Protein AF-A0A816NAI6-F1 (afdb_monomer)

pLDDT: mean 71.78, std 22.77, range [23.83, 98.56]

Secondary structure (DSSP, 8-state):
-PPPHHHHHHHHHHH--SS-PPEEEE--TT-TT-EEEE-S-HHHHHHHHHTTTT-BTTBPPPEE------------S--TT--HHHHHHHHHHHTT--HHHHT-HHHHHHHHHHHHHHHHTS-HHHHH----EEEEEETTTTEEEEEE-STHHHHHH-SEEEETTEEEE---S--EEEEEE---TTS-HHHHHTSTTTTTTEEEEEEEEETTEEEEEES-HHHHHHHHHH-EEEEEETTEEEEEEEEE--TTTS-GGGSB--IIIIITTHHHHS-S-GGGS-TTT-GGGTSBP-HHHHHHHHHHHHHHHHH--S-TTTHHHHHHHHHHHHHHHHHHHHHHHHHTEEEEE-TTS-EEEEE---SS--EEEEE-HHHHHHTTTT-PPPSSPS-S-------SS-HHHHHHHHHHTT--EEEEEE--SSSTTTTGGGT--SHHHHHHHHBSTHHHH-HHHHTTSSSPPEEEEE-TTS-EEEPPTT----SPPTT-EEEEEEEEEEE--GGGT-PEEEEEEEEEEEEEEPPPSS--EETTTTEE-HHHHHHHHHHHHHHHHHHHHTT--EEE---TTSSTT---

Structure (mmCIF, N/CA/C/O backbone):
data_AF-A0A816NAI6-F1
#
_entry.id   AF-A0A816NAI6-F1
#
loop_
_atom_site.group_PDB
_atom_site.id
_atom_site.type_symbol
_atom_site.label_atom_id
_atom_site.label_alt_id
_atom_site.label_comp_id
_atom_site.label_asym_id
_atom_site.label_entity_id
_atom_site.label_seq_id
_atom_site.pdbx_PDB_ins_code
_atom_site.Cartn_x
_atom_site.Cartn_y
_atom_site.Cartn_z
_atom_site.occupancy
_atom_site.B_iso_or_equiv
_atom_site.auth_seq_id
_atom_site.auth_comp_id
_atom_site.auth_asym_id
_atom_site.auth_atom_id
_atom_site.pdbx_PDB_model_num
ATOM 1 N N . MET A 1 1 ? -49.224 -4.683 0.096 1.00 36.50 1 MET A N 1
ATOM 2 C CA . MET A 1 1 ? -47.937 -3.968 -0.112 1.00 36.50 1 MET A CA 1
ATOM 3 C C . MET A 1 1 ? -48.117 -2.523 0.324 1.00 36.50 1 MET A C 1
ATOM 5 O O . MET A 1 1 ? -49.146 -1.958 -0.039 1.00 36.50 1 MET A O 1
ATOM 9 N N . PRO A 1 2 ? -47.182 -1.935 1.091 1.00 42.78 2 PRO A N 1
ATOM 10 C CA . PRO A 1 2 ? -47.293 -0.538 1.506 1.00 42.78 2 PRO A CA 1
ATOM 11 C C . PRO A 1 2 ? -47.225 0.404 0.285 1.00 42.78 2 PRO A C 1
ATOM 13 O O . PRO A 1 2 ? -46.540 0.078 -0.690 1.00 42.78 2 PRO A O 1
ATOM 16 N N . PRO A 1 3 ? -47.949 1.538 0.291 1.00 47.62 3 PRO A N 1
ATOM 17 C CA . PRO A 1 3 ? -47.901 2.504 -0.806 1.00 47.62 3 PRO A CA 1
ATOM 18 C C . PRO A 1 3 ? -46.512 3.164 -0.918 1.00 47.62 3 PRO A C 1
ATOM 20 O O . PRO A 1 3 ? -45.837 3.363 0.089 1.00 47.62 3 PRO A O 1
ATOM 23 N N . SER A 1 4 ? -46.072 3.492 -2.141 1.00 52.81 4 SER A N 1
ATOM 24 C CA . SER A 1 4 ? -44.810 4.215 -2.376 1.00 52.81 4 SER A CA 1
ATOM 25 C C . SER A 1 4 ? -44.889 5.658 -1.867 1.00 52.81 4 SER A C 1
ATOM 27 O O . SER A 1 4 ? -45.973 6.244 -1.866 1.00 52.81 4 SER A O 1
ATOM 29 N N . ILE A 1 5 ? -43.745 6.241 -1.484 1.00 53.16 5 ILE A N 1
ATOM 30 C CA . ILE A 1 5 ? -43.640 7.627 -0.981 1.00 53.16 5 ILE A CA 1
ATOM 31 C C . ILE A 1 5 ? -44.320 8.611 -1.943 1.00 53.16 5 ILE A C 1
ATOM 33 O O . ILE A 1 5 ? -45.212 9.341 -1.532 1.00 53.16 5 ILE A O 1
ATOM 37 N N . GLU A 1 6 ? -44.025 8.523 -3.240 1.00 53.56 6 GLU A N 1
ATOM 38 C CA . GLU A 1 6 ? -44.617 9.374 -4.288 1.00 53.56 6 GLU A CA 1
ATOM 39 C C . GLU A 1 6 ? -46.154 9.272 -4.347 1.00 53.56 6 GLU A C 1
ATOM 41 O O . GLU A 1 6 ? -46.852 10.250 -4.606 1.00 53.56 6 GLU A O 1
ATOM 46 N N . LYS A 1 7 ? -46.712 8.085 -4.070 1.00 57.09 7 LYS A N 1
ATOM 47 C CA . LYS A 1 7 ? -48.162 7.835 -4.073 1.00 57.09 7 LYS A CA 1
ATOM 48 C C . LYS A 1 7 ? -48.833 8.304 -2.780 1.00 57.09 7 LYS A C 1
ATOM 50 O O . LYS A 1 7 ? -50.014 8.654 -2.810 1.00 57.09 7 LYS A O 1
ATOM 55 N N . ILE A 1 8 ? -48.100 8.297 -1.665 1.00 55.06 8 ILE A N 1
ATOM 56 C CA . ILE A 1 8 ? -48.515 8.901 -0.394 1.00 55.06 8 ILE A CA 1
ATOM 57 C C . ILE A 1 8 ? -48.540 10.426 -0.569 1.00 55.06 8 ILE A C 1
ATOM 59 O O . ILE A 1 8 ? -49.593 11.031 -0.380 1.00 55.06 8 ILE A O 1
ATOM 63 N N . GLU A 1 9 ? -47.446 11.026 -1.041 1.00 55.50 9 GLU A N 1
ATOM 64 C CA . GLU A 1 9 ? -47.311 12.469 -1.287 1.00 55.50 9 GLU A CA 1
ATOM 65 C C . GLU A 1 9 ? -48.403 13.001 -2.226 1.00 55.50 9 GLU A C 1
ATOM 67 O O . GLU A 1 9 ? -49.143 13.916 -1.864 1.00 55.50 9 GLU A O 1
ATOM 72 N N . GLN A 1 10 ? -48.594 12.367 -3.391 1.00 58.94 10 GLN A N 1
ATOM 73 C CA . GLN A 1 10 ? -49.592 12.788 -4.381 1.00 58.94 10 GLN A CA 1
ATOM 74 C C . GLN A 1 10 ? -51.027 12.809 -3.823 1.00 58.94 10 GLN A C 1
ATOM 76 O O . GLN A 1 10 ? -51.838 13.642 -4.228 1.00 58.94 10 GLN A O 1
ATOM 81 N N . ARG A 1 11 ? -51.367 11.894 -2.907 1.00 57.09 11 ARG A N 1
ATOM 82 C CA . ARG A 1 11 ? -52.718 11.770 -2.332 1.00 57.09 11 ARG A CA 1
ATOM 83 C C . ARG A 1 11 ? -52.926 12.672 -1.122 1.00 57.09 11 ARG A C 1
ATOM 85 O O . ARG A 1 11 ? -54.015 13.219 -0.975 1.00 57.09 11 ARG A O 1
ATOM 92 N N . TRP A 1 12 ? -51.888 12.910 -0.321 1.00 57.00 12 TRP A N 1
ATOM 93 C CA . TRP A 1 12 ? -51.906 13.967 0.691 1.00 57.00 12 TRP A CA 1
ATOM 94 C C . TRP A 1 12 ? -52.141 15.339 0.040 1.00 57.00 12 TRP A C 1
ATOM 96 O O . TRP A 1 12 ? -53.021 16.078 0.476 1.00 57.00 12 TRP A O 1
ATOM 106 N N . SER A 1 13 ? -51.480 15.642 -1.084 1.00 57.06 13 SER A N 1
ATOM 107 C CA . SER A 1 13 ? -51.737 16.871 -1.855 1.00 57.06 13 SER A CA 1
ATOM 108 C C . SER A 1 13 ? -53.159 16.974 -2.437 1.00 57.06 13 SER A C 1
ATOM 110 O O . SER A 1 13 ? -53.599 18.068 -2.778 1.00 57.06 13 SER A O 1
ATOM 112 N N . GLN A 1 14 ? -53.899 15.864 -2.567 1.00 56.31 14 GLN A N 1
ATOM 113 C CA . GLN A 1 14 ? -55.299 15.871 -3.019 1.00 56.31 14 GLN A CA 1
ATOM 114 C C . GLN A 1 14 ? -56.288 16.188 -1.889 1.00 56.31 14 GLN A C 1
ATOM 116 O O . GLN A 1 14 ? -57.321 16.799 -2.162 1.00 56.31 14 GLN A O 1
ATOM 121 N N . VAL A 1 15 ? -55.974 15.799 -0.646 1.00 53.97 15 VAL A N 1
ATOM 122 C CA . VAL A 1 15 ? -56.781 16.109 0.551 1.00 53.97 15 VAL A CA 1
ATOM 123 C C . VAL A 1 15 ? -56.631 17.585 0.943 1.00 53.97 15 VAL A C 1
ATOM 125 O O . VAL A 1 15 ? -57.608 18.217 1.339 1.00 53.97 15 VAL A O 1
ATOM 128 N N . PHE A 1 16 ? -55.445 18.169 0.745 1.00 53.12 16 PHE A N 1
ATOM 129 C CA . PHE A 1 16 ? -55.175 19.589 0.985 1.00 53.12 16 PHE A CA 1
ATOM 130 C C . PHE A 1 16 ? -55.226 20.399 -0.317 1.00 53.12 16 PHE A C 1
ATOM 132 O O . PHE A 1 16 ? -54.197 20.723 -0.907 1.00 53.12 16 PHE A O 1
ATOM 139 N N . LYS A 1 17 ? -56.429 20.775 -0.769 1.00 53.62 17 LYS A N 1
ATOM 140 C CA . LYS A 1 17 ? -56.583 21.861 -1.750 1.00 53.62 17 LYS A CA 1
ATOM 141 C C . LYS A 1 17 ? -56.873 23.180 -1.032 1.00 53.62 17 LYS A C 1
ATOM 143 O O . LYS A 1 17 ? -57.818 23.265 -0.259 1.00 53.62 17 LYS A O 1
ATOM 148 N N . ALA A 1 18 ? -56.079 24.193 -1.388 1.00 50.66 18 ALA A N 1
ATOM 149 C CA . ALA A 1 18 ? -56.218 25.630 -1.113 1.00 50.66 18 ALA A CA 1
ATOM 150 C C . ALA A 1 18 ? -55.408 26.277 0.035 1.00 50.66 18 ALA A C 1
ATOM 152 O O . ALA A 1 18 ? -55.272 27.494 -0.022 1.00 50.66 18 ALA A O 1
ATOM 153 N N . PHE A 1 19 ? -54.785 25.568 0.993 1.00 46.91 19 PHE A N 1
ATOM 154 C CA . PHE A 1 19 ? -54.133 26.258 2.137 1.00 46.91 19 PHE A CA 1
ATOM 155 C C . PHE A 1 19 ? -52.813 25.630 2.647 1.00 46.91 19 PHE A C 1
ATOM 157 O O . PHE A 1 19 ? -52.708 25.275 3.810 1.00 46.91 19 PHE A O 1
ATOM 164 N N . GLN A 1 20 ? -51.792 25.601 1.774 1.00 52.28 20 GLN A N 1
ATOM 165 C CA . GLN A 1 20 ? -50.401 25.128 1.979 1.00 52.28 20 GLN A CA 1
ATOM 166 C C . GLN A 1 20 ? -50.189 23.600 1.996 1.00 52.28 20 GLN A C 1
ATOM 168 O O . GLN A 1 20 ? -50.849 22.840 2.695 1.00 52.28 20 GLN A O 1
ATOM 173 N N . THR A 1 21 ? -49.246 23.146 1.163 1.00 52.56 21 THR A N 1
ATOM 174 C CA . THR A 1 21 ? -48.821 21.745 1.031 1.00 52.56 21 THR A CA 1
ATOM 175 C C . THR A 1 21 ? -47.974 21.315 2.234 1.00 52.56 21 THR A C 1
ATOM 177 O O . THR A 1 21 ? -46.980 21.992 2.510 1.00 52.56 21 THR A O 1
ATOM 180 N N . PRO A 1 22 ? -48.289 20.191 2.906 1.00 54.06 22 PRO A N 1
ATOM 181 C CA . PRO A 1 22 ? -47.434 19.646 3.959 1.00 54.06 22 PRO A CA 1
ATOM 182 C C . PRO A 1 22 ? -46.059 19.247 3.401 1.00 54.06 22 PRO A C 1
ATOM 184 O O . PRO A 1 22 ? -45.958 18.761 2.272 1.00 54.06 22 PRO A O 1
ATOM 187 N N . GLN A 1 23 ? -44.997 19.468 4.182 1.00 51.31 23 GLN A N 1
ATOM 188 C CA . GLN A 1 23 ? -43.643 19.026 3.835 1.00 51.31 23 GLN A CA 1
ATOM 189 C C . GLN A 1 23 ? -43.403 17.613 4.363 1.00 51.31 23 GLN A C 1
ATOM 191 O O . GLN A 1 23 ? -43.656 17.329 5.535 1.00 51.31 23 GLN A O 1
ATOM 196 N N . PHE A 1 24 ? -42.911 16.741 3.482 1.00 54.16 24 PHE A N 1
ATOM 197 C CA . PHE A 1 24 ? -42.597 15.351 3.788 1.00 54.16 24 PHE A CA 1
ATOM 198 C C . PHE A 1 24 ? -41.088 15.164 3.837 1.00 54.16 24 PHE A C 1
ATOM 200 O O . PHE A 1 24 ? -40.372 15.577 2.924 1.00 54.16 24 PHE A O 1
ATOM 207 N N . GLN A 1 25 ? -40.608 14.500 4.884 1.00 49.62 25 GLN A N 1
ATOM 208 C CA . GLN A 1 25 ? -39.222 14.065 4.959 1.00 49.62 25 GLN A CA 1
ATOM 209 C C . GLN A 1 25 ? -39.155 12.595 5.356 1.00 49.62 25 GLN A C 1
ATOM 211 O O . GLN A 1 25 ? -39.554 12.202 6.452 1.00 49.62 25 GLN A O 1
ATOM 216 N N . CYS A 1 26 ? -38.631 11.763 4.456 1.00 49.56 26 CYS A N 1
ATOM 217 C CA . CYS A 1 26 ? -38.262 10.398 4.800 1.00 49.56 26 CYS A CA 1
ATOM 218 C C . CYS A 1 26 ? -37.020 10.446 5.695 1.00 49.56 26 CYS A C 1
ATOM 220 O O . CYS A 1 26 ? -35.957 10.899 5.268 1.00 49.56 26 CYS A O 1
ATOM 222 N N . LEU A 1 27 ? -37.160 9.997 6.941 1.00 42.47 27 LEU A N 1
ATOM 223 C CA . LEU A 1 27 ? -36.086 10.102 7.928 1.00 42.47 27 LEU A CA 1
ATOM 224 C C . LEU A 1 27 ? -35.092 8.941 7.843 1.00 42.47 27 LEU A C 1
ATOM 226 O O . LEU A 1 27 ? -34.001 9.032 8.401 1.00 42.47 27 LEU A O 1
ATOM 230 N N . SER A 1 28 ? -35.434 7.849 7.153 1.00 43.50 28 SER A N 1
ATOM 231 C CA . SER A 1 28 ? -34.541 6.703 6.990 1.00 43.50 28 SER A CA 1
ATOM 232 C C . SER A 1 28 ? -34.660 6.072 5.608 1.00 43.50 28 SER A C 1
ATOM 234 O O . SER A 1 28 ? -35.691 5.516 5.245 1.00 43.50 28 SER A O 1
ATOM 236 N N . ALA A 1 29 ? -33.553 6.042 4.864 1.00 45.16 29 ALA A N 1
ATOM 237 C CA . ALA A 1 29 ? -33.475 5.301 3.604 1.00 45.16 29 ALA A CA 1
ATOM 238 C C . ALA A 1 29 ? -33.579 3.771 3.799 1.00 45.16 29 ALA A C 1
ATOM 240 O O . ALA A 1 29 ? -33.857 3.047 2.847 1.00 45.16 29 ALA A O 1
ATOM 241 N N . GLN A 1 30 ? -33.348 3.274 5.023 1.00 43.47 30 GLN A N 1
ATOM 242 C CA . GLN A 1 30 ? -33.450 1.851 5.370 1.00 43.47 30 GLN A CA 1
ATOM 243 C C . GLN A 1 30 ? -34.894 1.421 5.650 1.00 43.47 30 GLN A C 1
ATOM 245 O O . GLN A 1 30 ? -35.230 0.251 5.480 1.00 43.47 30 GLN A O 1
ATOM 250 N N . PHE A 1 31 ? -35.745 2.370 6.042 1.00 46.88 31 PHE A N 1
ATOM 251 C CA . PHE A 1 31 ? -37.162 2.164 6.308 1.00 46.88 31 PHE A CA 1
ATOM 252 C C . PHE A 1 31 ? -37.950 3.288 5.638 1.00 46.88 31 PHE A C 1
ATOM 254 O O . PHE A 1 31 ? -38.208 4.333 6.236 1.00 46.88 31 PHE A O 1
ATOM 261 N N . SER A 1 32 ? -38.352 3.059 4.386 1.00 43.69 32 SER A N 1
ATOM 262 C CA . SER A 1 32 ? -39.055 4.036 3.536 1.00 43.69 32 SER A CA 1
ATOM 263 C C . SER A 1 32 ? -40.403 4.517 4.091 1.00 43.69 32 SER A C 1
ATOM 265 O O . SER A 1 32 ? -41.017 5.426 3.542 1.00 43.69 32 SER A O 1
ATOM 267 N N . ASN A 1 33 ? -40.868 3.911 5.179 1.00 47.44 33 ASN A N 1
ATOM 268 C CA . ASN A 1 33 ? -42.110 4.195 5.877 1.00 47.44 33 ASN A CA 1
ATOM 269 C C . ASN A 1 33 ? -41.916 4.927 7.223 1.00 47.44 33 ASN A C 1
ATOM 271 O O . ASN A 1 33 ? -42.890 5.072 7.957 1.00 47.44 33 ASN A O 1
ATOM 275 N N . ILE A 1 34 ? -40.700 5.392 7.547 1.00 48.34 34 ILE A N 1
ATOM 276 C CA . ILE A 1 34 ? -40.454 6.364 8.627 1.00 48.34 34 ILE A CA 1
ATOM 277 C C . ILE A 1 34 ? -40.464 7.760 8.008 1.00 48.34 34 ILE A C 1
ATOM 279 O O . ILE A 1 34 ? -39.521 8.157 7.313 1.00 48.34 34 ILE A O 1
ATOM 283 N N . ILE A 1 35 ? -41.554 8.489 8.234 1.00 48.62 35 ILE A N 1
ATOM 284 C CA . ILE A 1 35 ? -41.827 9.754 7.554 1.00 48.62 35 ILE A CA 1
ATOM 285 C C . ILE A 1 35 ? -42.189 10.810 8.597 1.00 48.62 35 ILE A C 1
ATOM 287 O O . ILE A 1 35 ? -43.021 10.578 9.479 1.00 48.62 35 ILE A O 1
ATOM 291 N N . GLN A 1 36 ? -41.554 11.970 8.478 1.00 48.25 36 GLN A N 1
ATOM 292 C CA . GLN A 1 36 ? -41.940 13.197 9.158 1.00 48.25 36 GLN A CA 1
ATOM 293 C C . GLN A 1 36 ? -42.869 13.994 8.246 1.00 48.25 36 GLN A C 1
ATOM 295 O O . GLN A 1 36 ? -42.570 14.176 7.062 1.00 48.25 36 GLN A O 1
ATOM 300 N N . VAL A 1 37 ? -43.989 14.455 8.798 1.00 53.25 37 VAL A N 1
ATOM 301 C CA . VAL A 1 37 ? -44.979 15.264 8.087 1.00 53.25 37 VAL A CA 1
ATOM 302 C C . VAL A 1 37 ? -45.228 16.545 8.870 1.00 53.25 37 VAL A C 1
ATOM 304 O O . VAL A 1 37 ? -45.669 16.497 10.017 1.00 53.25 37 VAL A O 1
ATOM 307 N N . THR A 1 38 ? -44.975 17.696 8.256 1.00 51.81 38 THR A N 1
ATOM 308 C CA . THR A 1 38 ? -45.270 19.004 8.861 1.00 51.81 38 THR A CA 1
ATOM 309 C C . THR A 1 38 ? -46.685 19.437 8.480 1.00 51.81 38 THR A C 1
ATOM 311 O O . THR A 1 38 ? -46.980 19.584 7.294 1.00 51.81 38 THR A O 1
ATOM 314 N N . THR A 1 39 ? -47.572 19.616 9.464 1.00 52.72 39 THR A N 1
ATOM 315 C CA . THR A 1 39 ? -49.007 19.909 9.273 1.00 52.72 39 THR A CA 1
ATOM 316 C C . THR A 1 39 ? -49.490 20.952 10.276 1.00 52.72 39 THR A C 1
ATOM 318 O O . THR A 1 39 ? -49.186 20.835 11.455 1.00 52.72 39 THR A O 1
ATOM 321 N N . HIS A 1 40 ? -50.331 21.901 9.867 1.00 50.72 40 HIS A N 1
ATOM 322 C CA . HIS A 1 40 ? -50.751 23.021 10.722 1.00 50.72 40 HIS A CA 1
ATOM 323 C C . HIS A 1 40 ? -51.653 22.642 11.914 1.00 50.72 40 HIS A C 1
ATOM 325 O O . HIS A 1 40 ? -51.774 23.429 12.854 1.00 50.72 40 HIS A O 1
ATOM 331 N N . SER A 1 41 ? -52.296 21.468 11.904 1.00 51.34 41 SER A N 1
ATOM 332 C CA . SER A 1 41 ? -53.098 20.992 13.035 1.00 51.34 41 SER A CA 1
ATOM 333 C C . SER A 1 41 ? -53.178 19.461 13.121 1.00 51.34 41 SER A C 1
ATOM 335 O O . SER A 1 41 ? -53.023 18.745 12.134 1.00 51.34 41 SER A O 1
ATOM 337 N N . ILE A 1 42 ? -53.509 18.944 14.310 1.00 47.69 42 ILE A N 1
ATOM 338 C CA . ILE A 1 42 ? -53.784 17.511 14.514 1.00 47.69 42 ILE A CA 1
ATOM 339 C C . ILE A 1 42 ? -55.064 17.049 13.801 1.00 47.69 42 ILE A C 1
ATOM 341 O O . ILE A 1 42 ? -55.137 15.924 13.312 1.00 47.69 42 ILE A O 1
ATOM 345 N N . THR A 1 43 ? -56.050 17.942 13.673 1.00 52.66 43 THR A N 1
ATOM 346 C CA . THR A 1 43 ? -57.322 17.675 12.984 1.00 52.66 43 THR A CA 1
ATOM 347 C C . THR A 1 43 ? -57.135 17.454 11.486 1.00 52.66 43 THR A C 1
ATOM 349 O O . THR A 1 43 ? -57.931 16.766 10.849 1.00 52.66 43 THR A O 1
ATOM 352 N N . ASP A 1 44 ? -56.071 18.004 10.911 1.00 55.47 44 ASP A N 1
ATOM 353 C CA . ASP A 1 44 ? -55.696 17.788 9.519 1.00 55.47 44 ASP A CA 1
ATOM 354 C C . ASP A 1 44 ? -55.117 16.376 9.295 1.00 55.47 44 ASP A C 1
ATOM 356 O O . ASP A 1 44 ? -55.377 15.756 8.263 1.00 55.47 44 ASP A O 1
ATOM 360 N N . ILE A 1 45 ? -54.426 15.817 10.293 1.00 54.00 45 ILE A N 1
ATOM 361 C CA . ILE A 1 45 ? -53.924 14.433 10.284 1.00 54.00 45 ILE A CA 1
ATOM 362 C C . ILE A 1 45 ? -55.073 13.436 10.484 1.00 54.00 45 ILE A C 1
ATOM 364 O O . ILE A 1 45 ? -55.157 12.441 9.763 1.00 54.00 45 ILE A O 1
ATOM 368 N N . GLU A 1 46 ? -55.997 13.730 11.402 1.00 54.28 46 GLU A N 1
ATOM 369 C CA . GLU A 1 46 ? -57.216 12.941 11.644 1.00 54.28 46 GLU A CA 1
ATOM 370 C C . GLU A 1 46 ? -58.065 12.787 10.374 1.00 54.28 46 GLU A C 1
ATOM 372 O O . GLU A 1 46 ? -58.451 11.672 10.017 1.00 54.28 46 GLU A O 1
ATOM 377 N N . ARG A 1 47 ? -58.272 13.873 9.610 1.00 57.72 47 ARG A N 1
ATOM 378 C CA . ARG A 1 47 ? -59.012 13.815 8.334 1.00 57.72 47 ARG A CA 1
ATOM 379 C C . ARG A 1 47 ? -58.353 12.891 7.309 1.00 57.72 47 ARG A C 1
ATOM 381 O O . ARG A 1 47 ? -59.054 12.183 6.587 1.00 57.72 47 ARG A O 1
ATOM 388 N N . VAL A 1 48 ? -57.021 12.871 7.234 1.00 56.31 48 VAL A N 1
ATOM 389 C CA . VAL A 1 48 ? -56.289 11.975 6.322 1.00 56.31 48 VAL A CA 1
ATOM 390 C C . VAL A 1 48 ? -56.382 10.519 6.784 1.00 56.31 48 VAL A C 1
ATOM 392 O O . VAL A 1 48 ? -56.581 9.629 5.955 1.00 56.31 48 VAL A O 1
ATOM 395 N N . ILE A 1 49 ? -56.304 10.262 8.090 1.00 54.56 49 ILE A N 1
ATOM 396 C CA . ILE A 1 49 ? -56.504 8.927 8.677 1.00 54.56 49 ILE A CA 1
ATOM 397 C C . ILE A 1 49 ? -57.898 8.392 8.341 1.00 54.56 49 ILE A C 1
ATOM 399 O O . ILE A 1 49 ? -58.044 7.240 7.920 1.00 54.56 49 ILE A O 1
ATOM 403 N N . ASP A 1 50 ? -58.916 9.244 8.446 1.00 55.78 50 ASP A N 1
ATOM 404 C CA . ASP A 1 50 ? -60.297 8.855 8.191 1.00 55.78 50 ASP A CA 1
ATOM 405 C C . ASP A 1 50 ? -60.601 8.531 6.734 1.00 55.78 50 ASP A C 1
ATOM 407 O O . ASP A 1 50 ? -61.477 7.704 6.469 1.00 55.78 50 ASP A O 1
ATOM 411 N N . THR A 1 51 ? -59.820 9.076 5.799 1.00 55.91 51 THR A N 1
ATOM 412 C CA . THR A 1 51 ? -59.906 8.713 4.377 1.00 55.91 51 THR A CA 1
ATOM 413 C C . THR A 1 51 ? -59.373 7.305 4.069 1.00 55.91 51 THR A C 1
ATOM 415 O O . THR A 1 51 ? -59.570 6.809 2.960 1.00 55.91 51 THR A O 1
ATOM 418 N N . GLY A 1 52 ? -58.690 6.645 5.018 1.00 49.56 52 GLY A N 1
ATOM 419 C CA . GLY A 1 52 ? -58.126 5.297 4.850 1.00 49.56 52 GLY A CA 1
ATOM 420 C C . GLY A 1 52 ? -56.901 5.226 3.928 1.00 49.56 52 GLY A C 1
ATOM 421 O O . GLY A 1 52 ? -56.446 4.143 3.570 1.00 49.56 52 GLY A O 1
ATOM 422 N N . VAL A 1 53 ? -56.343 6.371 3.523 1.00 46.25 53 VAL A N 1
ATOM 423 C CA . VAL A 1 53 ? -55.262 6.463 2.521 1.00 46.25 53 VAL A CA 1
ATOM 424 C C . VAL A 1 53 ? -53.910 5.962 3.042 1.00 46.25 53 VAL A C 1
ATOM 426 O O . VAL A 1 53 ? -53.097 5.472 2.258 1.00 46.25 53 VAL A O 1
ATOM 429 N N . ILE A 1 54 ? -53.683 6.051 4.353 1.00 43.00 54 ILE A N 1
ATOM 430 C CA . ILE A 1 54 ? -52.488 5.539 5.047 1.00 43.00 54 ILE A CA 1
ATOM 431 C C . ILE A 1 54 ? -52.752 4.221 5.790 1.00 43.00 54 ILE A C 1
ATOM 433 O O . ILE A 1 54 ? -51.897 3.738 6.530 1.00 43.00 54 ILE A O 1
ATOM 437 N N . SER A 1 55 ? -53.926 3.622 5.573 1.00 46.41 55 SER A N 1
ATOM 438 C CA . SER A 1 55 ? -54.247 2.292 6.076 1.00 46.41 55 SER A CA 1
ATOM 439 C C . SER A 1 55 ? -53.425 1.234 5.353 1.00 46.41 55 SER A C 1
ATOM 441 O O . SER A 1 55 ? -53.347 1.210 4.124 1.00 46.41 55 SER A O 1
ATOM 443 N N . VAL A 1 56 ? -52.848 0.312 6.116 1.00 42.16 56 VAL A N 1
ATOM 444 C CA . VAL A 1 56 ? -52.196 -0.880 5.570 1.00 42.16 56 VAL A CA 1
ATOM 445 C C . VAL A 1 56 ? -53.116 -2.061 5.816 1.00 42.16 56 VAL A C 1
ATOM 447 O O . VAL A 1 56 ? -53.593 -2.257 6.931 1.00 42.16 56 VAL A O 1
ATOM 450 N N . ASP A 1 57 ? -53.416 -2.797 4.745 1.00 39.19 57 ASP A N 1
ATOM 451 C CA . ASP A 1 57 ? -54.290 -3.972 4.759 1.00 39.19 57 ASP A CA 1
ATOM 452 C C . ASP A 1 57 ? -55.610 -3.731 5.527 1.00 39.19 57 ASP A C 1
ATOM 454 O O . ASP A 1 57 ? -56.057 -4.561 6.311 1.00 39.19 57 ASP A O 1
ATOM 458 N N . THR A 1 58 ? -56.247 -2.574 5.277 1.00 41.72 58 THR A N 1
ATOM 459 C CA . THR A 1 58 ? -57.560 -2.120 5.804 1.00 41.72 58 THR A CA 1
ATOM 460 C C . THR A 1 58 ? -57.634 -1.658 7.271 1.00 41.72 58 THR A C 1
ATOM 462 O O . THR A 1 58 ? -58.719 -1.309 7.731 1.00 41.72 58 THR A O 1
ATOM 465 N N . GLN A 1 59 ? -56.515 -1.554 8.000 1.00 42.31 59 GLN A N 1
ATOM 466 C CA . GLN A 1 59 ? -56.504 -1.035 9.383 1.00 42.31 59 GLN A CA 1
ATOM 467 C C . GLN A 1 59 ? -56.196 0.475 9.461 1.00 42.31 59 GLN A C 1
ATOM 469 O O . GLN A 1 59 ? -55.315 0.967 8.755 1.00 42.31 59 GLN A O 1
ATOM 474 N N . LYS A 1 60 ? -56.916 1.226 10.314 1.00 44.62 60 LYS A N 1
ATOM 475 C CA . LYS A 1 60 ? -56.666 2.659 10.596 1.00 44.62 60 LYS A CA 1
ATOM 476 C C . LYS A 1 60 ? -55.632 2.824 11.733 1.00 44.62 60 LYS A C 1
ATOM 478 O O . LYS A 1 60 ? -55.680 2.032 12.669 1.00 44.62 60 LYS A O 1
ATOM 483 N N . PRO A 1 61 ? -54.710 3.803 11.665 1.00 44.16 61 PRO A N 1
ATOM 484 C CA . PRO A 1 61 ? -53.747 4.083 12.738 1.00 44.16 61 PRO A CA 1
ATOM 485 C C . PRO A 1 61 ? -54.373 4.800 13.951 1.00 44.16 61 PRO A C 1
ATOM 487 O O . PRO A 1 61 ? -55.298 5.594 13.784 1.00 44.16 61 PRO A O 1
ATOM 490 N N . ASP A 1 62 ? -53.809 4.567 15.143 1.00 37.59 62 ASP A N 1
ATOM 491 C CA . ASP A 1 62 ? -54.144 5.274 16.390 1.00 37.59 62 ASP A CA 1
ATOM 492 C C . ASP A 1 62 ? -53.266 6.533 16.576 1.00 37.59 62 ASP A C 1
ATOM 494 O O . ASP A 1 62 ? -52.070 6.526 16.262 1.00 37.59 62 ASP A O 1
ATOM 498 N N . ILE A 1 63 ? -53.853 7.616 17.102 1.00 38.41 63 ILE A N 1
ATOM 499 C CA . ILE A 1 63 ? -53.181 8.909 17.329 1.00 38.41 63 ILE A CA 1
ATOM 500 C C . ILE A 1 63 ? -52.881 9.081 18.817 1.00 38.41 63 ILE A C 1
ATOM 502 O O . ILE A 1 63 ? -53.791 9.048 19.645 1.00 38.41 63 ILE A O 1
ATOM 506 N N . LEU A 1 64 ? -51.616 9.330 19.158 1.00 36.00 64 LEU A N 1
ATOM 507 C CA . LEU A 1 64 ? -51.206 9.694 20.513 1.00 36.00 64 LEU A CA 1
ATOM 508 C C . LEU A 1 64 ? -50.815 11.174 20.533 1.00 36.00 64 LEU A C 1
ATOM 510 O O . LEU A 1 64 ? -49.809 11.591 19.959 1.00 36.00 64 LEU A O 1
ATOM 514 N N . SER A 1 65 ? -51.664 11.987 21.161 1.00 31.97 65 SER A N 1
ATOM 515 C CA . SER A 1 65 ? -51.558 13.444 21.158 1.00 31.97 65 SER A CA 1
ATOM 516 C C . SER A 1 65 ? -50.979 13.976 22.467 1.00 31.97 65 SER A C 1
ATOM 518 O O . SER A 1 65 ? -51.701 14.602 23.238 1.00 31.97 65 SER A O 1
ATOM 520 N N . GLN A 1 66 ? -49.700 13.730 22.728 1.00 31.83 66 GLN A N 1
ATOM 521 C CA . GLN A 1 66 ? -48.866 14.566 23.597 1.00 31.83 66 GLN A CA 1
ATOM 522 C C . GLN A 1 66 ? -47.437 14.023 23.615 1.00 31.83 66 GLN A C 1
ATOM 524 O O . GLN A 1 66 ? -47.238 12.812 23.581 1.00 31.83 66 GLN A O 1
ATOM 529 N N . MET A 1 67 ? -46.495 14.959 23.736 1.00 28.25 67 MET A N 1
ATOM 530 C CA . MET A 1 67 ? -45.089 14.814 24.119 1.00 28.25 67 MET A CA 1
ATOM 531 C C . MET A 1 67 ? -44.035 14.983 23.019 1.00 28.25 67 MET A C 1
ATOM 533 O O . MET A 1 67 ? -44.002 14.271 22.014 1.00 28.25 67 MET A O 1
ATOM 537 N N . ASP A 1 68 ? -43.165 15.954 23.288 1.00 28.33 68 ASP A N 1
ATOM 538 C CA . ASP A 1 68 ? -41.976 16.397 22.567 1.00 28.33 68 ASP A CA 1
ATOM 539 C C . ASP A 1 68 ? -40.784 15.457 22.817 1.00 28.33 68 ASP A C 1
ATOM 541 O O . ASP A 1 68 ? -40.622 14.945 23.920 1.00 28.33 68 ASP A O 1
ATOM 545 N N . CYS A 1 69 ? -39.948 15.203 21.800 1.00 33.50 69 CYS A N 1
ATOM 546 C CA . CYS A 1 69 ? -38.886 14.186 21.857 1.00 33.50 69 CYS A CA 1
ATOM 547 C C . CYS A 1 69 ? -37.485 14.723 21.556 1.00 33.50 69 CYS A C 1
ATOM 549 O O . CYS A 1 69 ? -37.273 15.285 20.483 1.00 33.50 69 CYS A O 1
ATOM 551 N N . CYS A 1 70 ? -36.525 14.363 22.422 1.00 23.83 70 CYS A N 1
ATOM 552 C CA . CYS A 1 70 ? -35.091 14.260 22.135 1.00 23.83 70 CYS A CA 1
ATOM 553 C C . CYS A 1 70 ? -34.441 13.106 22.954 1.00 23.83 70 CYS A C 1
ATOM 555 O O . CYS A 1 70 ? -34.532 13.094 24.175 1.00 23.83 70 CYS A O 1
ATOM 557 N N . PHE A 1 71 ? -33.735 12.209 22.241 1.00 31.62 71 PHE A N 1
ATOM 558 C CA . PHE A 1 71 ? -32.747 11.170 22.640 1.00 31.62 71 PHE A CA 1
ATOM 559 C C . PHE A 1 71 ? -33.171 9.791 23.214 1.00 31.62 71 PHE A C 1
ATOM 561 O O . PHE A 1 71 ? -34.125 9.636 23.962 1.00 31.62 71 PHE A O 1
ATOM 568 N N . LEU A 1 72 ? -32.415 8.763 22.778 1.00 32.31 72 LEU A N 1
ATOM 569 C CA . LEU A 1 72 ? -32.678 7.306 22.786 1.00 32.31 72 LEU A CA 1
ATOM 570 C C . LEU A 1 72 ? -31.527 6.507 23.461 1.00 32.31 72 LEU A C 1
ATOM 572 O O . LEU A 1 72 ? -31.132 5.446 22.975 1.00 32.31 72 LEU A O 1
ATOM 576 N N . GLU A 1 73 ? -30.917 7.018 24.533 1.00 30.92 73 GLU A N 1
ATOM 577 C CA . GLU A 1 73 ? -29.606 6.508 24.988 1.00 30.92 73 GLU A CA 1
ATOM 578 C C . GLU A 1 73 ? -29.623 5.442 26.104 1.00 30.92 73 GLU A C 1
ATOM 580 O O . GLU A 1 73 ? -28.620 4.749 26.257 1.00 30.92 73 GLU A O 1
ATOM 585 N N . ASP A 1 74 ? -30.748 5.180 26.784 1.00 32.03 74 ASP A N 1
ATOM 586 C CA . ASP A 1 74 ? -30.761 4.306 27.975 1.00 32.03 74 ASP A CA 1
ATOM 587 C C . ASP A 1 74 ? -31.863 3.230 27.985 1.00 32.03 74 ASP A C 1
ATOM 589 O O . ASP A 1 74 ? -32.825 3.291 28.750 1.00 32.03 74 ASP A O 1
ATOM 593 N N . ILE A 1 75 ? -31.700 2.166 27.190 1.00 34.59 75 ILE A N 1
ATOM 594 C CA . ILE A 1 75 ? -32.487 0.928 27.360 1.00 34.59 75 ILE A CA 1
ATOM 595 C C . ILE A 1 75 ? -31.557 -0.196 27.861 1.00 34.59 75 ILE A C 1
ATOM 597 O O . ILE A 1 75 ? -30.729 -0.696 27.093 1.00 34.59 75 ILE A O 1
ATOM 601 N N . PRO A 1 76 ? -31.661 -0.629 29.135 1.00 29.50 76 PRO A N 1
ATOM 602 C CA . PRO A 1 76 ? -30.829 -1.698 29.688 1.00 29.50 76 PRO A CA 1
ATOM 603 C C . PRO A 1 76 ? -31.177 -3.078 29.112 1.00 29.50 76 PRO A C 1
ATOM 605 O O . PRO A 1 76 ? -32.341 -3.463 29.034 1.00 29.50 76 PRO A O 1
ATOM 608 N N . HIS A 1 77 ? -30.158 -3.889 28.812 1.00 33.47 77 HIS A N 1
ATOM 609 C CA . HIS A 1 77 ? -30.324 -5.292 28.398 1.00 33.47 77 HIS A CA 1
ATOM 610 C C . HIS A 1 77 ? -30.695 -6.257 29.541 1.00 33.47 77 HIS A C 1
ATOM 612 O O . HIS A 1 77 ? -30.958 -7.434 29.292 1.00 33.47 77 HIS A O 1
ATOM 618 N N . SER A 1 78 ? -30.727 -5.805 30.794 1.00 30.70 78 SER A N 1
ATOM 619 C CA . SER A 1 78 ? -31.006 -6.671 31.940 1.00 30.70 78 SER A CA 1
ATOM 620 C C . SER A 1 78 ? -32.499 -6.737 32.265 1.00 30.70 78 SER A C 1
ATOM 622 O O . SER A 1 78 ? -32.884 -6.348 33.354 1.00 30.70 78 SER A O 1
ATOM 624 N N . ILE A 1 79 ? -33.325 -7.205 31.328 1.00 35.09 79 ILE A N 1
ATOM 625 C CA . ILE A 1 79 ? -34.581 -7.946 31.559 1.00 35.09 79 ILE A CA 1
ATOM 626 C C . ILE A 1 79 ? -34.867 -8.637 30.220 1.00 35.09 79 ILE A C 1
ATOM 628 O O . ILE A 1 79 ? -35.439 -8.059 29.299 1.00 35.09 79 ILE A O 1
ATOM 632 N N . SER A 1 80 ? -34.459 -9.894 30.086 1.00 31.12 80 SER A N 1
ATOM 633 C CA . SER A 1 80 ? -34.650 -10.733 28.894 1.00 31.12 80 SER A CA 1
ATOM 634 C C . SER A 1 80 ? -36.115 -11.131 28.632 1.00 31.12 80 SER A C 1
ATOM 636 O O . SER A 1 80 ? -36.371 -12.124 27.961 1.00 31.12 80 SER A O 1
ATOM 638 N N . ASN A 1 81 ? -37.087 -10.372 29.150 1.00 37.44 81 ASN A N 1
ATOM 639 C CA . ASN A 1 81 ? -38.518 -10.667 29.043 1.00 37.44 81 ASN A CA 1
ATOM 640 C C . ASN A 1 81 ? -39.427 -9.418 29.099 1.00 37.44 81 ASN A C 1
ATOM 642 O O . ASN A 1 81 ? -40.575 -9.500 29.536 1.00 37.44 81 ASN A O 1
ATOM 646 N N . MET A 1 82 ? -38.962 -8.245 28.652 1.00 38.16 82 MET A N 1
ATOM 647 C CA . MET A 1 82 ? -39.893 -7.146 28.362 1.00 38.16 82 MET A CA 1
ATOM 648 C C . MET A 1 82 ? -40.676 -7.484 27.086 1.00 38.16 82 MET A C 1
ATOM 650 O O . MET A 1 82 ? -40.134 -7.444 25.983 1.00 38.16 82 MET A O 1
ATOM 654 N N . GLY A 1 83 ? -41.961 -7.822 27.229 1.00 39.03 83 GLY A N 1
ATOM 655 C CA . GLY A 1 83 ? -42.888 -7.852 26.098 1.00 39.03 83 GLY A CA 1
ATOM 656 C C . GLY A 1 83 ? -42.932 -6.477 25.428 1.00 39.03 83 GLY A C 1
ATOM 657 O O . GLY A 1 83 ? -42.817 -5.460 26.113 1.00 39.03 83 GLY A O 1
ATOM 658 N N . SER A 1 84 ? -43.103 -6.448 24.104 1.00 37.06 84 SER A N 1
ATOM 659 C CA . SER A 1 84 ? -43.047 -5.253 23.242 1.00 37.06 84 SER A CA 1
ATOM 660 C C . SER A 1 84 ? -43.761 -4.020 23.816 1.00 37.06 84 SER A C 1
ATOM 662 O O . SER A 1 84 ? -43.286 -2.908 23.634 1.00 37.06 84 SER A O 1
ATOM 664 N N . ASN A 1 85 ? -44.827 -4.213 24.592 1.00 35.19 85 ASN A N 1
ATOM 665 C CA . ASN A 1 85 ? -45.593 -3.161 25.261 1.00 35.19 85 ASN A CA 1
ATOM 666 C C . ASN A 1 85 ? -44.810 -2.344 26.317 1.00 35.19 85 ASN A C 1
ATOM 668 O O . ASN A 1 85 ? -45.056 -1.148 26.428 1.00 35.19 85 ASN A O 1
ATOM 672 N N . LEU A 1 86 ? -43.862 -2.924 27.073 1.00 36.16 86 LEU A N 1
ATOM 673 C CA . LEU A 1 86 ? -43.091 -2.161 28.081 1.00 36.16 86 LEU A CA 1
ATOM 674 C C . LEU A 1 86 ? -42.098 -1.189 27.442 1.00 36.16 86 LEU A C 1
ATOM 676 O O . LEU A 1 86 ? -41.877 -0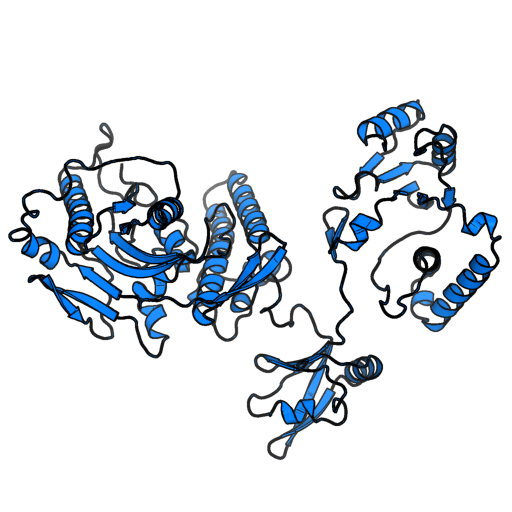.104 27.967 1.00 36.16 86 LEU A O 1
ATOM 680 N N . LEU A 1 87 ? -41.519 -1.576 26.305 1.00 40.88 87 LEU A N 1
ATOM 681 C CA . LEU A 1 87 ? -40.524 -0.782 25.592 1.00 40.88 87 LEU A CA 1
ATOM 682 C C . LEU A 1 87 ? -41.135 0.522 25.062 1.00 40.88 87 LEU A C 1
ATOM 684 O O . LEU A 1 87 ? -40.579 1.594 25.273 1.00 40.88 87 LEU A O 1
ATOM 688 N N . TYR A 1 88 ? -42.311 0.431 24.435 1.00 40.12 88 TYR A N 1
ATOM 689 C CA . TYR A 1 88 ? -43.028 1.597 23.912 1.00 40.12 88 TYR A CA 1
ATOM 690 C C . TYR A 1 88 ? -43.501 2.543 25.016 1.00 40.12 88 TYR A C 1
ATOM 692 O O . TYR A 1 88 ? -43.503 3.757 24.836 1.00 40.12 88 TYR A O 1
ATOM 700 N N . CYS A 1 89 ? -43.852 2.006 26.181 1.00 36.22 89 CYS A N 1
ATOM 701 C CA . CYS A 1 89 ? -44.353 2.818 27.277 1.00 36.22 89 CYS A CA 1
ATOM 702 C C . CYS A 1 89 ? -43.253 3.440 28.128 1.00 36.22 89 CYS A C 1
ATOM 704 O O . CYS A 1 89 ? -43.454 4.553 28.587 1.00 36.22 89 CYS A O 1
ATOM 706 N N . CYS A 1 90 ? -42.070 2.824 28.225 1.00 37.59 90 CYS A N 1
ATOM 707 C CA . CYS A 1 90 ? -40.874 3.491 28.747 1.00 37.59 90 CYS A CA 1
ATOM 708 C C . CYS A 1 90 ? -40.446 4.680 27.879 1.00 37.59 90 CYS A C 1
ATOM 710 O O . CYS A 1 90 ? -40.042 5.706 28.421 1.00 37.59 90 CYS A O 1
ATOM 712 N N . ILE A 1 91 ? -40.584 4.556 26.554 1.00 40.81 91 ILE A N 1
ATOM 713 C CA . ILE A 1 91 ? -40.349 5.662 25.620 1.00 40.81 91 ILE A CA 1
ATOM 714 C C . ILE A 1 91 ? -41.381 6.772 25.860 1.00 40.81 91 ILE A C 1
ATOM 716 O O . ILE A 1 91 ? -40.999 7.928 25.920 1.00 40.81 91 ILE A O 1
ATOM 720 N N . ALA A 1 92 ? -42.657 6.445 26.089 1.00 36.06 92 ALA A N 1
ATOM 721 C CA . ALA A 1 92 ? -43.697 7.443 26.349 1.00 36.06 92 ALA A CA 1
ATOM 722 C C . ALA A 1 92 ? -43.531 8.198 27.687 1.00 36.06 92 ALA A C 1
ATOM 724 O O . ALA A 1 92 ? -43.716 9.407 27.714 1.00 36.06 92 ALA A O 1
ATOM 725 N N . THR A 1 93 ? -43.161 7.541 28.797 1.00 33.88 93 THR A N 1
ATOM 726 C CA . THR A 1 93 ? -43.048 8.208 30.116 1.00 33.88 93 THR A CA 1
ATOM 727 C C . THR A 1 93 ? -41.879 9.182 30.239 1.00 33.88 93 THR A C 1
ATOM 729 O O . THR A 1 93 ? -41.935 10.088 31.068 1.00 33.88 93 THR A O 1
ATOM 732 N N . GLN A 1 94 ? -40.803 8.990 29.472 1.00 36.84 94 GLN A N 1
ATOM 733 C CA . GLN A 1 94 ? -39.612 9.845 29.549 1.00 36.84 94 GLN A CA 1
ATOM 734 C C . GLN A 1 94 ? -39.769 11.172 28.797 1.00 36.84 94 GLN A C 1
ATOM 736 O O . GLN A 1 94 ? -39.035 12.119 29.067 1.00 36.84 94 GLN A O 1
ATOM 741 N N . LEU A 1 95 ? -40.764 11.266 27.918 1.00 34.09 95 LEU A N 1
ATOM 742 C CA . LEU A 1 95 ? -41.037 12.446 27.096 1.00 34.09 95 LEU A CA 1
ATOM 743 C C . LEU A 1 95 ? -41.840 13.535 27.846 1.00 34.09 95 LEU A C 1
ATOM 745 O O . LEU A 1 95 ? -42.156 14.579 27.287 1.00 34.09 95 LEU A O 1
ATOM 749 N N . GLU A 1 96 ? -42.169 13.301 29.122 1.00 35.66 96 GLU A N 1
ATOM 750 C CA . GLU A 1 96 ? -43.102 14.110 29.928 1.00 35.66 96 GLU A CA 1
ATOM 751 C C . GLU A 1 96 ? -42.408 14.938 31.032 1.00 35.66 96 GLU A C 1
ATOM 753 O O . GLU A 1 96 ? -43.079 15.557 31.861 1.00 35.66 96 GLU A O 1
ATOM 758 N N . MET A 1 97 ? -41.073 14.882 31.134 1.00 39.12 97 MET A N 1
ATOM 759 C CA . MET A 1 97 ? -40.316 15.368 32.300 1.00 39.12 97 MET A CA 1
ATOM 760 C C . MET A 1 97 ? -39.384 16.532 31.945 1.00 39.12 97 MET A C 1
ATOM 762 O O . MET A 1 97 ? -38.653 16.458 30.964 1.00 39.12 97 MET A O 1
ATOM 766 N N . THR A 1 98 ? -39.362 17.583 32.772 1.00 41.38 98 THR A N 1
ATOM 767 C CA . THR A 1 98 ? -38.402 18.699 32.659 1.00 41.38 98 THR A CA 1
ATOM 768 C C . THR A 1 98 ? -37.009 18.294 33.163 1.00 41.38 98 THR A C 1
ATOM 770 O O . THR A 1 98 ? -36.898 17.381 33.982 1.00 41.38 98 THR A O 1
ATOM 773 N N . GLU A 1 99 ? -35.943 18.989 32.744 1.00 38.94 99 GLU A N 1
ATOM 774 C CA . GLU A 1 99 ? -34.545 18.686 33.136 1.00 38.94 99 GLU A CA 1
ATOM 775 C C . GLU A 1 99 ? -34.343 18.548 34.662 1.00 38.94 99 GLU A C 1
ATOM 777 O O . GLU A 1 99 ? -33.614 17.672 35.126 1.00 38.94 99 GLU A O 1
ATOM 782 N N . GLN A 1 100 ? -35.045 19.349 35.474 1.00 39.72 100 GLN A N 1
ATOM 783 C CA . GLN A 1 100 ? -34.993 19.250 36.942 1.00 39.72 100 GLN A CA 1
ATOM 784 C C . GLN A 1 100 ? -35.650 17.978 37.497 1.00 39.72 100 GLN A C 1
ATOM 786 O O . GLN A 1 100 ? -35.183 17.432 38.494 1.00 39.72 100 GLN A O 1
ATOM 791 N N . MET A 1 101 ? -36.725 17.498 36.867 1.00 40.12 101 MET A N 1
ATOM 792 C CA . MET A 1 101 ? -37.396 16.257 37.263 1.00 40.12 101 MET A CA 1
ATOM 793 C C . MET A 1 101 ? -36.595 15.028 36.814 1.00 40.12 101 MET A C 1
ATOM 795 O O . MET A 1 101 ? -36.615 14.002 37.489 1.00 40.12 101 MET A O 1
ATOM 799 N N . GLN A 1 102 ? -35.869 15.137 35.698 1.00 39.69 102 GLN A N 1
ATOM 800 C CA . GLN A 1 102 ? -35.024 14.077 35.138 1.00 39.69 102 GLN A CA 1
ATOM 801 C C . GLN A 1 102 ? -33.796 13.767 36.008 1.00 39.69 102 GLN A C 1
ATOM 803 O O . GLN A 1 102 ? -33.350 12.623 36.056 1.00 39.69 102 GLN A O 1
ATOM 808 N N . ALA A 1 103 ? -33.290 14.749 36.761 1.00 39.91 103 ALA A N 1
ATOM 809 C CA . ALA A 1 103 ? -32.211 14.545 37.730 1.00 39.91 103 ALA A CA 1
ATOM 810 C C . ALA A 1 103 ? -32.633 13.706 38.959 1.00 39.91 103 ALA A C 1
ATOM 812 O O . ALA A 1 103 ? -31.785 13.298 39.753 1.00 39.91 103 ALA A O 1
ATOM 813 N N . GLN A 1 104 ? -33.933 13.432 39.135 1.00 43.03 104 GLN A N 1
ATOM 814 C CA . GLN A 1 104 ? -34.478 12.677 40.265 1.00 43.03 104 GLN A CA 1
ATOM 815 C C . GLN A 1 104 ? -34.830 11.240 39.850 1.00 43.03 104 GLN A C 1
ATOM 817 O O . GLN A 1 104 ? -35.969 10.920 39.508 1.00 43.03 104 GLN A O 1
ATOM 822 N N . HIS A 1 105 ? -33.834 10.354 39.923 1.00 42.06 105 HIS A N 1
ATOM 823 C CA . HIS A 1 105 ? -33.913 8.949 39.497 1.00 42.06 105 HIS A CA 1
ATOM 824 C C . HIS A 1 105 ? -35.122 8.171 40.070 1.00 42.06 105 HIS A C 1
ATOM 826 O O . HIS A 1 105 ? -35.768 7.401 39.353 1.00 42.06 105 HIS A O 1
ATOM 832 N N . ASP A 1 106 ? -35.491 8.408 41.331 1.00 43.78 106 ASP A N 1
ATOM 833 C CA . ASP A 1 106 ? -36.601 7.701 41.991 1.00 43.78 106 ASP A CA 1
ATOM 834 C C . ASP A 1 106 ? -37.985 8.110 41.455 1.00 43.78 106 ASP A C 1
ATOM 836 O O . ASP A 1 106 ? -38.903 7.285 41.379 1.00 43.78 106 ASP A O 1
ATOM 840 N N . LEU A 1 107 ? -38.130 9.364 41.012 1.00 46.06 107 LEU A N 1
ATOM 841 C CA . LEU A 1 107 ? -39.365 9.886 40.423 1.00 46.06 107 LEU A CA 1
ATOM 842 C C . LEU A 1 107 ? -39.607 9.282 39.030 1.00 46.06 107 LEU A C 1
ATOM 844 O O . LEU A 1 107 ? -40.732 8.887 38.704 1.00 46.06 107 LEU A O 1
ATOM 848 N N . CYS A 1 108 ? -38.536 9.130 38.244 1.00 43.66 108 CYS A N 1
ATOM 849 C CA . CYS A 1 108 ? -38.551 8.445 36.951 1.00 43.66 108 CYS A CA 1
ATOM 850 C C . CYS A 1 108 ? -39.008 6.983 37.097 1.00 43.66 108 CYS A C 1
ATOM 852 O O . CYS A 1 108 ? -39.874 6.513 36.351 1.00 43.66 108 CYS A O 1
ATOM 854 N N . GLN A 1 109 ? -38.480 6.267 38.096 1.00 44.34 109 GLN A N 1
ATOM 855 C CA . GLN A 1 109 ? -38.876 4.883 38.360 1.00 44.34 109 GLN A CA 1
ATOM 856 C C . GLN A 1 109 ? -40.334 4.758 38.828 1.00 44.34 109 GLN A C 1
ATOM 858 O O . GLN A 1 109 ? -41.033 3.839 38.392 1.00 44.34 109 GLN A O 1
ATOM 863 N N . GLN A 1 110 ? -40.828 5.672 39.672 1.00 50.09 110 GLN A N 1
ATOM 864 C CA . GLN A 1 110 ? -42.229 5.659 40.117 1.00 50.09 110 GLN A CA 1
ATOM 865 C C . GLN A 1 110 ? -43.217 5.864 38.963 1.00 50.09 110 GLN A C 1
ATOM 867 O O . GLN A 1 110 ? -44.182 5.101 38.851 1.00 50.09 110 GLN A O 1
ATOM 872 N N . LYS A 1 111 ? -42.969 6.837 38.075 1.00 47.09 111 LYS A N 1
ATOM 873 C CA . LYS A 1 111 ? -43.839 7.099 36.916 1.00 47.09 111 LYS A CA 1
ATOM 874 C C . LYS A 1 111 ? -43.876 5.924 35.935 1.00 47.09 111 LYS A C 1
ATOM 876 O O . LYS A 1 111 ? -44.958 5.517 35.513 1.00 47.09 111 LYS A O 1
ATOM 881 N N . ALA A 1 112 ? -42.725 5.314 35.640 1.00 45.28 112 ALA A N 1
ATOM 882 C CA . ALA A 1 112 ? -42.657 4.116 34.799 1.00 45.28 112 ALA A CA 1
ATOM 883 C C . ALA A 1 112 ? -43.463 2.942 35.392 1.00 45.28 112 ALA A C 1
ATOM 885 O O . ALA A 1 112 ? -44.155 2.218 34.673 1.00 45.28 112 ALA A O 1
ATOM 886 N N . LYS A 1 113 ? -43.427 2.779 36.721 1.00 46.97 113 LYS A N 1
ATOM 887 C CA . LYS A 1 113 ? -44.151 1.718 37.434 1.00 46.97 113 LYS A CA 1
ATOM 888 C C . LYS A 1 113 ? -45.670 1.952 37.462 1.00 46.97 113 LYS A C 1
ATOM 890 O O . LYS A 1 113 ? -46.427 0.989 37.350 1.00 46.97 113 LYS A O 1
ATOM 895 N N . ALA A 1 114 ? -46.119 3.204 37.565 1.00 48.88 114 ALA A N 1
ATOM 896 C CA . ALA A 1 114 ? -47.537 3.573 37.516 1.00 48.88 114 ALA A CA 1
ATOM 897 C C . ALA A 1 114 ? -48.151 3.357 36.120 1.00 48.88 114 ALA A C 1
ATOM 899 O O . ALA A 1 114 ? -49.225 2.765 36.005 1.00 48.88 114 ALA A O 1
ATOM 900 N N . LEU A 1 115 ? -47.434 3.744 35.059 1.00 43.56 115 LEU A N 1
ATOM 901 C CA . LEU A 1 115 ? -47.864 3.522 33.675 1.00 43.56 115 LEU A CA 1
ATOM 902 C C . LEU A 1 115 ? -47.967 2.019 33.362 1.00 43.56 115 LEU A C 1
ATOM 904 O O . LEU A 1 115 ? -48.951 1.557 32.786 1.00 43.56 115 LEU A O 1
ATOM 908 N N . LEU A 1 116 ? -46.998 1.232 33.839 1.00 42.56 116 LEU A N 1
ATOM 909 C CA . LEU A 1 116 ? -47.010 -0.226 33.733 1.00 42.56 116 LEU A CA 1
ATOM 910 C C . LEU A 1 116 ? -48.248 -0.861 34.398 1.00 42.56 116 LEU A C 1
ATOM 912 O O . LEU A 1 116 ? -48.853 -1.778 33.841 1.00 42.56 116 LEU A O 1
ATOM 916 N N . LEU A 1 117 ? -48.648 -0.377 35.577 1.00 46.91 117 LEU A N 1
ATOM 917 C CA . LEU A 1 117 ? -49.858 -0.830 36.275 1.00 46.91 117 LEU A CA 1
ATOM 918 C C . LEU A 1 117 ? -51.136 -0.502 35.488 1.00 46.91 117 LEU A C 1
ATOM 920 O O . LEU A 1 117 ? -52.023 -1.349 35.380 1.00 46.91 117 LEU A O 1
ATOM 924 N N . GLN A 1 118 ? -51.203 0.687 34.892 1.00 44.25 118 GLN A N 1
ATOM 925 C CA . GLN A 1 118 ? -52.351 1.160 34.116 1.00 44.25 118 GLN A CA 1
ATOM 926 C C . GLN A 1 118 ? -52.489 0.451 32.756 1.00 44.25 118 GLN A C 1
ATOM 928 O O . GLN A 1 118 ? -53.592 0.216 32.275 1.00 44.25 118 GLN A O 1
ATOM 933 N N . MET A 1 119 ? -51.380 0.039 32.145 1.00 40.69 119 MET A N 1
ATOM 934 C CA . MET A 1 119 ? -51.408 -0.800 30.943 1.00 40.69 119 MET A CA 1
ATOM 935 C C . MET A 1 119 ? -51.809 -2.242 31.237 1.00 40.69 119 MET A C 1
ATOM 937 O O . MET A 1 119 ? -52.493 -2.894 30.444 1.00 40.69 119 MET A O 1
ATOM 941 N N . ASN A 1 120 ? -51.371 -2.770 32.380 1.00 44.19 120 ASN A N 1
ATOM 942 C CA . ASN A 1 120 ? -51.697 -4.132 32.778 1.00 44.19 120 ASN A CA 1
ATOM 943 C C . ASN A 1 120 ? -53.183 -4.299 33.124 1.00 44.19 120 ASN A C 1
ATOM 945 O O . ASN A 1 120 ? -53.689 -5.416 32.988 1.00 44.19 120 ASN A O 1
ATOM 949 N N . SER A 1 121 ? -53.890 -3.219 33.472 1.00 41.88 121 SER A N 1
ATOM 950 C CA . SER A 1 121 ? -55.339 -3.213 33.708 1.00 41.88 121 SER A CA 1
ATOM 951 C C . SER A 1 121 ? -56.198 -3.116 32.435 1.00 41.88 121 SER A C 1
ATOM 953 O O . SER A 1 121 ? -57.419 -3.240 32.523 1.00 41.88 121 SER A O 1
ATOM 955 N N . LEU A 1 122 ? -55.597 -2.966 31.245 1.00 38.78 122 LEU A N 1
ATOM 956 C CA . LEU A 1 122 ? -56.323 -2.998 29.969 1.00 38.78 122 LEU A CA 1
ATOM 957 C C . LEU A 1 122 ? -56.878 -4.401 29.663 1.00 38.78 122 LEU A C 1
ATOM 959 O O . LEU A 1 122 ? -56.261 -5.425 29.984 1.00 38.78 122 LEU A O 1
ATOM 963 N N . SER A 1 123 ? -58.048 -4.446 29.017 1.00 35.44 123 SER A N 1
ATOM 964 C CA . SER A 1 123 ? -58.789 -5.693 28.780 1.00 35.44 123 SER A CA 1
ATOM 965 C C . SER A 1 123 ? -58.033 -6.684 27.868 1.00 35.44 123 SER A C 1
ATOM 967 O O . SER A 1 123 ? -57.279 -6.263 26.986 1.00 35.44 123 SER A O 1
ATOM 969 N N . PRO A 1 124 ? -58.239 -8.010 28.018 1.00 35.50 124 PRO A N 1
ATOM 970 C CA . PRO A 1 124 ? -57.538 -9.032 27.227 1.00 35.50 124 PRO A CA 1
ATOM 971 C C . PRO A 1 124 ? -57.745 -8.888 25.711 1.00 35.50 124 PRO A C 1
ATOM 973 O O . PRO A 1 124 ? -56.809 -9.079 24.940 1.00 35.50 124 PRO A O 1
ATOM 976 N N . VAL A 1 125 ? -58.934 -8.443 25.291 1.00 32.78 125 VAL A N 1
ATOM 977 C CA . VAL A 1 125 ? -59.278 -8.185 23.880 1.00 32.78 125 VAL A CA 1
ATOM 978 C C . VAL A 1 125 ? -58.421 -7.060 23.282 1.00 32.78 125 VAL A C 1
ATOM 980 O O . VAL A 1 125 ? -58.080 -7.102 22.101 1.00 32.78 125 VAL A O 1
ATOM 983 N N . MET A 1 126 ? -58.017 -6.074 24.091 1.00 32.09 126 MET A N 1
ATOM 984 C CA . MET A 1 126 ? -57.085 -5.023 23.666 1.00 32.09 126 MET A CA 1
ATOM 985 C C . MET A 1 126 ? -55.624 -5.490 23.643 1.00 32.09 126 MET A C 1
ATOM 987 O O . MET A 1 126 ? -54.826 -4.933 22.899 1.00 32.09 126 MET A O 1
ATOM 991 N N . LYS A 1 127 ? -55.265 -6.532 24.404 1.00 35.59 127 LYS A N 1
ATOM 992 C CA . LYS A 1 127 ? -53.913 -7.120 24.402 1.00 35.59 127 LYS A CA 1
ATOM 993 C C . LYS A 1 127 ? -53.666 -8.049 23.200 1.00 35.59 127 LYS A C 1
ATOM 995 O O . LYS A 1 127 ? -52.512 -8.239 22.821 1.00 35.59 127 LYS A O 1
ATOM 1000 N N . GLU A 1 128 ? -54.719 -8.599 22.586 1.00 31.77 128 GLU A N 1
ATOM 1001 C CA . GLU A 1 128 ? -54.623 -9.509 21.427 1.00 31.77 128 GLU A CA 1
ATOM 1002 C C . GLU A 1 128 ? -54.747 -8.834 20.047 1.00 31.77 128 GLU A C 1
ATOM 1004 O O . GLU A 1 128 ? -54.287 -9.403 19.054 1.00 31.77 128 GLU A O 1
ATOM 1009 N N . LYS A 1 129 ? -55.277 -7.605 19.947 1.00 30.91 129 LYS A N 1
ATOM 1010 C CA . LYS A 1 129 ? -55.270 -6.830 18.692 1.00 30.91 129 LYS A CA 1
ATOM 1011 C C . LYS A 1 129 ? -53.882 -6.232 18.434 1.00 30.91 129 LYS A C 1
ATOM 1013 O O . LYS A 1 129 ? -53.595 -5.092 18.777 1.00 30.91 129 LYS A O 1
ATOM 1018 N N . ARG A 1 130 ? -52.988 -7.034 17.852 1.00 34.19 130 ARG A N 1
ATOM 1019 C CA . ARG A 1 130 ? -51.641 -6.606 17.446 1.00 34.19 130 ARG A CA 1
ATOM 1020 C C . ARG A 1 130 ? -51.705 -5.730 16.189 1.00 34.19 130 ARG A C 1
ATOM 1022 O O . ARG A 1 130 ? -51.765 -6.269 15.087 1.00 34.19 130 ARG A O 1
ATOM 1029 N N . SER A 1 131 ? -51.605 -4.414 16.357 1.00 31.55 131 SER A N 1
ATOM 1030 C CA . SER A 1 131 ? -51.363 -3.460 15.266 1.00 31.55 131 SER A CA 1
ATOM 1031 C C . SER A 1 131 ? -50.118 -2.618 15.588 1.00 31.55 131 SER A C 1
ATOM 1033 O O . SER A 1 131 ? -50.007 -2.051 16.669 1.00 31.55 131 SER A O 1
ATOM 1035 N N . LEU A 1 132 ? -49.145 -2.597 14.668 1.00 42.91 132 LEU A N 1
ATOM 1036 C CA . LEU A 1 132 ? -47.813 -1.974 14.800 1.00 42.91 132 LEU A CA 1
ATOM 1037 C C . LEU A 1 132 ? -47.766 -0.577 14.136 1.00 42.91 132 LEU A C 1
ATOM 1039 O O . LEU A 1 132 ? -46.965 -0.345 13.224 1.00 42.91 132 LEU A O 1
ATOM 1043 N N . PHE A 1 133 ? -48.657 0.329 14.554 1.00 35.91 133 PHE A N 1
ATOM 1044 C CA . PHE A 1 133 ? -48.819 1.681 13.995 1.00 35.91 133 PHE A CA 1
ATOM 1045 C C . PHE A 1 133 ? -48.829 2.728 15.109 1.00 35.91 133 PHE A C 1
ATOM 1047 O O . PHE A 1 133 ? -49.672 2.646 15.996 1.00 35.91 133 PHE A O 1
ATOM 1054 N N . TYR A 1 134 ? -47.937 3.722 15.043 1.00 46.84 134 TYR A N 1
ATOM 1055 C CA . TYR A 1 134 ? -47.909 4.834 15.996 1.00 46.84 134 TYR A CA 1
ATOM 1056 C C . TYR A 1 134 ? -47.739 6.170 15.272 1.00 46.84 134 TYR A C 1
ATOM 1058 O O . TYR A 1 134 ? -46.786 6.358 14.517 1.00 46.84 134 TYR A O 1
ATOM 1066 N N . ILE A 1 135 ? -48.660 7.103 15.512 1.00 39.06 135 ILE A N 1
ATOM 1067 C CA . ILE A 1 135 ? -48.568 8.494 15.059 1.00 39.06 135 ILE A CA 1
ATOM 1068 C C . ILE A 1 135 ? -48.407 9.369 16.296 1.00 39.06 135 ILE A C 1
ATOM 1070 O O . ILE A 1 135 ? -49.273 9.363 17.172 1.00 39.06 135 ILE A O 1
ATOM 1074 N N . GLN A 1 136 ? -47.315 10.125 16.354 1.00 41.97 136 GLN A N 1
ATOM 1075 C CA . GLN A 1 136 ? -47.059 11.082 17.424 1.00 41.97 136 GLN A CA 1
ATOM 1076 C C . GLN A 1 136 ? -47.019 12.492 16.839 1.00 41.97 136 GLN A C 1
ATOM 1078 O O . GLN A 1 136 ? -46.218 12.783 15.952 1.00 41.97 136 GLN A O 1
ATOM 1083 N N . TYR A 1 137 ? -47.914 13.360 17.310 1.00 36.69 137 TYR A N 1
ATOM 1084 C CA . TYR A 1 137 ? -48.049 14.740 16.844 1.00 36.69 137 TYR A CA 1
ATOM 1085 C C . TYR A 1 137 ? -47.462 15.720 17.861 1.00 36.69 137 TYR A C 1
ATOM 1087 O O . TYR A 1 137 ? -47.910 15.780 19.007 1.00 36.69 137 TYR A O 1
ATOM 1095 N N . ASN A 1 138 ? -46.495 16.518 17.419 1.00 38.00 138 ASN A N 1
ATOM 1096 C CA . ASN A 1 138 ? -45.922 17.616 18.178 1.00 38.00 138 ASN A CA 1
ATOM 1097 C C . ASN A 1 138 ? -46.742 18.898 17.935 1.00 38.00 138 ASN A C 1
ATOM 1099 O O . ASN A 1 138 ? -46.785 19.424 16.819 1.00 38.00 138 ASN A O 1
ATOM 1103 N N . LYS A 1 139 ? -47.390 19.398 18.996 1.00 36.72 139 LYS A N 1
ATOM 1104 C CA . LYS A 1 139 ? -48.242 20.599 18.957 1.00 36.72 139 LYS A CA 1
ATOM 1105 C C . LYS A 1 139 ? -47.455 21.908 18.844 1.00 36.72 139 LYS A C 1
ATOM 1107 O O . LYS A 1 139 ? -47.986 22.839 18.250 1.00 36.72 139 LYS A O 1
ATOM 1112 N N . GLU A 1 140 ? -46.239 21.988 19.383 1.00 34.94 140 GLU A N 1
ATOM 1113 C CA . GLU A 1 140 ? -45.431 23.219 19.381 1.00 34.94 140 GLU A CA 1
ATOM 1114 C C . GLU A 1 140 ? -44.770 23.475 18.024 1.00 34.94 140 GLU A C 1
ATOM 1116 O O . GLU A 1 140 ? -44.748 24.607 17.546 1.00 34.94 140 GLU A O 1
ATOM 1121 N N . SER A 1 141 ? -44.292 22.421 17.358 1.00 37.22 141 SER A N 1
ATOM 1122 C CA . SER A 1 141 ? -43.664 22.521 16.032 1.00 37.22 141 SER A CA 1
ATOM 1123 C C . SER A 1 141 ? -44.622 22.274 14.865 1.00 37.22 141 SER A C 1
ATOM 1125 O O . SER A 1 141 ? -44.225 22.448 13.717 1.00 37.22 141 SER A O 1
ATOM 1127 N N . SER A 1 142 ? -45.877 21.890 15.132 1.00 43.66 142 SER A N 1
ATOM 1128 C CA . SER A 1 142 ? -46.855 21.511 14.097 1.00 43.66 142 SER A CA 1
ATOM 1129 C C . SER A 1 142 ? -46.340 20.370 13.201 1.00 43.66 142 SER A C 1
ATOM 1131 O O . SER A 1 142 ? -46.447 20.403 11.975 1.00 43.66 142 SER A O 1
ATOM 1133 N N . THR A 1 143 ? -45.740 19.345 13.816 1.00 36.97 143 THR A N 1
ATOM 1134 C CA . THR A 1 143 ? -45.088 18.244 13.089 1.00 36.97 143 THR A CA 1
ATOM 1135 C C . THR A 1 143 ? -45.538 16.888 13.620 1.00 36.97 143 THR A C 1
ATOM 1137 O O . THR A 1 143 ? -45.460 16.639 14.819 1.00 36.97 143 THR A O 1
ATOM 1140 N N . ALA A 1 144 ? -45.982 15.984 12.747 1.00 42.44 144 ALA A N 1
ATOM 1141 C CA . ALA A 1 144 ? -46.266 14.591 13.086 1.00 42.44 144 ALA A CA 1
ATOM 1142 C C . ALA A 1 144 ? -45.152 13.652 12.630 1.00 42.44 144 ALA A C 1
ATOM 1144 O O . ALA A 1 144 ? -44.684 13.708 11.491 1.00 42.44 144 ALA A O 1
ATOM 1145 N N . LEU A 1 145 ? -44.784 12.732 13.517 1.00 41.41 145 LEU A N 1
ATOM 1146 C CA . LEU A 1 145 ? -43.942 11.586 13.219 1.00 41.41 145 LEU A CA 1
ATOM 1147 C C . LEU A 1 145 ? -44.819 10.338 13.115 1.00 41.41 145 LEU A C 1
ATOM 1149 O O . LEU A 1 145 ? -45.552 9.999 14.046 1.00 41.41 145 LEU A O 1
ATOM 1153 N N . VAL A 1 146 ? -44.728 9.643 11.982 1.00 44.97 146 VAL A N 1
ATOM 1154 C CA . VAL A 1 146 ? -45.456 8.394 11.743 1.00 44.97 146 VAL A CA 1
ATOM 1155 C C . VAL A 1 146 ? -44.463 7.232 11.776 1.00 44.97 146 VAL A C 1
ATOM 1157 O O . VAL A 1 146 ? -43.597 7.114 10.908 1.00 44.97 146 VAL A O 1
ATOM 1160 N N . LEU A 1 147 ? -44.588 6.367 12.783 1.00 43.41 147 LEU A N 1
ATOM 1161 C CA . LEU A 1 147 ? -43.835 5.123 12.920 1.00 43.41 147 LEU A CA 1
ATOM 1162 C C . LEU A 1 147 ? -44.706 3.942 12.489 1.00 43.41 147 LEU A C 1
ATOM 1164 O O . LEU A 1 147 ? -45.730 3.629 13.098 1.00 43.41 147 LEU A O 1
ATOM 1168 N N . VAL A 1 148 ? -44.257 3.238 11.452 1.00 42.31 148 VAL A N 1
ATOM 1169 C CA . VAL A 1 148 ? -44.861 1.983 10.994 1.00 42.31 148 VAL A CA 1
ATOM 1170 C C . VAL A 1 148 ? -43.781 0.915 10.957 1.00 42.31 148 VAL A C 1
ATOM 1172 O O . VAL A 1 148 ? -42.747 1.138 10.331 1.00 42.31 148 VAL A O 1
ATOM 1175 N N . SER A 1 149 ? -44.001 -0.274 11.532 1.00 38.59 149 SER A N 1
ATOM 1176 C CA . SER A 1 149 ? -43.175 -1.430 11.147 1.00 38.59 149 SER A CA 1
ATOM 1177 C C . SER A 1 149 ? -43.722 -2.795 11.578 1.00 38.59 149 SER A C 1
ATOM 1179 O O . SER A 1 149 ? -43.672 -3.155 12.749 1.00 38.59 149 SER A O 1
ATOM 1181 N N . HIS A 1 150 ? -44.085 -3.630 10.595 1.00 39.69 150 HIS A N 1
ATOM 1182 C CA . HIS A 1 150 ? -44.079 -5.100 10.707 1.00 39.69 150 HIS A CA 1
ATOM 1183 C C . HIS A 1 150 ? -42.683 -5.714 10.426 1.00 39.69 150 HIS A C 1
ATOM 1185 O O . HIS A 1 150 ? -42.532 -6.935 10.416 1.00 39.69 150 HIS A O 1
ATOM 1191 N N . GLN A 1 151 ? -41.636 -4.900 10.230 1.00 39.00 151 GLN A N 1
ATOM 1192 C CA . GLN A 1 151 ? -40.258 -5.345 9.969 1.00 39.00 151 GLN A CA 1
ATOM 1193 C C . GLN A 1 151 ? -39.405 -5.511 11.239 1.00 39.00 151 GLN A C 1
ATOM 1195 O O . GLN A 1 151 ? -38.177 -5.471 11.182 1.00 39.00 151 GLN A O 1
ATOM 1200 N N . VAL A 1 152 ? -40.031 -5.769 12.391 1.00 39.72 152 VAL A N 1
ATOM 1201 C CA . VAL A 1 152 ? -39.318 -6.055 13.653 1.00 39.72 152 VAL A CA 1
ATOM 1202 C C . VAL A 1 152 ? -38.360 -7.251 13.511 1.00 39.72 152 VAL A C 1
ATOM 1204 O O . VAL A 1 152 ? -37.329 -7.292 14.176 1.00 39.72 152 VAL A O 1
ATOM 1207 N N . ARG A 1 153 ? -38.630 -8.192 12.589 1.00 38.44 153 ARG A N 1
ATOM 1208 C CA . ARG A 1 153 ? -37.684 -9.278 12.274 1.00 38.44 153 ARG A CA 1
ATOM 1209 C C . ARG A 1 153 ? -36.368 -8.762 11.685 1.00 38.44 153 ARG A C 1
ATOM 1211 O O . ARG A 1 153 ? -35.318 -9.147 12.177 1.00 38.44 153 ARG A O 1
ATOM 1218 N N . ASN A 1 154 ? -36.414 -7.818 10.744 1.00 38.94 154 ASN A N 1
ATOM 1219 C CA . ASN A 1 154 ? -35.203 -7.234 10.158 1.00 38.94 154 ASN A CA 1
ATOM 1220 C C . ASN A 1 154 ? -34.419 -6.407 11.195 1.00 38.94 154 ASN A C 1
ATOM 1222 O O . ASN A 1 154 ? -33.195 -6.385 11.168 1.00 38.94 154 ASN A O 1
ATOM 1226 N N . TRP A 1 155 ? -35.103 -5.800 12.174 1.00 43.88 155 TRP A N 1
ATOM 1227 C CA . TRP A 1 155 ? -34.459 -5.106 13.297 1.00 43.88 155 TRP A CA 1
ATOM 1228 C C . TRP A 1 155 ? -33.692 -6.039 14.250 1.00 43.88 155 TRP A C 1
ATOM 1230 O O . TRP A 1 155 ? -32.671 -5.653 14.830 1.00 43.88 155 TRP A O 1
ATOM 1240 N N . GLY A 1 156 ? -34.158 -7.282 14.414 1.00 39.56 156 GLY A N 1
ATOM 1241 C CA . GLY A 1 156 ? -33.467 -8.325 15.178 1.00 39.56 156 GLY A CA 1
ATOM 1242 C C . GLY A 1 156 ? -32.043 -8.575 14.671 1.00 39.56 156 GLY A C 1
ATOM 1243 O O . GLY A 1 156 ? -31.113 -8.634 15.479 1.00 39.56 156 GLY A O 1
ATOM 1244 N N . ASP A 1 157 ? -31.881 -8.572 13.350 1.00 39.69 157 ASP A N 1
ATOM 1245 C CA . ASP A 1 157 ? -30.655 -8.975 12.654 1.00 39.69 157 ASP A CA 1
ATOM 1246 C C . ASP A 1 157 ? -29.723 -7.797 12.296 1.00 39.69 157 ASP A C 1
ATOM 1248 O O . ASP A 1 157 ? -28.570 -7.994 11.909 1.00 39.69 157 ASP A O 1
ATOM 1252 N N . MET A 1 158 ? -30.186 -6.551 12.452 1.00 42.12 158 MET A N 1
ATOM 1253 C CA . MET A 1 158 ? -29.415 -5.344 12.123 1.00 42.12 158 MET A CA 1
ATOM 1254 C C . MET A 1 158 ? -28.536 -4.854 13.284 1.00 42.12 158 MET A C 1
ATOM 1256 O O . MET A 1 158 ? -28.944 -4.860 14.444 1.00 42.12 158 MET A O 1
ATOM 1260 N N . ARG A 1 159 ? -27.323 -4.369 12.964 1.00 39.56 159 ARG A N 1
ATOM 1261 C CA . ARG A 1 159 ? -26.354 -3.802 13.930 1.00 39.56 159 ARG A CA 1
ATOM 1262 C C . ARG A 1 159 ? -26.462 -2.279 14.118 1.00 39.56 159 ARG A C 1
ATOM 1264 O O . ARG A 1 159 ? -25.816 -1.760 15.020 1.00 39.56 159 ARG A O 1
ATOM 1271 N N . SER A 1 160 ? -27.229 -1.554 13.298 1.00 41.66 160 SER A N 1
ATOM 1272 C CA . SER A 1 160 ? -27.465 -0.099 13.412 1.00 41.66 160 SER A CA 1
ATOM 1273 C C . SER A 1 160 ? -28.659 0.372 12.553 1.00 41.66 160 SER A C 1
ATOM 1275 O O . SER A 1 160 ? -28.993 -0.310 11.583 1.00 41.66 160 SER A O 1
ATOM 1277 N N . ILE A 1 161 ? -29.280 1.525 12.867 1.00 41.56 161 ILE A N 1
ATOM 1278 C CA . ILE A 1 161 ? -30.198 2.273 11.968 1.00 41.56 161 ILE A CA 1
ATOM 1279 C C . ILE A 1 161 ? -29.529 3.555 11.512 1.00 41.56 161 ILE A C 1
ATOM 1281 O O . ILE A 1 161 ? -28.961 4.271 12.318 1.00 41.56 161 ILE A O 1
ATOM 1285 N N . ASN A 1 162 ? -29.652 3.896 10.241 1.00 40.28 162 ASN A N 1
ATOM 1286 C CA . ASN A 1 162 ? -29.342 5.214 9.725 1.00 40.28 162 ASN A CA 1
ATOM 1287 C C . ASN A 1 162 ? -30.607 6.086 9.727 1.00 40.28 162 ASN A C 1
ATOM 1289 O O . ASN A 1 162 ? -31.563 5.791 9.000 1.00 40.28 162 ASN A O 1
ATOM 1293 N N . VAL A 1 163 ? -30.607 7.140 10.542 1.00 37.44 163 VAL A N 1
ATOM 1294 C CA . VAL A 1 163 ? -31.667 8.151 10.600 1.00 37.44 163 VAL A CA 1
ATOM 1295 C C . VAL A 1 163 ? -31.046 9.498 10.264 1.00 37.44 163 VAL A C 1
ATOM 1297 O O . VAL A 1 163 ? -30.109 9.927 10.930 1.00 37.44 163 VAL A O 1
ATOM 1300 N N . MET A 1 164 ? -31.545 10.162 9.222 1.00 34.19 164 MET A N 1
ATOM 1301 C CA . MET A 1 164 ? -31.109 11.508 8.827 1.00 34.19 164 MET A CA 1
ATOM 1302 C C . MET A 1 164 ? -29.592 11.631 8.590 1.00 34.19 164 MET A C 1
ATOM 1304 O O . MET A 1 164 ? -28.986 12.661 8.862 1.00 34.19 164 MET A O 1
ATOM 1308 N N . GLY A 1 165 ? -28.957 10.566 8.089 1.00 32.88 165 GLY A N 1
ATOM 1309 C CA . GLY A 1 165 ? -27.510 10.525 7.853 1.00 32.88 165 GLY A CA 1
ATOM 1310 C C . GLY A 1 165 ? -26.680 10.129 9.077 1.00 32.88 165 GLY A C 1
ATOM 1311 O O . GLY A 1 165 ? -25.472 9.925 8.944 1.00 32.88 165 GLY A O 1
ATOM 1312 N N . HIS A 1 166 ? -27.309 9.948 10.240 1.00 34.19 166 HIS A N 1
ATOM 1313 C CA . HIS A 1 166 ? -26.670 9.490 11.468 1.00 34.19 166 HIS A CA 1
ATOM 1314 C C . HIS A 1 166 ? -26.858 7.983 11.650 1.00 34.19 166 HIS A C 1
ATOM 1316 O O . HIS A 1 166 ? -27.977 7.477 11.700 1.00 34.19 166 HIS A O 1
ATOM 1322 N N . VAL A 1 167 ? -25.748 7.251 11.765 1.00 37.59 167 VAL A N 1
ATOM 1323 C CA . VAL A 1 167 ? -25.751 5.806 12.027 1.00 37.59 167 VAL A CA 1
ATOM 1324 C C . VAL A 1 167 ? -25.856 5.570 13.533 1.00 37.59 167 VAL A C 1
ATOM 1326 O O . VAL A 1 167 ? -24.907 5.818 14.269 1.00 37.59 167 VAL A O 1
ATOM 1329 N N . LEU A 1 168 ? -27.002 5.066 13.975 1.00 36.69 168 LEU A N 1
ATOM 1330 C CA . LEU A 1 168 ? -27.347 4.703 15.346 1.00 36.69 168 LEU A CA 1
ATOM 1331 C C . LEU A 1 168 ? -27.077 3.205 15.580 1.00 36.69 168 LEU A C 1
ATOM 1333 O O . LEU A 1 168 ? -27.870 2.370 15.143 1.00 36.69 168 LEU A O 1
ATOM 1337 N N . PRO A 1 169 ? -25.961 2.812 16.218 1.00 36.31 169 PRO A N 1
ATOM 1338 C CA . PRO A 1 169 ? -25.620 1.409 16.434 1.00 36.31 169 PRO A CA 1
ATOM 1339 C C . PRO A 1 169 ? -26.475 0.729 17.509 1.00 36.31 169 PRO A C 1
ATOM 1341 O O . PRO A 1 169 ? -26.715 1.275 18.581 1.00 36.31 169 PRO A O 1
ATOM 1344 N N . LYS A 1 170 ? -26.844 -0.529 17.257 1.00 38.94 170 LYS A N 1
ATOM 1345 C CA . LYS A 1 170 ? -27.388 -1.474 18.235 1.00 38.94 170 LYS A CA 1
ATOM 1346 C C . LYS A 1 170 ? -26.225 -1.947 19.112 1.00 38.94 170 LYS A C 1
ATOM 1348 O O . LYS A 1 170 ? -25.436 -2.799 18.702 1.00 38.94 170 LYS A O 1
ATOM 1353 N N . ARG A 1 171 ? -26.034 -1.336 20.284 1.00 38.31 171 ARG A N 1
ATOM 1354 C CA . ARG A 1 171 ? -24.932 -1.705 21.188 1.00 38.31 171 ARG A CA 1
ATOM 1355 C C . ARG A 1 171 ? -25.246 -3.032 21.887 1.00 38.31 171 ARG A C 1
ATOM 1357 O O . ARG A 1 171 ? -26.169 -3.106 22.687 1.00 38.31 171 ARG A O 1
ATOM 1364 N N . ASN A 1 172 ? -24.437 -4.061 21.628 1.00 32.50 172 ASN A N 1
ATOM 1365 C CA . ASN A 1 172 ? -24.331 -5.223 22.516 1.00 32.50 172 ASN A CA 1
ATOM 1366 C C . ASN A 1 172 ? -23.854 -4.724 23.888 1.00 32.50 172 ASN A C 1
ATOM 1368 O O . ASN A 1 172 ? -22.831 -4.049 23.919 1.00 32.50 172 ASN A O 1
ATOM 1372 N N . SER A 1 173 ? -24.600 -5.020 24.961 1.00 36.69 173 SER A N 1
ATOM 1373 C CA . SER A 1 173 ? -24.280 -4.828 26.395 1.00 36.69 173 SER A CA 1
ATOM 1374 C C . SER A 1 173 ? -23.123 -3.862 26.714 1.00 36.69 173 SER A C 1
ATOM 1376 O O . SER A 1 173 ? -21.965 -4.194 26.455 1.00 36.69 173 SER A O 1
ATOM 1378 N N . VAL A 1 174 ? -23.399 -2.713 27.344 1.00 42.59 174 VAL A N 1
ATOM 1379 C CA . VAL A 1 174 ? -22.351 -1.782 27.805 1.00 42.59 174 VAL A CA 1
ATOM 1380 C C . VAL A 1 174 ? -21.351 -2.547 28.677 1.00 42.59 174 VAL A C 1
ATOM 1382 O O . VAL A 1 174 ? -21.661 -2.946 29.795 1.00 42.59 174 VAL A O 1
ATOM 1385 N N . ALA A 1 175 ? -20.163 -2.813 28.137 1.00 52.09 175 ALA A N 1
ATOM 1386 C CA . ALA A 1 175 ? -19.086 -3.417 28.898 1.00 52.09 175 ALA A CA 1
ATOM 1387 C C . ALA A 1 175 ? -18.674 -2.408 29.979 1.00 52.09 175 ALA A C 1
ATOM 1389 O O . ALA A 1 175 ? -18.274 -1.293 29.643 1.00 52.09 175 ALA A O 1
ATOM 1390 N N . LEU A 1 176 ? -18.799 -2.784 31.254 1.00 67.94 176 LEU A N 1
ATOM 1391 C CA . LEU A 1 176 ? -18.456 -1.954 32.414 1.00 67.94 176 LEU A CA 1
ATOM 1392 C C . LEU A 1 176 ? -16.935 -1.783 32.488 1.00 67.94 176 LEU A C 1
ATOM 1394 O O . LEU A 1 176 ? -16.245 -2.497 33.212 1.00 67.94 176 LEU A O 1
ATOM 1398 N N . ARG A 1 177 ? -16.383 -0.902 31.655 1.00 72.94 177 ARG A N 1
ATOM 1399 C CA . ARG A 1 177 ? -14.937 -0.753 31.476 1.00 72.94 177 ARG A CA 1
ATOM 1400 C C . ARG A 1 177 ? -14.424 0.526 32.107 1.00 72.94 177 ARG A C 1
ATOM 1402 O O . ARG A 1 177 ? -14.972 1.599 31.870 1.00 72.94 177 ARG A O 1
ATOM 1409 N N . ILE A 1 178 ? -13.310 0.420 32.813 1.00 79.12 178 ILE A N 1
ATOM 1410 C CA . ILE A 1 178 ? -12.583 1.559 33.383 1.00 79.12 178 ILE A CA 1
ATOM 1411 C C . ILE A 1 178 ? -11.165 1.627 32.817 1.00 79.12 178 ILE A C 1
ATOM 1413 O O . ILE A 1 178 ? -10.610 0.618 32.369 1.00 79.12 178 ILE A O 1
ATOM 1417 N N . SER A 1 179 ? -10.573 2.818 32.851 1.00 80.62 179 SER A N 1
ATOM 1418 C CA . SER A 1 179 ? -9.158 3.056 32.560 1.00 80.62 179 SER A CA 1
ATOM 1419 C C . SER A 1 179 ? -8.432 3.583 33.793 1.00 80.62 179 SER A C 1
ATOM 1421 O O . SER A 1 179 ? -8.951 4.456 34.480 1.00 80.62 179 SER A O 1
ATOM 1423 N N . ILE A 1 180 ? -7.229 3.071 34.049 1.00 87.81 180 ILE A N 1
ATOM 1424 C CA . ILE A 1 180 ? -6.375 3.425 35.188 1.00 87.81 180 ILE A CA 1
ATOM 1425 C C . ILE A 1 180 ? -5.069 4.032 34.660 1.00 87.81 180 ILE A C 1
ATOM 1427 O O . ILE A 1 180 ? -4.415 3.405 33.820 1.00 87.81 180 ILE A O 1
ATOM 1431 N N . LYS A 1 181 ? -4.678 5.220 35.146 1.00 83.12 181 LYS A N 1
ATOM 1432 C CA . LYS A 1 181 ? -3.471 5.958 34.707 1.00 83.12 181 LYS A CA 1
ATOM 1433 C C . LYS A 1 181 ? -2.912 6.908 35.785 1.00 83.12 181 LYS A C 1
ATOM 1435 O O . LYS A 1 181 ? -3.680 7.364 36.619 1.00 83.12 181 LYS A O 1
ATOM 1440 N N . PRO A 1 182 ? -1.628 7.302 35.752 1.00 82.38 182 PRO A N 1
ATOM 1441 C CA . PRO A 1 182 ? -0.552 6.713 34.965 1.00 82.38 182 PRO A CA 1
ATOM 1442 C C . PRO A 1 182 ? 0.003 5.476 35.681 1.00 82.38 182 PRO A C 1
ATOM 1444 O O . PRO A 1 182 ? 0.387 5.542 36.845 1.00 82.38 182 PRO A O 1
ATOM 1447 N N . VAL A 1 183 ? 0.066 4.340 34.991 1.00 85.94 183 VAL A N 1
ATOM 1448 C CA . VAL A 1 183 ? 0.608 3.075 35.502 1.00 85.94 183 VAL A CA 1
ATOM 1449 C C . VAL A 1 183 ? 2.056 2.911 35.014 1.00 85.94 183 VAL A C 1
ATOM 1451 O O . VAL A 1 183 ? 2.265 2.631 33.830 1.00 85.94 183 VAL A O 1
ATOM 1454 N N . PRO A 1 184 ? 3.076 3.024 35.890 1.00 84.38 184 PRO A N 1
ATOM 1455 C CA . PRO A 1 184 ? 4.486 2.880 35.508 1.00 84.38 184 PRO A CA 1
ATOM 1456 C C . PRO A 1 184 ? 4.793 1.486 34.965 1.00 84.38 184 PRO A C 1
ATOM 1458 O O . PRO A 1 184 ? 4.258 0.502 35.478 1.00 84.38 184 PRO A O 1
ATOM 1461 N N . SER A 1 185 ? 5.662 1.366 33.956 1.00 82.00 185 SER A N 1
ATOM 1462 C CA . SER A 1 185 ? 6.028 0.078 33.329 1.00 82.00 185 SER A CA 1
ATOM 1463 C C . SER A 1 185 ? 6.543 -0.967 34.326 1.00 82.00 185 SER A C 1
ATOM 1465 O O . SER A 1 185 ? 6.288 -2.153 34.134 1.00 82.00 185 SER A O 1
ATOM 1467 N N . SER A 1 186 ? 7.189 -0.531 35.412 1.00 85.81 186 SER A N 1
ATOM 1468 C CA . SER A 1 186 ? 7.677 -1.389 36.499 1.00 85.81 186 SER A CA 1
ATOM 1469 C C . SER A 1 186 ? 6.577 -1.943 37.416 1.00 85.81 186 SER A C 1
ATOM 1471 O O . SER A 1 186 ? 6.805 -2.940 38.099 1.00 85.81 186 SER A O 1
ATOM 1473 N N . LEU A 1 187 ? 5.378 -1.351 37.431 1.00 87.56 187 LEU A N 1
ATOM 1474 C CA . LEU A 1 187 ? 4.255 -1.827 38.238 1.00 87.56 187 LEU A CA 1
ATOM 1475 C C . LEU A 1 187 ? 3.558 -3.005 37.542 1.00 87.56 187 LEU A C 1
ATOM 1477 O O . LEU A 1 187 ? 3.026 -2.862 36.438 1.00 87.56 187 LEU A O 1
ATOM 1481 N N . SER A 1 188 ? 3.550 -4.171 38.194 1.00 87.31 188 SER A N 1
ATOM 1482 C CA . SER A 1 188 ? 2.930 -5.395 37.672 1.00 87.31 188 SER A CA 1
ATOM 1483 C C . SER A 1 188 ? 1.410 -5.268 37.547 1.00 87.31 188 SER A C 1
ATOM 1485 O O . SER A 1 188 ? 0.740 -4.758 38.447 1.00 87.31 188 SER A O 1
ATOM 1487 N N . LEU A 1 189 ? 0.851 -5.812 36.459 1.00 87.44 189 LEU A N 1
ATOM 1488 C CA . LEU A 1 189 ? -0.598 -5.860 36.244 1.00 87.44 189 LEU A CA 1
ATOM 1489 C C . LEU A 1 189 ? -1.309 -6.639 37.363 1.00 87.44 189 LEU A C 1
ATOM 1491 O O . LEU A 1 189 ? -2.389 -6.238 37.784 1.00 87.44 189 LEU A O 1
ATOM 1495 N N . ASN A 1 190 ? -0.662 -7.675 37.910 1.00 88.19 190 ASN A N 1
ATOM 1496 C CA . ASN A 1 190 ? -1.199 -8.484 39.009 1.00 88.19 190 ASN A CA 1
ATOM 1497 C C . ASN A 1 190 ? -1.400 -7.678 40.299 1.00 88.19 190 ASN A C 1
ATOM 1499 O O . ASN A 1 190 ? -2.295 -7.984 41.082 1.00 88.19 190 ASN A O 1
ATOM 1503 N N . THR A 1 191 ? -0.599 -6.632 40.521 1.00 88.06 191 THR A N 1
ATOM 1504 C CA . THR A 1 191 ? -0.762 -5.735 41.674 1.00 88.06 191 THR A CA 1
ATOM 1505 C C . THR A 1 191 ? -2.047 -4.917 41.555 1.00 88.06 191 THR A C 1
ATOM 1507 O O . THR A 1 191 ? -2.703 -4.647 42.559 1.00 88.06 191 THR A O 1
ATOM 1510 N N . ILE A 1 192 ? -2.432 -4.552 40.328 1.00 89.88 192 ILE A N 1
ATOM 1511 C CA . ILE A 1 192 ? -3.667 -3.814 40.051 1.00 89.88 192 ILE A CA 1
ATOM 1512 C C . ILE A 1 192 ? -4.857 -4.772 40.081 1.00 89.88 192 ILE A C 1
ATOM 1514 O O . ILE A 1 192 ? -5.794 -4.546 40.836 1.00 89.88 192 ILE A O 1
ATOM 1518 N N . THR A 1 193 ? -4.819 -5.871 39.326 1.00 90.12 193 THR A N 1
ATOM 1519 C CA . THR A 1 193 ? -5.947 -6.818 39.248 1.00 90.12 193 THR A CA 1
ATOM 1520 C C . THR A 1 193 ? -6.204 -7.554 40.566 1.00 90.12 193 THR A C 1
ATOM 1522 O O . THR A 1 193 ? -7.345 -7.895 40.871 1.00 90.12 193 THR A O 1
ATOM 1525 N N . GLY A 1 194 ? -5.166 -7.749 41.386 1.00 86.12 194 GLY A N 1
ATOM 1526 C CA . GLY A 1 194 ? -5.255 -8.322 42.730 1.00 86.12 194 GLY A CA 1
ATOM 1527 C C . GLY A 1 194 ? -5.697 -7.342 43.821 1.00 86.12 194 GLY A C 1
ATOM 1528 O O . GLY A 1 194 ? -5.852 -7.759 44.971 1.00 86.12 194 GLY A O 1
ATOM 1529 N N . HIS A 1 195 ? -5.903 -6.059 43.498 1.00 90.25 195 HIS A N 1
ATOM 1530 C CA . HIS A 1 195 ? -6.367 -5.064 44.461 1.00 90.25 195 HIS A CA 1
ATOM 1531 C C . HIS A 1 195 ? -7.754 -5.434 45.012 1.00 90.25 195 HIS A C 1
ATOM 1533 O O . HIS A 1 195 ? -8.600 -5.965 44.293 1.00 90.25 195 HIS A O 1
ATOM 1539 N N . GLN A 1 196 ? -8.016 -5.114 46.284 1.00 87.81 196 GLN A N 1
ATOM 1540 C CA . GLN A 1 196 ? -9.258 -5.481 46.988 1.00 87.81 196 GLN A CA 1
ATOM 1541 C C . GLN A 1 196 ? -10.541 -5.056 46.254 1.00 87.81 196 GLN A C 1
ATOM 1543 O O . GLN A 1 196 ? -11.555 -5.745 46.325 1.00 87.81 196 GLN A O 1
ATOM 1548 N N . ILE A 1 197 ? -10.472 -3.948 45.511 1.00 86.50 197 ILE A N 1
ATOM 1549 C CA . ILE A 1 197 ? -11.578 -3.419 44.705 1.00 86.50 197 ILE A CA 1
ATOM 1550 C C . ILE A 1 197 ? -11.924 -4.361 43.541 1.00 86.50 197 ILE A C 1
ATOM 1552 O O . ILE A 1 197 ? -13.100 -4.541 43.240 1.00 86.50 197 ILE A O 1
ATOM 1556 N N . PHE A 1 198 ? -10.924 -4.995 42.917 1.00 89.62 198 PHE A N 1
ATOM 1557 C CA . PHE A 1 198 ? -11.074 -5.732 41.655 1.00 89.62 198 PHE A CA 1
ATOM 1558 C C . PHE A 1 198 ? -10.991 -7.254 41.789 1.00 89.62 198 PHE A C 1
ATOM 1560 O O . PHE A 1 198 ? -11.359 -7.974 40.858 1.00 89.62 198 PHE A O 1
ATOM 1567 N N . LYS A 1 199 ? -10.528 -7.765 42.932 1.00 82.56 199 LYS A N 1
ATOM 1568 C CA . LYS A 1 199 ? -10.379 -9.202 43.178 1.00 82.56 199 LYS A CA 1
ATOM 1569 C C . LYS A 1 199 ? -11.690 -9.947 42.885 1.00 82.56 199 LYS A C 1
ATOM 1571 O O . LYS A 1 199 ? -12.715 -9.660 43.496 1.00 82.56 199 LYS A O 1
ATOM 1576 N N . ASN A 1 200 ? -11.642 -10.909 41.958 1.00 83.75 200 ASN A N 1
ATOM 1577 C CA . ASN A 1 200 ? -12.784 -11.699 41.459 1.00 83.75 200 ASN A CA 1
ATOM 1578 C C . ASN A 1 200 ? -13.922 -10.889 40.798 1.00 83.75 200 ASN A C 1
ATOM 1580 O O . ASN A 1 200 ? -15.004 -11.425 40.578 1.00 83.75 200 ASN A O 1
ATOM 1584 N N . LYS A 1 201 ? -13.692 -9.612 40.482 1.00 86.75 201 LYS A N 1
ATOM 1585 C CA . LYS A 1 201 ? -14.684 -8.688 39.906 1.00 86.75 201 LYS A CA 1
ATOM 1586 C C . LYS A 1 201 ? -14.343 -8.259 38.478 1.00 86.75 201 LYS A C 1
ATOM 1588 O O . LYS A 1 201 ? -15.091 -7.496 37.876 1.00 86.75 201 LYS A O 1
ATOM 1593 N N . ILE A 1 202 ? -13.232 -8.749 37.932 1.00 85.44 202 ILE A N 1
ATOM 1594 C CA . ILE A 1 202 ? -12.828 -8.551 36.538 1.00 85.44 202 ILE A CA 1
ATOM 1595 C C . ILE A 1 202 ? -13.327 -9.749 35.727 1.00 85.44 202 ILE A C 1
ATOM 1597 O O . ILE A 1 202 ? -13.213 -10.898 36.161 1.00 85.44 202 ILE A O 1
ATOM 1601 N N . LYS A 1 203 ? -13.885 -9.487 34.546 1.00 78.69 203 LYS A N 1
ATOM 1602 C CA . LYS A 1 203 ? -14.270 -10.526 33.590 1.00 78.69 203 LYS A CA 1
ATOM 1603 C C . LYS A 1 203 ? -13.040 -11.336 33.182 1.00 78.69 203 LYS A C 1
ATOM 1605 O O . LYS A 1 203 ? -11.945 -10.794 33.096 1.00 78.69 203 LYS A O 1
ATOM 1610 N N . GLN A 1 204 ? -13.205 -12.628 32.906 1.00 73.81 204 GLN A N 1
ATOM 1611 C CA . GLN A 1 204 ? -12.095 -13.459 32.438 1.00 73.81 204 GLN A CA 1
ATOM 1612 C C . GLN A 1 204 ? -11.442 -12.832 31.194 1.00 73.81 204 GLN A C 1
ATOM 1614 O O . GLN A 1 204 ? -12.133 -12.558 30.212 1.00 73.81 204 GLN A O 1
ATOM 1619 N N . SER A 1 205 ? -10.126 -12.595 31.257 1.00 73.06 205 SER A N 1
ATOM 1620 C CA . SER A 1 205 ? -9.362 -11.889 30.214 1.00 73.06 205 SER A CA 1
ATOM 1621 C C . SER A 1 205 ? -9.864 -10.463 29.927 1.00 73.06 205 SER A C 1
ATOM 1623 O O . SER A 1 205 ? -9.736 -9.966 28.807 1.00 73.06 205 SER A O 1
ATOM 1625 N N . GLY A 1 206 ? -10.466 -9.815 30.926 1.00 71.31 206 GLY A N 1
ATOM 1626 C CA . GLY A 1 206 ? -11.000 -8.455 30.866 1.00 71.31 206 GLY A CA 1
ATOM 1627 C C . GLY A 1 206 ? -9.963 -7.367 31.145 1.00 71.31 206 GLY A C 1
ATOM 1628 O O . GLY A 1 206 ? -10.287 -6.185 31.068 1.00 71.31 206 GLY A O 1
ATOM 1629 N N . GLU A 1 207 ? -8.732 -7.736 31.480 1.00 82.69 207 GLU A N 1
ATOM 1630 C CA . GLU A 1 207 ? -7.620 -6.840 31.762 1.00 82.69 207 GLU A CA 1
ATOM 1631 C C . GLU A 1 207 ? -6.699 -6.644 30.547 1.00 82.69 207 GLU A C 1
ATOM 1633 O O . GLU A 1 207 ? -6.329 -7.589 29.848 1.00 82.69 207 GLU A O 1
ATOM 1638 N N . LYS A 1 208 ? -6.285 -5.399 30.289 1.00 79.25 208 LYS A N 1
ATOM 1639 C CA . LYS A 1 208 ? -5.342 -5.078 29.210 1.00 79.25 208 LYS A CA 1
ATOM 1640 C C . LYS A 1 208 ? -4.465 -3.886 29.566 1.00 79.25 208 LYS A C 1
ATOM 1642 O O . LYS A 1 208 ? -4.966 -2.846 29.976 1.00 79.25 208 LYS A O 1
ATOM 1647 N N . ARG A 1 209 ? -3.157 -3.999 29.331 1.00 78.69 209 ARG A N 1
ATOM 1648 C CA . ARG A 1 209 ? -2.210 -2.883 29.459 1.00 78.69 209 ARG A CA 1
ATOM 1649 C C . ARG A 1 209 ? -1.863 -2.292 28.096 1.00 78.69 209 ARG A C 1
ATOM 1651 O O . ARG A 1 209 ? -1.577 -3.039 27.162 1.00 78.69 209 ARG A O 1
ATOM 1658 N N . VAL A 1 210 ? -1.843 -0.964 27.997 1.00 64.62 210 VAL A N 1
ATOM 1659 C CA . VAL A 1 210 ? -1.421 -0.225 26.799 1.00 64.62 210 VAL A CA 1
ATOM 1660 C C . VAL A 1 210 ? -0.633 1.010 27.236 1.00 64.62 210 VAL A C 1
ATOM 1662 O O . VAL A 1 210 ? -1.210 1.951 27.766 1.00 64.62 210 VAL A O 1
ATOM 1665 N N . GLY A 1 211 ? 0.686 1.012 27.031 1.00 73.00 211 GLY A N 1
ATOM 1666 C CA . GLY A 1 211 ? 1.550 2.093 27.520 1.00 73.00 211 GLY A CA 1
ATOM 1667 C C . GLY A 1 211 ? 1.483 2.239 29.046 1.00 73.00 211 GLY A C 1
ATOM 1668 O O . GLY A 1 211 ? 1.669 1.263 29.783 1.00 73.00 211 GLY A O 1
ATOM 1669 N N . ASP A 1 212 ? 1.193 3.454 29.504 1.00 79.06 212 ASP A N 1
ATOM 1670 C CA . ASP A 1 212 ? 0.949 3.820 30.901 1.00 79.06 212 ASP A CA 1
ATOM 1671 C C . ASP A 1 212 ? -0.527 3.682 31.328 1.00 79.06 212 ASP A C 1
ATOM 1673 O O . ASP A 1 212 ? -0.892 4.094 32.426 1.00 79.06 212 ASP A O 1
ATOM 1677 N N . TYR A 1 213 ? -1.376 3.060 30.505 1.00 79.56 213 TYR A N 1
ATOM 1678 C CA . TYR A 1 213 ? -2.778 2.785 30.821 1.00 79.56 213 TYR A CA 1
ATOM 1679 C C . TYR A 1 213 ? -3.002 1.305 31.137 1.00 79.56 213 TYR A C 1
ATOM 1681 O O . TYR A 1 213 ? -2.443 0.409 30.492 1.00 79.56 213 TYR A O 1
ATOM 1689 N N . VAL A 1 214 ? -3.899 1.044 32.086 1.00 84.56 214 VAL A N 1
ATOM 1690 C CA . VAL A 1 214 ? -4.491 -0.277 32.325 1.00 84.56 214 VAL A CA 1
ATOM 1691 C C . VAL A 1 214 ? -6.005 -0.183 32.182 1.00 84.56 214 VAL A C 1
ATOM 1693 O O . VAL A 1 214 ? -6.640 0.649 32.819 1.00 84.56 214 VAL A O 1
ATOM 1696 N N . PHE A 1 215 ? -6.585 -1.046 31.355 1.00 81.69 215 PHE A N 1
ATOM 1697 C CA . PHE A 1 215 ? -8.023 -1.167 31.142 1.00 81.69 215 PHE A CA 1
ATOM 1698 C C . PHE A 1 215 ? -8.544 -2.425 31.821 1.00 81.69 215 PHE A C 1
ATOM 1700 O O . PHE A 1 215 ? -7.935 -3.486 31.670 1.00 81.69 215 PHE A O 1
ATOM 1707 N N . LEU A 1 216 ? -9.670 -2.312 32.523 1.00 83.81 216 LEU A N 1
ATOM 1708 C CA . LEU A 1 216 ? -10.344 -3.435 33.177 1.00 83.81 216 LEU A CA 1
ATOM 1709 C C . LEU A 1 216 ? -11.811 -3.483 32.743 1.00 83.81 216 LEU A C 1
ATOM 1711 O O . LEU A 1 216 ? -12.496 -2.465 32.798 1.00 83.81 216 LEU A O 1
ATOM 1715 N N . GLU A 1 217 ? -12.296 -4.657 32.341 1.00 81.06 217 GLU A N 1
ATOM 1716 C CA . GLU A 1 217 ? -13.720 -4.959 32.152 1.00 81.06 217 GLU A CA 1
ATOM 1717 C C . GLU A 1 217 ? -14.273 -5.623 33.416 1.00 81.06 217 GLU A C 1
ATOM 1719 O O . GLU A 1 217 ? -13.891 -6.741 33.770 1.00 81.06 217 GLU A O 1
ATOM 1724 N N . LEU A 1 218 ? -15.158 -4.913 34.108 1.00 80.06 218 LEU A N 1
ATOM 1725 C CA . LEU A 1 218 ? -15.740 -5.311 35.381 1.00 80.06 218 LEU A CA 1
ATOM 1726 C C . LEU A 1 218 ? -17.012 -6.143 35.171 1.00 80.06 218 LEU A C 1
ATOM 1728 O O . LEU A 1 218 ? -17.744 -5.971 34.196 1.00 80.06 218 LEU A O 1
ATOM 1732 N N . LEU A 1 219 ? -17.269 -7.058 36.103 1.00 77.56 219 LEU A N 1
ATOM 1733 C CA . LEU A 1 219 ? -18.471 -7.899 36.137 1.00 77.56 219 LEU A CA 1
ATOM 1734 C C . LEU A 1 219 ? -19.642 -7.235 36.876 1.00 77.56 219 LEU A C 1
ATOM 1736 O O . LEU A 1 219 ? -20.778 -7.678 36.731 1.00 77.56 219 LEU A O 1
ATOM 1740 N N . ASP A 1 220 ? -19.365 -6.202 37.673 1.00 77.38 220 ASP A N 1
ATOM 1741 C CA . ASP A 1 220 ? -20.287 -5.630 38.652 1.00 77.38 220 ASP A CA 1
ATOM 1742 C C . ASP A 1 220 ? -20.437 -4.113 38.448 1.00 77.38 220 ASP A C 1
ATOM 1744 O O . ASP A 1 220 ? -19.443 -3.382 38.392 1.00 77.38 220 ASP A O 1
ATOM 1748 N N . LYS A 1 221 ? -21.687 -3.647 38.315 1.00 68.00 221 LYS A N 1
ATOM 1749 C CA . LYS A 1 221 ? -22.016 -2.234 38.071 1.00 68.00 221 LYS A CA 1
ATOM 1750 C C . LYS A 1 221 ? -21.778 -1.359 39.302 1.00 68.00 221 LYS A C 1
ATOM 1752 O O . LYS A 1 221 ? -21.298 -0.246 39.146 1.00 68.00 221 LYS A O 1
ATOM 1757 N N . GLN A 1 222 ? -22.036 -1.867 40.503 1.00 71.94 222 GLN A N 1
ATOM 1758 C CA . GLN A 1 222 ? -21.770 -1.123 41.731 1.00 71.94 222 GLN A CA 1
ATOM 1759 C C . GLN A 1 222 ? -20.270 -0.858 41.874 1.00 71.94 222 GLN A C 1
ATOM 1761 O O . GLN A 1 222 ? -19.859 0.258 42.150 1.00 71.94 222 GLN A O 1
ATOM 1766 N N . VAL A 1 223 ? -19.437 -1.860 41.584 1.00 79.50 223 VAL A N 1
ATOM 1767 C CA . VAL A 1 223 ? -17.971 -1.713 41.612 1.00 79.50 223 VAL A CA 1
ATOM 1768 C C . VAL A 1 223 ? -17.490 -0.707 40.571 1.00 79.50 223 VAL A C 1
ATOM 1770 O O . VAL A 1 223 ? -16.550 0.038 40.832 1.00 79.50 223 VAL A O 1
ATOM 1773 N N . TYR A 1 224 ? -18.118 -0.692 39.395 1.00 74.75 224 TYR A N 1
ATOM 1774 C CA . TYR A 1 224 ? -17.857 0.301 38.359 1.00 74.75 224 TYR A CA 1
ATOM 1775 C C . TYR A 1 224 ? -18.189 1.719 38.843 1.00 74.75 224 TYR A C 1
ATOM 1777 O O . TYR A 1 224 ? -17.322 2.587 38.780 1.00 74.75 224 TYR A O 1
ATOM 1785 N N . ASP A 1 225 ? -19.391 1.930 39.379 1.00 65.06 225 ASP A N 1
ATOM 1786 C CA . ASP A 1 225 ? -19.844 3.233 39.873 1.00 65.06 225 ASP A CA 1
ATOM 1787 C C . ASP A 1 225 ? -18.973 3.711 41.054 1.00 65.06 225 ASP A C 1
ATOM 1789 O O . ASP A 1 225 ? -18.508 4.850 41.057 1.00 65.06 225 ASP A O 1
ATOM 1793 N N . ASP A 1 226 ? -18.641 2.826 42.000 1.00 75.69 226 ASP A N 1
ATOM 1794 C CA . ASP A 1 226 ? -17.747 3.119 43.130 1.00 75.69 226 ASP A CA 1
ATOM 1795 C C . ASP A 1 226 ? -16.348 3.540 42.649 1.00 75.69 226 ASP A C 1
ATOM 1797 O O . ASP A 1 226 ? -15.757 4.492 43.154 1.00 75.69 226 ASP A O 1
ATOM 1801 N N . CYS A 1 227 ? -15.821 2.859 41.630 1.00 80.56 227 CYS A N 1
ATOM 1802 C CA . CYS A 1 227 ? -14.531 3.182 41.025 1.00 80.56 227 CYS A CA 1
ATOM 1803 C C . CYS A 1 227 ? -14.516 4.567 40.370 1.00 80.56 227 CYS A C 1
ATOM 1805 O O . CYS A 1 227 ? -13.501 5.262 40.439 1.00 80.56 227 CYS A O 1
ATOM 1807 N N . LEU A 1 228 ? -15.619 4.967 39.735 1.00 73.25 228 LEU A N 1
ATOM 1808 C CA . LEU A 1 228 ? -15.752 6.293 39.134 1.00 73.25 228 LEU A CA 1
ATOM 1809 C C . LEU A 1 228 ? -15.981 7.390 40.175 1.00 73.25 228 LEU A C 1
ATOM 1811 O O . LEU A 1 228 ? -15.474 8.494 39.998 1.00 73.25 228 LEU A O 1
ATOM 1815 N N . ASN A 1 229 ? -16.688 7.079 41.261 1.00 72.38 229 ASN A N 1
ATOM 1816 C CA . ASN A 1 229 ? -16.918 8.006 42.367 1.00 72.38 229 ASN A CA 1
ATOM 1817 C C . ASN A 1 229 ? -15.631 8.296 43.150 1.00 72.38 229 ASN A C 1
ATOM 1819 O O . ASN A 1 229 ? -15.342 9.451 43.454 1.00 72.38 229 ASN A O 1
ATOM 1823 N N . GLU A 1 230 ? -14.840 7.264 43.454 1.00 82.69 230 GLU A N 1
ATOM 1824 C CA . GLU A 1 230 ? -13.552 7.425 44.140 1.00 82.69 230 GLU A CA 1
ATOM 1825 C C . GLU A 1 230 ? -12.498 8.073 43.231 1.00 82.69 230 GLU A C 1
ATOM 1827 O O . GLU A 1 230 ? -11.624 8.801 43.704 1.00 82.69 230 GLU A O 1
ATOM 1832 N N . ALA A 1 231 ? -12.558 7.794 41.921 1.00 80.56 231 ALA A N 1
ATOM 1833 C CA . ALA A 1 231 ? -11.684 8.314 40.862 1.00 80.56 231 ALA A CA 1
ATOM 1834 C C . ALA A 1 231 ? -10.167 8.100 41.069 1.00 80.56 231 ALA A C 1
ATOM 1836 O O . ALA A 1 231 ? -9.360 8.502 40.228 1.00 80.56 231 ALA A O 1
ATOM 1837 N N . VAL A 1 232 ? -9.741 7.462 42.165 1.00 87.62 232 VAL A N 1
ATOM 1838 C CA . VAL A 1 232 ? -8.337 7.256 42.530 1.00 87.62 232 VAL A CA 1
ATOM 1839 C C . VAL A 1 232 ? -8.138 5.878 43.160 1.00 87.62 232 VAL A C 1
ATOM 1841 O O . VAL A 1 232 ? -8.761 5.510 44.149 1.00 87.62 232 VAL A O 1
ATOM 1844 N N . LEU A 1 233 ? -7.175 5.135 42.625 1.00 91.06 233 LEU A N 1
ATOM 1845 C CA . LEU A 1 233 ? -6.663 3.877 43.143 1.00 91.06 233 LEU A CA 1
ATOM 1846 C C . LEU A 1 233 ? -5.306 4.100 43.822 1.00 91.06 233 LEU A C 1
ATOM 1848 O O . LEU A 1 233 ? -4.360 4.599 43.209 1.00 91.06 233 LEU A O 1
ATOM 1852 N N . LEU A 1 234 ? -5.187 3.683 45.082 1.00 90.31 234 LEU A N 1
ATOM 1853 C CA . LEU A 1 234 ? -3.931 3.720 45.832 1.00 90.31 234 LEU A CA 1
ATOM 1854 C C . LEU A 1 234 ? -3.252 2.352 45.807 1.00 90.31 234 LEU A C 1
ATOM 1856 O O . LEU A 1 234 ? -3.807 1.377 46.305 1.00 90.31 234 LEU A O 1
ATOM 1860 N N . VAL A 1 235 ? -2.023 2.284 45.296 1.00 91.06 235 VAL A N 1
ATOM 1861 C CA . VAL A 1 235 ? -1.227 1.044 45.278 1.00 91.06 235 VAL A CA 1
ATOM 1862 C C . VAL A 1 235 ? 0.171 1.269 45.841 1.00 91.06 235 VAL A C 1
ATOM 1864 O O . VAL A 1 235 ? 0.748 2.347 45.705 1.00 91.06 235 VAL A O 1
ATOM 1867 N N . TRP A 1 236 ? 0.730 0.246 46.483 1.00 86.31 236 TRP A N 1
ATOM 1868 C CA . TRP A 1 236 ? 2.118 0.259 46.941 1.00 86.31 236 TRP A CA 1
ATOM 1869 C C . TRP A 1 236 ? 3.045 -0.250 45.839 1.00 86.31 236 TRP A C 1
ATOM 1871 O O . TRP A 1 236 ? 2.815 -1.324 45.287 1.00 86.31 236 TRP A O 1
ATOM 1881 N N . HIS A 1 237 ? 4.101 0.506 45.544 1.00 87.81 237 HIS A N 1
ATOM 1882 C CA . HIS A 1 237 ? 5.123 0.143 44.563 1.00 87.81 237 HIS A CA 1
ATOM 1883 C C . HIS A 1 237 ? 6.479 0.714 44.981 1.00 87.81 237 HIS A C 1
ATOM 1885 O O . HIS A 1 237 ? 6.563 1.893 45.321 1.00 87.81 237 HIS A O 1
ATOM 1891 N N . GLU A 1 238 ? 7.528 -0.115 44.989 1.00 84.94 238 GLU A N 1
ATOM 1892 C CA . GLU A 1 238 ? 8.912 0.295 45.317 1.00 84.94 238 GLU A CA 1
ATOM 1893 C C . GLU A 1 238 ? 9.032 1.130 46.615 1.00 84.94 238 GLU A C 1
ATOM 1895 O O . GLU A 1 238 ? 9.724 2.144 46.683 1.00 84.94 238 GLU A O 1
ATOM 1900 N N . GLY A 1 239 ? 8.309 0.729 47.667 1.00 83.00 239 GLY A N 1
ATOM 1901 C CA . GLY A 1 239 ? 8.337 1.409 48.969 1.00 83.00 239 GLY A CA 1
ATOM 1902 C C . GLY A 1 239 ? 7.586 2.748 49.025 1.00 83.00 239 GLY A C 1
ATOM 1903 O O . GLY A 1 239 ? 7.633 3.423 50.051 1.00 83.00 239 GLY A O 1
ATOM 1904 N N . LYS A 1 240 ? 6.864 3.136 47.964 1.00 86.56 240 LYS A N 1
ATOM 1905 C CA . LYS A 1 240 ? 6.034 4.350 47.908 1.00 86.56 240 LYS A CA 1
ATOM 1906 C C . LYS A 1 240 ? 4.567 4.012 47.634 1.00 86.56 240 LYS A C 1
ATOM 1908 O O . LYS A 1 240 ? 4.249 2.995 47.020 1.00 86.56 240 LYS A O 1
ATOM 1913 N N . ARG A 1 241 ? 3.658 4.889 48.073 1.00 87.81 241 ARG A N 1
ATOM 1914 C CA . ARG A 1 241 ? 2.246 4.858 47.659 1.00 87.81 241 ARG A CA 1
ATOM 1915 C C . ARG A 1 241 ? 2.079 5.649 46.367 1.00 87.81 241 ARG A C 1
ATOM 1917 O O . ARG A 1 241 ? 2.325 6.853 46.352 1.00 87.81 241 ARG A O 1
ATOM 1924 N N . LEU A 1 242 ? 1.639 4.979 45.310 1.00 90.50 242 LEU A N 1
ATOM 1925 C CA . LEU A 1 242 ? 1.257 5.599 44.048 1.00 90.50 242 LEU A CA 1
ATOM 1926 C C . LEU A 1 242 ? -0.241 5.909 44.050 1.00 90.50 242 LEU A C 1
ATOM 1928 O O . LEU A 1 242 ? -1.049 5.104 44.517 1.00 90.50 242 LEU A O 1
ATOM 1932 N N . LYS A 1 243 ? -0.592 7.075 43.505 1.00 90.12 243 LYS A N 1
ATOM 1933 C CA . LYS A 1 243 ? -1.965 7.469 43.179 1.00 90.12 243 LYS A CA 1
ATOM 1934 C C . LYS A 1 243 ? -2.179 7.241 41.689 1.00 90.12 243 LYS A C 1
ATOM 1936 O O . LYS A 1 243 ? -1.481 7.854 40.887 1.00 90.12 243 LYS A O 1
ATOM 1941 N N . LEU A 1 244 ? -3.114 6.369 41.337 1.00 90.25 244 LEU A N 1
ATOM 1942 C CA . LEU A 1 244 ? -3.514 6.106 39.959 1.00 90.25 244 LEU A CA 1
ATOM 1943 C C . LEU A 1 244 ? -4.942 6.624 39.781 1.00 90.25 244 LEU A C 1
ATOM 1945 O O . LEU A 1 244 ? -5.821 6.234 40.534 1.00 90.25 244 LEU A O 1
ATOM 1949 N N . SER A 1 245 ? -5.192 7.495 38.819 1.00 83.75 245 SER A N 1
ATOM 1950 C CA . SER A 1 245 ? -6.533 7.955 38.467 1.00 83.75 245 SER A CA 1
ATOM 1951 C C . SER A 1 245 ? -7.334 6.837 37.807 1.00 83.75 245 SER A C 1
ATOM 1953 O O . SER A 1 245 ? -6.813 6.139 36.935 1.00 83.75 245 SER A O 1
ATOM 1955 N N . ILE A 1 246 ? -8.596 6.695 38.205 1.00 83.25 246 ILE A N 1
ATOM 1956 C CA . ILE A 1 246 ? -9.594 5.840 37.565 1.00 83.25 246 ILE A CA 1
ATOM 1957 C C . ILE A 1 246 ? -10.550 6.740 36.786 1.00 83.25 246 ILE A C 1
ATOM 1959 O O . ILE A 1 246 ? -11.088 7.700 37.326 1.00 83.25 246 ILE A O 1
ATOM 1963 N N . GLU A 1 247 ? -10.769 6.420 35.519 1.00 73.94 247 GLU A N 1
ATOM 1964 C CA . GLU A 1 247 ? -11.675 7.154 34.637 1.00 73.94 247 GLU A CA 1
ATOM 1965 C C . GLU A 1 247 ? -12.603 6.185 33.888 1.00 73.94 247 GLU A C 1
ATOM 1967 O O . GLU A 1 247 ? -12.239 5.013 33.692 1.00 73.94 247 GLU A O 1
ATOM 1972 N N . PRO A 1 248 ? -13.783 6.648 33.427 1.00 58.78 248 PRO A N 1
ATOM 1973 C CA . PRO A 1 248 ? -14.631 5.863 32.541 1.00 58.78 248 PRO A CA 1
ATOM 1974 C C . PRO A 1 248 ? -13.860 5.484 31.280 1.00 58.78 248 PRO A C 1
ATOM 1976 O O . PRO A 1 248 ? -13.107 6.292 30.732 1.00 58.78 248 PRO A O 1
ATOM 1979 N N . TYR A 1 249 ? -14.069 4.266 30.782 1.00 53.88 249 TYR A N 1
ATOM 1980 C CA . TYR A 1 249 ? -13.480 3.854 29.514 1.00 53.88 249 TYR A CA 1
ATOM 1981 C C . TYR A 1 249 ? -13.972 4.746 28.375 1.00 53.88 249 TYR A C 1
ATOM 1983 O O . TYR A 1 249 ? -15.098 4.625 27.894 1.00 53.88 249 TYR A O 1
ATOM 1991 N N . ASN A 1 250 ? -13.101 5.638 27.925 1.00 46.72 250 ASN A N 1
ATOM 1992 C CA . ASN A 1 250 ? -13.362 6.496 26.786 1.00 46.72 250 ASN A CA 1
ATOM 1993 C C . ASN A 1 250 ? -13.009 5.741 25.499 1.00 46.72 250 ASN A C 1
ATOM 1995 O O . ASN A 1 250 ? -11.881 5.287 25.352 1.00 46.72 250 ASN A O 1
ATOM 1999 N N . THR A 1 251 ? -13.923 5.640 24.531 1.00 39.34 251 THR A N 1
ATOM 2000 C CA . THR A 1 251 ? -13.665 5.029 23.210 1.00 39.34 251 THR A CA 1
ATOM 2001 C C . THR A 1 251 ? -12.614 5.754 22.364 1.00 39.34 251 THR A C 1
ATOM 2003 O O . THR A 1 251 ? -12.094 5.173 21.415 1.00 39.34 251 THR A O 1
ATOM 2006 N N . LEU A 1 252 ? -12.266 6.995 22.713 1.00 37.59 252 LEU A N 1
ATOM 2007 C CA . LEU A 1 252 ? -11.124 7.721 22.147 1.00 37.59 252 LEU A CA 1
ATOM 2008 C C . LEU A 1 252 ? -9.787 7.284 22.782 1.00 37.59 252 LEU A C 1
ATOM 2010 O O . LEU A 1 252 ? -8.742 7.423 22.153 1.00 37.59 252 LEU A O 1
ATOM 2014 N N . LEU A 1 253 ? -9.831 6.726 24.000 1.00 42.59 253 LEU A N 1
ATOM 2015 C CA . LEU A 1 253 ? -8.710 6.090 24.715 1.00 42.59 253 LEU A CA 1
ATOM 2016 C C . LEU A 1 253 ? -8.740 4.553 24.614 1.00 42.59 253 LEU A C 1
ATOM 2018 O O . LEU A 1 253 ? -7.766 3.896 24.983 1.00 42.59 253 LEU A O 1
ATOM 2022 N N . ALA A 1 254 ? -9.844 3.977 24.125 1.00 39.50 254 ALA A N 1
ATOM 2023 C CA . ALA A 1 254 ? -9.998 2.562 23.834 1.00 39.50 254 ALA A CA 1
ATOM 2024 C C . ALA A 1 254 ? -8.841 2.105 22.970 1.00 39.50 254 ALA A C 1
ATOM 2026 O O . ALA A 1 254 ? -8.476 2.811 22.034 1.00 39.50 254 ALA A O 1
ATOM 2027 N N . ASP A 1 255 ? -8.306 0.921 23.277 1.00 49.81 255 ASP A N 1
ATOM 2028 C CA . ASP A 1 255 ? -7.344 0.230 22.430 1.00 49.81 255 ASP A CA 1
ATOM 2029 C C . ASP A 1 255 ? -7.694 0.449 20.950 1.00 49.81 255 ASP A C 1
ATOM 2031 O O . ASP A 1 255 ? -8.651 -0.165 20.457 1.00 49.81 255 ASP A O 1
ATOM 2035 N N . PRO A 1 256 ? -6.954 1.323 20.238 1.00 49.22 256 PRO A N 1
ATOM 2036 C CA . PRO A 1 256 ? -7.329 1.675 18.882 1.00 49.22 256 PRO A CA 1
ATOM 2037 C C . PRO A 1 256 ? -7.298 0.435 17.976 1.00 49.22 256 PRO A C 1
ATOM 2039 O O . PRO A 1 256 ? -7.968 0.425 16.951 1.00 49.22 256 PRO A O 1
ATOM 2042 N N . GLY A 1 257 ? -6.634 -0.644 18.430 1.00 50.28 257 GLY A N 1
ATOM 2043 C CA . GLY A 1 257 ? -6.605 -1.988 17.854 1.00 50.28 257 GLY A CA 1
ATOM 2044 C C . GLY A 1 257 ? -7.954 -2.579 17.448 1.00 50.28 257 GLY A C 1
ATOM 2045 O O . GLY A 1 257 ? -7.987 -3.416 16.550 1.00 50.28 257 GLY A O 1
ATOM 2046 N N . ASN A 1 258 ? -9.057 -2.162 18.079 1.00 53.81 258 ASN A N 1
ATOM 2047 C CA . ASN A 1 258 ? -10.398 -2.692 17.806 1.00 53.81 258 ASN A CA 1
ATOM 2048 C C . ASN A 1 258 ? -11.374 -1.683 17.182 1.00 53.81 258 ASN A C 1
ATOM 2050 O O . ASN A 1 258 ? -12.525 -2.051 16.916 1.00 53.81 258 ASN A O 1
ATOM 2054 N N . THR A 1 259 ? -10.928 -0.450 16.941 1.00 64.19 259 THR A N 1
ATOM 2055 C CA . THR A 1 259 ? -11.764 0.644 16.438 1.00 64.19 259 THR A CA 1
ATOM 2056 C C . THR A 1 259 ? -11.379 0.982 15.006 1.00 64.19 259 THR A C 1
ATOM 2058 O O . THR A 1 259 ? -10.203 1.180 14.700 1.00 64.19 259 THR A O 1
ATOM 2061 N N . ASP A 1 260 ? -12.377 1.087 14.131 1.00 72.56 260 ASP A N 1
ATOM 2062 C CA . ASP A 1 260 ? -12.180 1.551 12.760 1.00 72.56 260 ASP A CA 1
ATOM 2063 C C . ASP A 1 260 ? -11.713 3.007 12.741 1.00 72.56 260 ASP A C 1
ATOM 2065 O O . ASP A 1 260 ? -12.267 3.871 13.430 1.00 72.56 260 ASP A O 1
ATOM 2069 N N . ILE A 1 261 ? -10.724 3.287 11.901 1.00 78.88 261 ILE A N 1
ATOM 2070 C CA . ILE A 1 261 ? -10.337 4.647 11.544 1.00 78.88 261 ILE A CA 1
ATOM 2071 C C . ILE A 1 261 ? -11.524 5.368 10.892 1.00 78.88 261 ILE A C 1
ATOM 2073 O O . ILE A 1 261 ? -12.184 4.822 10.004 1.00 78.88 261 ILE A O 1
ATOM 2077 N N . ASN A 1 262 ? -11.841 6.573 11.359 1.00 75.62 262 ASN A N 1
ATOM 2078 C CA . ASN A 1 262 ? -13.002 7.326 10.905 1.00 75.62 262 ASN A CA 1
ATOM 2079 C C . ASN A 1 262 ? -12.848 8.847 11.076 1.00 75.62 262 ASN A C 1
ATOM 2081 O O . ASN A 1 262 ? -11.818 9.349 11.525 1.00 75.62 262 ASN A O 1
ATOM 2085 N N . ASP A 1 263 ? -13.897 9.572 10.682 1.00 67.56 263 ASP A N 1
ATOM 2086 C CA . ASP A 1 263 ? -13.973 11.034 10.714 1.00 67.56 263 ASP A CA 1
ATOM 2087 C C . ASP A 1 263 ? -13.737 11.584 12.133 1.00 67.56 263 ASP A C 1
ATOM 2089 O O . ASP A 1 263 ? -12.922 12.483 12.323 1.00 67.56 263 ASP A O 1
ATOM 2093 N N . GLY A 1 264 ? -14.378 10.987 13.142 1.00 55.94 264 GLY A N 1
ATOM 2094 C CA . GLY A 1 264 ? -14.355 11.468 14.526 1.00 55.94 264 GLY A CA 1
ATOM 2095 C C . GLY A 1 264 ? -13.098 11.113 15.322 1.00 55.94 264 GLY A C 1
ATOM 2096 O O . GLY A 1 264 ? -12.862 11.721 16.362 1.00 55.94 264 GLY A O 1
ATOM 2097 N N . ASN A 1 265 ? -12.282 10.154 14.868 1.00 64.31 265 ASN A N 1
ATOM 2098 C CA . ASN A 1 265 ? -11.053 9.764 15.574 1.00 64.31 265 ASN A CA 1
ATOM 2099 C C . ASN A 1 265 ? -9.753 10.118 14.844 1.00 64.31 265 ASN A C 1
ATOM 2101 O O . ASN A 1 265 ? -8.712 10.169 15.494 1.00 64.31 265 ASN A O 1
ATOM 2105 N N . TRP A 1 266 ? -9.798 10.369 13.533 1.00 81.81 266 TRP A N 1
ATOM 2106 C CA . TRP A 1 266 ? -8.597 10.671 12.762 1.00 81.81 266 TRP A CA 1
ATOM 2107 C C . TRP A 1 266 ? -8.832 11.712 11.669 1.00 81.81 266 TRP A C 1
ATOM 2109 O O . TRP A 1 266 ? -8.212 12.773 11.712 1.00 81.81 266 TRP A O 1
ATOM 2119 N N . TYR A 1 267 ? -9.701 11.426 10.691 1.00 79.25 267 TYR A N 1
ATOM 2120 C CA . TYR A 1 267 ? -9.711 12.175 9.425 1.00 79.25 267 TYR A CA 1
ATOM 2121 C C . TYR A 1 267 ? -10.132 13.644 9.569 1.00 79.25 267 TYR A C 1
ATOM 2123 O O . TYR A 1 267 ? -9.539 14.495 8.914 1.00 79.25 267 TYR A O 1
ATOM 2131 N N . GLU A 1 268 ? -11.113 13.951 10.421 1.00 74.38 268 GLU A N 1
ATOM 2132 C CA . GLU A 1 268 ? -11.593 15.325 10.662 1.00 74.38 268 GLU A CA 1
ATOM 2133 C C . GLU A 1 268 ? -11.119 15.876 12.014 1.00 74.38 268 GLU A C 1
ATOM 2135 O O . GLU A 1 268 ? -11.668 16.847 12.531 1.00 74.38 268 GLU A O 1
ATOM 2140 N N . THR A 1 269 ? -10.114 15.235 12.614 1.00 72.88 269 THR A N 1
ATOM 2141 C CA . THR A 1 269 ? -9.551 15.626 13.908 1.00 72.88 269 THR A CA 1
ATOM 2142 C C . THR A 1 269 ? -8.029 15.702 13.809 1.00 72.88 269 THR A C 1
ATOM 2144 O O . THR A 1 269 ? -7.511 16.587 13.133 1.00 72.88 269 THR A O 1
ATOM 2147 N N . GLN A 1 270 ? -7.311 14.757 14.421 1.00 76.00 270 GLN A N 1
ATOM 2148 C CA . GLN A 1 270 ? -5.852 14.770 14.557 1.00 76.00 270 GLN A CA 1
ATOM 2149 C C . GLN A 1 270 ? -5.141 14.912 13.208 1.00 76.00 270 GLN A C 1
ATOM 2151 O O . GLN A 1 270 ? -4.177 15.659 13.106 1.00 76.00 270 GLN A O 1
ATOM 2156 N N . MET A 1 271 ? -5.637 14.260 12.149 1.00 83.62 271 MET A N 1
ATOM 2157 C CA . MET A 1 271 ? -4.995 14.288 10.832 1.00 83.62 271 MET A CA 1
ATOM 2158 C C . MET A 1 271 ? -4.823 15.713 10.279 1.00 83.62 271 MET A C 1
ATOM 2160 O O . MET A 1 271 ? -3.869 15.960 9.544 1.00 83.62 271 MET A O 1
ATOM 2164 N N . LEU A 1 272 ? -5.736 16.640 10.590 1.00 78.62 272 LEU A N 1
ATOM 2165 C CA . LEU A 1 272 ? -5.734 17.993 10.020 1.00 78.62 272 LEU A CA 1
ATOM 2166 C C . LEU A 1 272 ? -4.525 18.824 10.482 1.00 78.62 272 LEU A C 1
ATOM 2168 O O . LEU A 1 272 ? -3.997 19.634 9.705 1.00 78.62 272 LEU A O 1
ATOM 2172 N N . ASP A 1 273 ? -4.050 18.559 11.698 1.00 81.25 273 ASP A N 1
ATOM 2173 C CA . ASP A 1 273 ? -2.929 19.261 12.323 1.00 81.25 273 ASP A CA 1
ATOM 2174 C C . ASP A 1 273 ? -1.563 18.716 11.865 1.00 81.25 273 ASP A C 1
ATOM 2176 O O . ASP A 1 273 ? -0.544 19.401 11.956 1.00 81.25 273 ASP A O 1
ATOM 2180 N N . GLU A 1 274 ? -1.538 17.520 11.275 1.00 87.12 274 GLU A N 1
ATOM 2181 C CA . GLU A 1 274 ? -0.311 16.819 10.896 1.00 87.12 274 GLU A CA 1
ATOM 2182 C C . GLU A 1 274 ? 0.291 17.300 9.571 1.00 87.12 274 GLU A C 1
ATOM 2184 O O . GLU A 1 274 ? -0.383 17.850 8.690 1.00 87.12 274 GLU A O 1
ATOM 2189 N N . ASN A 1 275 ? 1.583 17.029 9.369 1.00 89.94 275 ASN A N 1
ATOM 2190 C CA . ASN A 1 275 ? 2.211 17.176 8.057 1.00 89.94 275 ASN A CA 1
ATOM 2191 C C . ASN A 1 275 ? 2.082 15.885 7.227 1.00 89.94 275 ASN A C 1
ATOM 2193 O O . ASN A 1 275 ? 2.000 14.789 7.772 1.00 89.94 275 ASN A O 1
ATOM 2197 N N . PRO A 1 276 ? 2.075 15.943 5.889 1.00 92.31 276 PRO A N 1
ATOM 2198 C CA . PRO A 1 276 ? 2.106 14.738 5.071 1.00 92.31 276 PRO A CA 1
ATOM 2199 C C . PRO A 1 276 ? 3.540 14.190 5.000 1.00 92.31 276 PRO A C 1
ATOM 2201 O O . PRO A 1 276 ? 4.214 14.360 3.985 1.00 92.31 276 PRO A O 1
ATOM 2204 N N . ASP A 1 277 ? 4.007 13.572 6.088 1.00 93.44 277 ASP A N 1
ATOM 2205 C CA . ASP A 1 277 ? 5.269 12.825 6.169 1.00 93.44 277 ASP A CA 1
ATOM 2206 C C . ASP A 1 277 ? 5.164 11.663 7.175 1.00 93.44 277 ASP A C 1
ATOM 2208 O O . ASP A 1 277 ? 4.896 11.869 8.356 1.00 93.44 277 ASP A O 1
ATOM 2212 N N . ILE A 1 278 ? 5.385 10.423 6.735 1.00 93.88 278 ILE A N 1
ATOM 2213 C CA . ILE A 1 278 ? 5.308 9.251 7.624 1.00 93.88 278 ILE A CA 1
ATOM 2214 C C . ILE A 1 278 ? 6.342 9.282 8.762 1.00 93.88 278 ILE A C 1
ATOM 2216 O O . ILE A 1 278 ? 6.135 8.625 9.777 1.00 93.88 278 ILE A O 1
ATOM 2220 N N . THR A 1 279 ? 7.454 10.008 8.608 1.00 90.50 279 THR A N 1
ATOM 2221 C CA . THR A 1 279 ? 8.581 9.977 9.556 1.00 90.50 279 THR A CA 1
ATOM 2222 C C . THR A 1 279 ? 8.314 10.719 10.864 1.00 90.50 279 THR A C 1
ATOM 2224 O O . THR A 1 279 ? 9.032 10.489 11.832 1.00 90.50 279 THR A O 1
ATOM 2227 N N . GLN A 1 280 ? 7.278 11.563 10.926 1.00 91.62 280 GLN A N 1
ATOM 2228 C CA . GLN A 1 280 ? 6.913 12.265 12.164 1.00 91.62 280 GLN A CA 1
ATOM 2229 C C . GLN A 1 280 ? 6.133 11.382 13.152 1.00 91.62 280 GLN A C 1
ATOM 2231 O O . GLN A 1 280 ? 5.995 11.733 14.320 1.00 91.62 280 GLN A O 1
ATOM 2236 N N . PHE A 1 281 ? 5.617 10.238 12.698 1.00 88.31 281 PHE A N 1
ATOM 2237 C CA . PHE A 1 281 ? 4.771 9.375 13.510 1.00 88.31 281 PHE A CA 1
ATOM 2238 C C . PHE A 1 281 ? 5.606 8.285 14.173 1.00 88.31 281 PHE A C 1
ATOM 2240 O O . PHE A 1 281 ? 6.100 7.389 13.490 1.00 88.31 281 PHE A O 1
ATOM 2247 N N . ASP A 1 282 ? 5.721 8.311 15.502 1.00 83.06 282 ASP A N 1
ATOM 2248 C CA . ASP A 1 282 ? 6.380 7.231 16.241 1.00 83.06 282 ASP A CA 1
ATOM 2249 C C . ASP A 1 282 ? 5.526 5.946 16.189 1.00 83.06 282 ASP A C 1
ATOM 2251 O O . ASP A 1 282 ? 4.424 5.912 16.756 1.00 83.06 282 ASP A O 1
ATOM 2255 N N . PRO A 1 283 ? 6.030 4.859 15.568 1.00 81.75 283 PRO A N 1
ATOM 2256 C CA . PRO A 1 283 ? 5.306 3.597 15.448 1.00 81.75 283 PRO A CA 1
ATOM 2257 C C . PRO A 1 283 ? 4.909 2.954 16.778 1.00 81.75 283 PRO A C 1
ATOM 2259 O O . PRO A 1 283 ? 4.062 2.061 16.783 1.00 81.75 283 PRO A O 1
ATOM 2262 N N . ASN A 1 284 ? 5.568 3.311 17.884 1.00 75.62 284 ASN A N 1
ATOM 2263 C CA . ASN A 1 284 ? 5.347 2.712 19.202 1.00 75.62 284 ASN A CA 1
ATOM 2264 C C . ASN A 1 284 ? 4.241 3.396 19.999 1.00 75.62 284 ASN A C 1
ATOM 2266 O O . ASN A 1 284 ? 3.548 2.737 20.773 1.00 75.62 284 ASN A O 1
ATOM 2270 N N . THR A 1 285 ? 4.097 4.705 19.836 1.00 74.19 285 THR A N 1
ATOM 2271 C CA . THR A 1 285 ? 3.241 5.528 20.696 1.00 74.19 285 THR A CA 1
ATOM 2272 C C . THR A 1 285 ? 2.010 6.026 19.948 1.00 74.19 285 THR A C 1
ATOM 2274 O O . THR A 1 285 ? 0.903 6.025 20.501 1.00 74.19 285 THR A O 1
ATOM 2277 N N . HIS A 1 286 ? 2.155 6.367 18.667 1.00 80.88 286 HIS A N 1
ATOM 2278 C CA . HIS A 1 286 ? 1.112 7.065 17.935 1.00 80.88 286 HIS A CA 1
ATOM 2279 C C . HIS A 1 286 ? -0.132 6.174 17.687 1.00 80.88 286 HIS A C 1
ATOM 2281 O O . HIS A 1 286 ? -0.005 5.027 17.240 1.00 80.88 286 HIS A O 1
ATOM 2287 N N . PRO A 1 287 ? -1.364 6.656 17.961 1.00 76.00 287 PRO A N 1
ATOM 2288 C CA . PRO A 1 287 ? -2.591 5.853 17.858 1.00 76.00 287 PRO A CA 1
ATOM 2289 C C . PRO A 1 287 ? -2.917 5.379 16.434 1.00 76.00 287 PRO A C 1
ATOM 2291 O O . PRO A 1 287 ? -3.522 4.320 16.275 1.00 76.00 287 PRO A O 1
ATOM 2294 N N . ILE A 1 288 ? -2.452 6.092 15.401 1.00 85.56 288 ILE A N 1
ATOM 2295 C CA . ILE A 1 288 ? -2.693 5.747 13.986 1.00 85.56 288 ILE A CA 1
ATOM 2296 C C . ILE A 1 288 ? -2.299 4.313 13.608 1.00 85.56 288 ILE A C 1
ATOM 2298 O O . ILE A 1 288 ? -2.966 3.676 12.796 1.00 85.56 288 ILE A O 1
ATOM 2302 N N . PHE A 1 289 ? -1.243 3.779 14.230 1.00 84.75 289 PHE A N 1
ATOM 2303 C CA . PHE A 1 289 ? -0.744 2.427 13.964 1.00 84.75 289 PHE A CA 1
ATOM 2304 C C . PHE A 1 289 ? -1.606 1.332 14.595 1.00 84.75 289 PHE A C 1
ATOM 2306 O O . PHE A 1 289 ? -1.339 0.146 14.415 1.00 84.75 289 PHE A O 1
ATOM 2313 N N . ARG A 1 290 ? -2.617 1.711 15.375 1.00 80.75 290 ARG A N 1
ATOM 2314 C CA . ARG A 1 290 ? -3.492 0.781 16.079 1.00 80.75 290 ARG A CA 1
ATOM 2315 C C . ARG A 1 290 ? -4.886 0.730 15.449 1.00 80.75 290 ARG A C 1
ATOM 2317 O O . ARG A 1 290 ? -5.500 -0.321 15.531 1.00 80.75 290 ARG A O 1
ATOM 2324 N N . TYR A 1 291 ? -5.357 1.779 14.767 1.00 80.00 291 TYR A N 1
ATOM 2325 C CA . TYR A 1 291 ? -6.692 1.769 14.154 1.00 80.00 291 TYR A CA 1
ATOM 2326 C C . TYR A 1 291 ? -6.886 0.660 13.108 1.00 80.00 291 TYR A C 1
ATOM 2328 O O . TYR A 1 291 ? -6.013 0.383 12.279 1.00 80.00 291 TYR A O 1
ATOM 2336 N N . MET A 1 292 ? -8.084 0.071 13.101 1.00 81.44 292 MET A N 1
ATOM 2337 C CA . MET A 1 292 ? -8.527 -0.829 12.041 1.00 81.44 292 MET A CA 1
ATOM 2338 C C . MET A 1 292 ? -8.794 -0.046 10.753 1.00 81.44 292 MET A C 1
ATOM 2340 O O . MET A 1 292 ? -9.355 1.048 10.778 1.00 81.44 292 MET A O 1
ATOM 2344 N N . TRP A 1 293 ? -8.390 -0.599 9.609 1.00 91.44 293 TRP A N 1
ATOM 2345 C CA . TRP A 1 293 ? -8.591 0.058 8.320 1.00 91.44 293 TRP A CA 1
ATOM 2346 C C . TRP A 1 293 ? -10.060 0.025 7.895 1.00 91.44 293 TRP A C 1
ATOM 2348 O O . TRP A 1 293 ? -10.656 -1.050 7.844 1.00 91.44 293 TRP A O 1
ATOM 2358 N N . ASN A 1 294 ? -10.608 1.174 7.496 1.00 85.69 294 ASN A N 1
ATOM 2359 C CA . ASN A 1 294 ? -11.939 1.264 6.905 1.00 85.69 294 ASN A CA 1
ATOM 2360 C C . ASN A 1 294 ? -11.859 1.883 5.494 1.00 85.69 294 ASN A C 1
ATOM 2362 O O . ASN A 1 294 ? -11.750 3.107 5.360 1.00 85.69 294 ASN A O 1
ATOM 2366 N N . PRO A 1 295 ? -11.923 1.062 4.428 1.00 89.38 295 PRO A N 1
ATOM 2367 C CA . PRO A 1 295 ? -11.756 1.545 3.058 1.00 89.38 295 PRO A CA 1
ATOM 2368 C C . PRO A 1 295 ? -12.900 2.463 2.611 1.00 89.38 295 PRO A C 1
ATOM 2370 O O . PRO A 1 295 ? -12.672 3.412 1.864 1.00 89.38 295 PRO A O 1
ATOM 2373 N N . ASN A 1 296 ? -14.122 2.235 3.102 1.00 85.88 296 ASN A N 1
ATOM 2374 C CA . ASN A 1 296 ? -15.296 3.016 2.712 1.00 85.88 296 ASN A CA 1
ATOM 2375 C C . ASN A 1 296 ? -15.231 4.445 3.253 1.00 85.88 296 ASN A C 1
ATOM 2377 O O . ASN A 1 296 ? -15.533 5.393 2.527 1.00 85.88 296 ASN A O 1
ATOM 2381 N N . ILE A 1 297 ? -14.807 4.606 4.510 1.00 83.44 297 ILE A N 1
ATOM 2382 C CA . ILE A 1 297 ? -14.651 5.935 5.108 1.00 83.44 297 ILE A CA 1
ATOM 2383 C C . ILE A 1 297 ? -13.492 6.673 4.438 1.00 83.44 297 ILE A C 1
ATOM 2385 O O . ILE A 1 297 ? -13.668 7.815 4.016 1.00 83.44 297 ILE A O 1
ATOM 2389 N N . TRP A 1 298 ? -12.352 6.005 4.227 1.00 94.06 298 TRP A N 1
ATOM 2390 C CA . TRP A 1 298 ? -11.243 6.601 3.482 1.00 94.06 298 TRP A CA 1
ATOM 2391 C C . TRP A 1 298 ? -11.669 7.039 2.074 1.00 94.06 298 TRP A C 1
ATOM 2393 O O . TRP A 1 298 ? -11.353 8.146 1.650 1.00 94.06 298 TRP A O 1
ATOM 2403 N N . LYS A 1 299 ? -12.431 6.206 1.352 1.00 92.31 299 LYS A N 1
ATOM 2404 C CA . LYS A 1 299 ? -12.917 6.503 -0.006 1.00 92.31 299 LYS A CA 1
ATOM 2405 C C . LYS A 1 299 ? -13.863 7.701 -0.020 1.00 92.31 299 LYS A C 1
ATOM 2407 O O . LYS A 1 299 ? -13.729 8.564 -0.889 1.00 92.31 299 LYS A O 1
ATOM 2412 N N . LYS A 1 300 ? -14.784 7.788 0.949 1.00 87.56 300 LYS A N 1
ATOM 2413 C CA . LYS A 1 300 ? -15.649 8.962 1.158 1.00 87.56 300 LYS A CA 1
ATOM 2414 C C . LYS A 1 300 ? -14.795 10.220 1.336 1.00 87.56 300 LYS A C 1
ATOM 2416 O O . LYS A 1 300 ? -14.992 11.189 0.604 1.00 87.56 300 LYS A O 1
ATOM 2421 N N . GLN A 1 301 ? -13.812 10.159 2.231 1.00 89.44 301 GLN A N 1
ATOM 2422 C CA . GLN A 1 301 ? -12.900 11.259 2.531 1.00 89.44 301 GLN A CA 1
ATOM 2423 C C . GLN A 1 301 ? -12.078 11.688 1.314 1.00 89.44 301 GLN A C 1
ATOM 2425 O O . GLN A 1 301 ? -12.071 12.854 0.923 1.00 89.44 301 GLN A O 1
ATOM 2430 N N . PHE A 1 302 ? -11.446 10.740 0.629 1.00 93.12 302 PHE A N 1
ATOM 2431 C CA . PHE A 1 302 ? -10.621 11.030 -0.536 1.00 93.12 302 PHE A CA 1
ATOM 2432 C C . PHE A 1 302 ? -11.431 11.626 -1.691 1.00 93.12 302 PHE A C 1
ATOM 2434 O O . PHE A 1 302 ? -10.980 12.577 -2.339 1.00 93.12 302 PHE A O 1
ATOM 2441 N N . LYS A 1 303 ? -12.651 11.123 -1.926 1.00 91.25 303 LYS A N 1
ATOM 2442 C CA . LYS A 1 303 ? -13.572 11.680 -2.925 1.00 91.25 303 LYS A CA 1
ATOM 2443 C C . LYS A 1 303 ? -13.990 13.102 -2.560 1.00 91.25 303 LYS A C 1
ATOM 2445 O O . LYS A 1 303 ? -13.948 13.971 -3.427 1.00 91.25 303 LYS A O 1
ATOM 2450 N N . GLN A 1 304 ? -14.339 13.344 -1.297 1.00 88.75 304 GLN A N 1
ATOM 2451 C CA . GLN A 1 304 ? -14.687 14.675 -0.805 1.00 88.75 304 GLN A CA 1
ATOM 2452 C C . GLN A 1 304 ? -13.543 15.670 -1.046 1.00 88.75 304 GLN A C 1
ATOM 2454 O O . GLN A 1 304 ? -13.746 16.670 -1.732 1.00 88.75 304 GLN A O 1
ATOM 2459 N N . ARG A 1 305 ? -12.317 15.352 -0.608 1.00 87.75 305 ARG A N 1
ATOM 2460 C CA . ARG A 1 305 ? -11.144 16.227 -0.807 1.00 87.75 305 ARG A CA 1
ATOM 2461 C C . ARG A 1 305 ? -10.790 16.432 -2.281 1.00 87.75 305 ARG A C 1
ATOM 2463 O O . ARG A 1 305 ? -10.299 17.491 -2.665 1.00 87.75 305 ARG A O 1
ATOM 2470 N N . THR A 1 306 ? -11.053 15.438 -3.129 1.00 86.62 306 THR A N 1
ATOM 2471 C CA . THR A 1 306 ? -10.854 15.559 -4.582 1.00 86.62 306 THR A CA 1
ATOM 2472 C C . THR A 1 306 ? -11.865 16.521 -5.214 1.00 86.62 306 THR A C 1
ATOM 2474 O O . THR A 1 306 ? -11.478 17.344 -6.041 1.00 86.62 306 THR A O 1
ATOM 2477 N N . LEU A 1 307 ? -13.139 16.459 -4.814 1.00 85.56 307 LEU A N 1
ATOM 2478 C CA . LEU A 1 307 ? -14.183 17.372 -5.295 1.00 85.56 307 LEU A CA 1
ATOM 2479 C C . LEU A 1 307 ? -13.949 18.810 -4.816 1.00 85.56 307 LEU A C 1
ATOM 2481 O O . LEU A 1 307 ? -14.044 19.740 -5.615 1.00 85.56 307 LEU A O 1
ATOM 2485 N N . GLU A 1 308 ? -13.580 18.988 -3.544 1.00 82.69 308 GLU A N 1
ATOM 2486 C CA . GLU A 1 308 ? -13.175 20.285 -2.982 1.00 82.69 308 GLU A CA 1
ATOM 2487 C C . GLU A 1 308 ? -12.049 20.910 -3.820 1.00 82.69 308 GLU A C 1
ATOM 2489 O O . GLU A 1 308 ? -12.139 22.070 -4.214 1.00 82.69 308 GLU A O 1
ATOM 2494 N N . GLN A 1 309 ? -11.040 20.116 -4.200 1.00 74.56 309 GLN A N 1
ATOM 2495 C CA . GLN A 1 309 ? -9.939 20.582 -5.042 1.00 74.56 309 GLN A CA 1
ATOM 2496 C C . GLN A 1 309 ? -10.376 20.969 -6.468 1.00 74.56 309 GLN A C 1
ATOM 2498 O O . GLN A 1 309 ? -9.865 21.944 -7.019 1.00 74.56 309 GLN A O 1
ATOM 2503 N N . GLN A 1 310 ? -11.291 20.214 -7.084 1.00 74.12 310 GLN A N 1
ATOM 2504 C CA . GLN A 1 310 ? -11.769 20.467 -8.452 1.00 74.12 310 GLN A CA 1
ATOM 2505 C C . GLN A 1 310 ? -12.665 21.709 -8.557 1.00 74.12 310 GLN A C 1
ATOM 2507 O O . GLN A 1 310 ? -12.655 22.386 -9.585 1.00 74.12 310 GLN A O 1
ATOM 2512 N N . ASN A 1 311 ? -13.413 22.027 -7.498 1.00 69.94 311 ASN A N 1
ATOM 2513 C CA . ASN A 1 311 ? -14.340 23.159 -7.469 1.00 69.94 311 ASN A CA 1
ATOM 2514 C C . ASN A 1 311 ? -13.648 24.523 -7.274 1.00 69.94 311 ASN A C 1
ATOM 2516 O O . ASN A 1 311 ? -14.276 25.566 -7.463 1.00 69.94 311 ASN A O 1
ATOM 2520 N N . LEU A 1 312 ? -12.352 24.546 -6.950 1.00 64.25 312 LEU A N 1
ATOM 2521 C CA . LEU A 1 312 ? -11.590 25.780 -6.758 1.00 64.25 312 LEU A CA 1
ATOM 2522 C C . LEU A 1 312 ? -11.188 26.415 -8.099 1.00 64.25 312 LEU A C 1
ATOM 2524 O O . LEU A 1 312 ? -10.242 25.991 -8.770 1.00 64.25 312 LEU A O 1
ATOM 2528 N N . LYS A 1 313 ? -11.878 27.500 -8.466 1.00 50.50 313 LYS A N 1
ATOM 2529 C CA . LYS A 1 313 ? -11.502 28.410 -9.560 1.00 50.50 313 LYS A CA 1
ATOM 2530 C C . LYS A 1 313 ? -10.721 29.613 -8.993 1.00 50.50 313 LYS A C 1
ATOM 2532 O O . LYS A 1 313 ? -11.325 30.627 -8.671 1.00 50.50 313 LYS A O 1
ATOM 2537 N N . GLY A 1 314 ? -9.390 29.518 -8.862 1.00 52.41 314 GLY A N 1
ATOM 2538 C CA . GLY A 1 314 ? -8.534 30.625 -8.379 1.00 52.41 314 GLY A CA 1
ATOM 2539 C C . GLY A 1 314 ? -7.011 30.372 -8.487 1.00 52.41 314 GLY A C 1
ATOM 2540 O O . GLY A 1 314 ? -6.607 29.221 -8.693 1.00 52.41 314 GLY A O 1
ATOM 2541 N N . PRO A 1 315 ? -6.149 31.417 -8.414 1.00 47.09 315 PRO A N 1
ATOM 2542 C CA . PRO A 1 315 ? -4.723 31.332 -8.746 1.00 47.09 315 PRO A CA 1
ATOM 2543 C C . PRO A 1 315 ? -3.869 30.638 -7.664 1.00 47.09 315 PRO A C 1
ATOM 2545 O O . PRO A 1 315 ? -3.877 31.006 -6.497 1.00 47.09 315 PRO A O 1
ATOM 2548 N N . THR A 1 316 ? -3.112 29.633 -8.119 1.00 51.78 316 THR A N 1
ATOM 2549 C CA . THR A 1 316 ? -1.861 28.996 -7.633 1.00 51.78 316 THR A CA 1
ATOM 2550 C C . THR A 1 316 ? -1.558 28.745 -6.143 1.00 51.78 316 THR A C 1
ATOM 2552 O O . THR A 1 316 ? -0.954 27.704 -5.879 1.00 51.78 316 THR A O 1
ATOM 2555 N N . ASN A 1 317 ? -1.930 29.589 -5.176 1.00 43.56 317 ASN A N 1
ATOM 2556 C CA . ASN A 1 317 ? -1.499 29.413 -3.776 1.00 43.56 317 ASN A CA 1
ATOM 2557 C C . ASN A 1 317 ? -2.390 28.454 -2.962 1.00 43.56 317 ASN A C 1
ATOM 2559 O O . ASN A 1 317 ? -1.849 27.664 -2.190 1.00 43.56 317 ASN A O 1
ATOM 2563 N N . ASP A 1 318 ? -3.701 28.393 -3.222 1.00 47.09 318 ASP A N 1
ATOM 2564 C CA . ASP A 1 318 ? -4.609 27.454 -2.534 1.00 47.09 318 ASP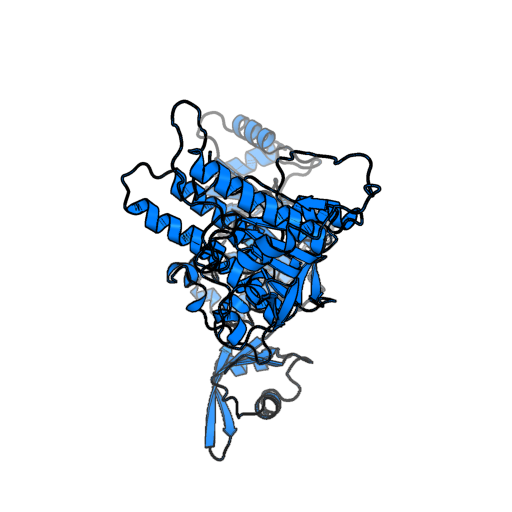 A CA 1
ATOM 2565 C C . ASP A 1 318 ? -4.415 25.994 -2.964 1.00 47.09 318 ASP A C 1
ATOM 2567 O O . ASP A 1 318 ? -4.594 25.070 -2.172 1.00 47.09 318 ASP A O 1
ATOM 2571 N N . ARG A 1 319 ? -3.966 25.740 -4.202 1.00 47.38 319 ARG A N 1
ATOM 2572 C CA . ARG A 1 319 ? -3.819 24.367 -4.729 1.00 47.38 319 ARG A CA 1
ATOM 2573 C C . ARG A 1 319 ? -2.877 23.488 -3.891 1.00 47.38 319 ARG A C 1
ATOM 2575 O O . ARG A 1 319 ? -3.065 22.275 -3.883 1.00 47.38 319 ARG A O 1
ATOM 2582 N N . ARG A 1 320 ? -1.900 24.079 -3.184 1.00 49.00 320 ARG A N 1
ATOM 2583 C CA . ARG A 1 320 ? -0.954 23.364 -2.301 1.00 49.00 320 ARG A CA 1
ATOM 2584 C C . ARG A 1 320 ? -1.575 22.940 -0.963 1.00 49.00 320 ARG A C 1
ATOM 2586 O O . ARG A 1 320 ? -1.174 21.913 -0.424 1.00 49.00 320 ARG A O 1
ATOM 2593 N N . GLN A 1 321 ? -2.546 23.690 -0.435 1.00 46.94 321 GLN A N 1
ATOM 2594 C CA . GLN A 1 321 ? -3.199 23.375 0.842 1.00 46.94 321 GLN A CA 1
ATOM 2595 C C . GLN A 1 321 ? -4.200 22.218 0.692 1.00 46.94 321 GLN A C 1
ATOM 2597 O O . GLN A 1 321 ? -4.227 21.324 1.532 1.00 46.94 321 GLN A O 1
ATOM 2602 N N . TYR A 1 322 ? -4.942 22.151 -0.420 1.00 52.00 322 TYR A N 1
ATOM 2603 C CA . TYR A 1 322 ? -5.866 21.036 -0.705 1.00 52.00 322 TYR A CA 1
ATOM 2604 C C . TYR A 1 322 ? -5.151 19.753 -1.156 1.00 52.00 322 TYR A C 1
ATOM 2606 O O . TYR A 1 322 ? -5.643 18.645 -0.934 1.00 52.00 322 TYR A O 1
ATOM 2614 N N . ASP A 1 323 ? -3.944 19.882 -1.711 1.00 74.38 323 ASP A N 1
ATOM 2615 C CA . ASP A 1 323 ? -3.043 18.746 -1.916 1.00 74.38 323 ASP A CA 1
ATOM 2616 C C . ASP A 1 323 ? -2.596 18.128 -0.573 1.00 74.38 323 ASP A C 1
ATOM 2618 O O . ASP A 1 323 ? -2.461 16.909 -0.470 1.00 74.38 323 ASP A O 1
ATOM 2622 N N . LYS A 1 324 ? -2.478 18.933 0.500 1.00 86.00 324 LYS A N 1
ATOM 2623 C CA . LYS A 1 324 ? -2.087 18.460 1.843 1.00 86.00 324 LYS A CA 1
ATOM 2624 C C . LYS A 1 324 ? -3.037 17.383 2.372 1.00 86.00 324 LYS A C 1
ATOM 2626 O O . LYS A 1 324 ? -2.565 16.328 2.782 1.00 86.00 324 LYS A O 1
ATOM 2631 N N . ALA A 1 325 ? -4.353 17.609 2.334 1.00 87.88 325 ALA A N 1
ATOM 2632 C CA . ALA A 1 325 ? -5.337 16.662 2.870 1.00 87.88 325 ALA A CA 1
ATOM 2633 C C . ALA A 1 325 ? -5.340 15.329 2.100 1.00 87.88 325 ALA A C 1
ATOM 2635 O O . ALA A 1 325 ? -5.332 14.254 2.698 1.00 87.88 325 ALA A O 1
ATOM 2636 N N . ARG A 1 326 ? -5.265 15.374 0.763 1.00 91.69 326 ARG A N 1
ATOM 2637 C CA . ARG A 1 326 ? -5.160 14.161 -0.071 1.00 91.69 326 ARG A CA 1
ATOM 2638 C C . ARG A 1 326 ? -3.868 13.391 0.199 1.00 91.69 326 ARG A C 1
ATOM 2640 O O . ARG A 1 326 ? -3.876 12.160 0.255 1.00 91.69 326 ARG A O 1
ATOM 2647 N N . ARG A 1 327 ? -2.764 14.111 0.388 1.00 94.00 327 ARG A N 1
ATOM 2648 C CA . ARG A 1 327 ? -1.474 13.528 0.757 1.00 94.00 327 ARG A CA 1
ATOM 2649 C C . ARG A 1 327 ? -1.514 12.911 2.154 1.00 94.00 327 ARG A C 1
ATOM 2651 O O . ARG A 1 327 ? -1.082 11.774 2.304 1.00 94.00 327 ARG A O 1
ATOM 2658 N N . LEU A 1 328 ? -2.119 13.575 3.138 1.00 94.75 328 LEU A N 1
ATOM 2659 C CA . LEU A 1 328 ? -2.351 13.035 4.484 1.00 94.75 328 LEU A CA 1
ATOM 2660 C C . LEU A 1 328 ? -3.197 11.755 4.464 1.00 94.75 328 LEU A C 1
ATOM 2662 O O . LEU A 1 328 ? -2.869 10.785 5.148 1.00 94.75 328 LEU A O 1
ATOM 2666 N N . LEU A 1 329 ? -4.228 11.692 3.616 1.00 95.88 329 LEU A N 1
ATOM 2667 C CA . LEU A 1 329 ? -5.015 10.474 3.419 1.00 95.88 329 LEU A CA 1
ATOM 2668 C C . LEU A 1 329 ? -4.156 9.320 2.879 1.00 95.88 329 LEU A C 1
ATOM 2670 O O . LEU A 1 329 ? -4.288 8.192 3.350 1.00 95.88 329 LEU A O 1
ATOM 2674 N N . ARG A 1 330 ? -3.238 9.567 1.940 1.00 97.50 330 ARG A N 1
ATOM 2675 C CA . ARG A 1 330 ? -2.301 8.539 1.442 1.00 97.50 330 ARG A CA 1
ATOM 2676 C C . ARG A 1 330 ? -1.202 8.186 2.451 1.00 97.50 330 ARG A C 1
ATOM 2678 O O . ARG A 1 330 ? -0.828 7.019 2.540 1.00 97.50 330 ARG A O 1
ATOM 2685 N N . VAL A 1 331 ? -0.721 9.151 3.236 1.00 97.62 331 VAL A N 1
ATOM 2686 C CA . VAL A 1 331 ? 0.177 8.920 4.385 1.00 97.62 331 VAL A CA 1
ATOM 2687 C C . VAL A 1 331 ? -0.499 7.998 5.396 1.00 97.62 331 VAL A C 1
ATOM 2689 O O . VAL A 1 331 ? 0.098 7.018 5.825 1.00 97.62 331 VAL A O 1
ATOM 2692 N N . THR A 1 332 ? -1.781 8.227 5.680 1.00 97.50 332 THR A N 1
ATOM 2693 C CA . THR A 1 332 ? -2.600 7.385 6.561 1.00 97.50 332 THR A CA 1
ATOM 2694 C C . THR A 1 332 ? -2.662 5.931 6.081 1.00 97.50 332 THR A C 1
ATOM 2696 O O . THR A 1 332 ? -2.510 5.014 6.890 1.00 97.50 332 THR A O 1
ATOM 2699 N N . VAL A 1 333 ? -2.809 5.700 4.766 1.00 98.19 333 VAL A N 1
ATOM 2700 C CA . VAL A 1 333 ? -2.719 4.346 4.180 1.00 98.19 333 VAL A CA 1
ATOM 2701 C C . VAL A 1 333 ? -1.366 3.720 4.511 1.00 98.19 333 VAL A C 1
ATOM 2703 O O . VAL A 1 333 ? -1.321 2.600 5.013 1.00 98.19 333 VAL A O 1
ATOM 2706 N N . MET A 1 334 ? -0.267 4.444 4.268 1.00 97.62 334 MET A N 1
ATOM 2707 C CA . MET A 1 334 ? 1.086 3.931 4.492 1.00 97.62 334 MET A CA 1
ATOM 2708 C C . MET A 1 334 ? 1.351 3.608 5.969 1.00 97.62 334 MET A C 1
ATOM 2710 O O . MET A 1 334 ? 1.879 2.541 6.268 1.00 97.62 334 MET A O 1
ATOM 2714 N N . LEU A 1 335 ? 0.936 4.472 6.900 1.00 96.44 335 LEU A N 1
ATOM 2715 C CA . LEU A 1 335 ? 1.072 4.228 8.342 1.00 96.44 335 LEU A CA 1
ATOM 2716 C C . LEU A 1 335 ? 0.331 2.951 8.762 1.00 96.44 335 LEU A C 1
ATOM 2718 O O . LEU A 1 335 ? 0.872 2.119 9.492 1.00 96.44 335 LEU A O 1
ATOM 2722 N N . ASN A 1 336 ? -0.876 2.738 8.233 1.00 95.31 336 ASN A N 1
ATOM 2723 C CA . ASN A 1 336 ? -1.636 1.519 8.488 1.00 95.31 336 ASN A CA 1
ATOM 2724 C C . ASN A 1 336 ? -1.000 0.278 7.821 1.00 95.31 336 ASN A C 1
ATOM 2726 O O . ASN A 1 336 ? -1.004 -0.809 8.394 1.00 95.31 336 ASN A O 1
ATOM 2730 N N . THR A 1 337 ? -0.402 0.419 6.631 1.00 96.69 337 THR A N 1
ATOM 2731 C CA . THR A 1 337 ? 0.409 -0.629 5.973 1.00 96.69 337 THR A CA 1
ATOM 2732 C C . THR A 1 337 ? 1.610 -1.026 6.832 1.00 96.69 337 THR A C 1
ATOM 2734 O O . THR A 1 337 ? 1.831 -2.214 7.068 1.00 96.69 337 THR A O 1
ATOM 2737 N N . MET A 1 338 ? 2.344 -0.047 7.366 1.00 94.12 338 MET A N 1
ATOM 2738 C CA . MET A 1 338 ? 3.474 -0.279 8.271 1.00 94.12 338 MET A CA 1
ATOM 2739 C C . MET A 1 338 ? 3.033 -0.986 9.557 1.00 94.12 338 MET A C 1
ATOM 2741 O O . MET A 1 338 ? 3.711 -1.909 10.006 1.00 94.12 338 MET A O 1
ATOM 2745 N N . ALA A 1 339 ? 1.879 -0.610 10.120 1.00 92.12 339 ALA A N 1
ATOM 2746 C CA . ALA A 1 339 ? 1.303 -1.288 11.279 1.00 92.12 339 ALA A CA 1
ATOM 2747 C C . ALA A 1 339 ? 1.004 -2.769 11.005 1.00 92.12 339 ALA A C 1
ATOM 2749 O O . ALA A 1 339 ? 1.393 -3.630 11.795 1.00 92.12 339 ALA A O 1
ATOM 2750 N N . ALA A 1 340 ? 0.363 -3.079 9.874 1.00 93.25 340 ALA A N 1
ATOM 2751 C CA . ALA A 1 340 ? 0.052 -4.454 9.482 1.00 93.25 340 ALA A CA 1
ATOM 2752 C C . ALA A 1 340 ? 1.322 -5.315 9.344 1.00 93.25 340 ALA A C 1
ATOM 2754 O O . ALA A 1 340 ? 1.383 -6.434 9.860 1.00 93.25 340 ALA A O 1
ATOM 2755 N N . ILE A 1 341 ? 2.364 -4.766 8.712 1.00 92.25 341 ILE A N 1
ATOM 2756 C CA . ILE A 1 341 ? 3.667 -5.424 8.537 1.00 92.25 341 ILE A CA 1
ATOM 2757 C C . ILE A 1 341 ? 4.359 -5.640 9.884 1.00 92.25 341 ILE A C 1
ATOM 2759 O O . ILE A 1 341 ? 4.828 -6.744 10.168 1.00 92.25 341 ILE A O 1
ATOM 2763 N N . ARG A 1 342 ? 4.391 -4.611 10.740 1.00 88.50 342 ARG A N 1
ATOM 2764 C CA . ARG A 1 342 ? 4.991 -4.678 12.078 1.00 88.50 342 ARG A CA 1
ATOM 2765 C C . ARG A 1 342 ? 4.315 -5.740 12.944 1.00 88.50 342 ARG A C 1
ATOM 2767 O O . ARG A 1 342 ? 5.000 -6.531 13.587 1.00 88.50 342 ARG A O 1
ATOM 2774 N N . ASN A 1 343 ? 2.986 -5.773 12.934 1.00 86.81 343 ASN A N 1
ATOM 2775 C CA . ASN A 1 343 ? 2.195 -6.726 13.709 1.00 86.81 343 ASN A CA 1
ATOM 2776 C C . ASN A 1 343 ? 2.179 -8.131 13.089 1.00 86.81 343 ASN A C 1
ATOM 2778 O O . ASN A 1 343 ? 1.700 -9.070 13.724 1.00 86.81 343 ASN A O 1
ATOM 2782 N N . ARG A 1 344 ? 2.685 -8.281 11.854 1.00 90.62 344 ARG A N 1
ATOM 2783 C CA . ARG A 1 344 ? 2.603 -9.498 11.029 1.00 90.62 344 ARG A CA 1
ATOM 2784 C C . ARG A 1 344 ? 1.177 -10.025 10.868 1.00 90.62 344 ARG A C 1
ATOM 2786 O O . ARG A 1 344 ? 0.968 -11.220 10.665 1.00 90.62 344 ARG A O 1
ATOM 2793 N N . LYS A 1 345 ? 0.187 -9.144 10.983 1.00 91.25 345 LYS A N 1
ATOM 2794 C CA . LYS A 1 345 ? -1.229 -9.474 10.854 1.00 91.25 345 LYS A CA 1
ATOM 2795 C C . LYS A 1 345 ? -2.072 -8.221 10.692 1.00 91.25 345 LYS A C 1
ATOM 2797 O O . LYS A 1 345 ? -1.669 -7.132 11.101 1.00 91.25 345 LYS A O 1
ATOM 2802 N N . TYR A 1 346 ? -3.266 -8.403 10.155 1.00 91.81 346 TYR A N 1
ATOM 2803 C CA . TYR A 1 346 ? -4.303 -7.382 10.093 1.00 91.81 346 TYR A CA 1
ATOM 2804 C C . TYR A 1 346 ? -5.689 -8.035 10.126 1.00 91.81 346 TYR A C 1
ATOM 2806 O O . TYR A 1 346 ? -5.815 -9.250 9.994 1.00 91.81 346 TYR A O 1
ATOM 2814 N N . THR A 1 347 ? -6.732 -7.229 10.320 1.00 84.75 347 THR A N 1
ATOM 2815 C CA . THR A 1 347 ? -8.120 -7.709 10.350 1.00 84.75 347 THR A CA 1
ATOM 2816 C C . THR A 1 347 ? -8.881 -7.193 9.136 1.00 84.75 347 THR A C 1
ATOM 2818 O O . THR A 1 347 ? -8.754 -6.024 8.779 1.00 84.75 347 THR A O 1
ATOM 2821 N N . VAL A 1 348 ? -9.681 -8.061 8.525 1.00 84.50 348 VAL A N 1
ATOM 2822 C CA . VAL A 1 348 ? -10.591 -7.760 7.409 1.00 84.50 348 VAL A CA 1
ATOM 2823 C C . VAL A 1 348 ? -11.990 -8.259 7.728 1.00 84.50 348 VAL A C 1
ATOM 2825 O O . VAL A 1 348 ? -12.158 -9.132 8.574 1.00 84.50 348 VAL A O 1
ATOM 2828 N N . LEU A 1 349 ? -13.001 -7.725 7.049 1.00 71.88 349 LEU A N 1
ATOM 2829 C CA . LEU A 1 349 ? -14.329 -8.331 7.047 1.00 71.88 349 LEU A CA 1
ATOM 2830 C C . LEU A 1 349 ? -14.392 -9.369 5.925 1.00 71.88 349 LEU A C 1
ATOM 2832 O O . LEU A 1 349 ? -14.019 -9.073 4.791 1.00 71.88 349 LEU A O 1
ATOM 2836 N N . ASN A 1 350 ? -14.837 -10.583 6.239 1.00 64.94 350 ASN A N 1
ATOM 2837 C CA . ASN A 1 350 ? -15.132 -11.587 5.221 1.00 64.94 350 ASN A CA 1
ATOM 2838 C C . ASN A 1 350 ? -16.445 -11.245 4.485 1.00 64.94 350 ASN A C 1
ATOM 2840 O O . ASN A 1 350 ? -17.160 -10.308 4.849 1.00 64.94 350 ASN A O 1
ATOM 2844 N N . ASN A 1 351 ? -16.796 -12.040 3.472 1.00 64.19 351 ASN A N 1
ATOM 2845 C CA . ASN A 1 351 ? -18.021 -11.847 2.681 1.00 64.19 351 ASN A CA 1
ATOM 2846 C C . ASN A 1 351 ? -19.316 -11.916 3.518 1.00 64.19 351 ASN A C 1
ATOM 2848 O O . ASN A 1 351 ? -20.347 -11.416 3.080 1.00 64.19 351 ASN A O 1
ATOM 2852 N N . ASN A 1 352 ? -19.256 -12.492 4.722 1.00 56.06 352 ASN A N 1
ATOM 2853 C CA . ASN A 1 352 ? -20.378 -12.610 5.653 1.00 56.06 352 ASN A CA 1
ATOM 2854 C C . ASN A 1 352 ? -20.415 -11.459 6.682 1.00 56.06 352 ASN A C 1
ATOM 2856 O O . ASN A 1 352 ? -21.261 -11.452 7.574 1.00 56.06 352 ASN A O 1
ATOM 2860 N N . GLY A 1 353 ? -19.499 -10.485 6.593 1.00 57.69 353 GLY A N 1
ATOM 2861 C CA . GLY A 1 353 ? -19.405 -9.363 7.532 1.00 57.69 353 GLY A CA 1
ATOM 2862 C C . GLY A 1 353 ? -18.794 -9.723 8.894 1.00 57.69 353 GLY A C 1
ATOM 2863 O O . GLY A 1 353 ? -18.970 -8.985 9.873 1.00 57.69 353 GLY A O 1
ATOM 2864 N N . GLU A 1 354 ? -18.086 -10.849 8.982 1.00 63.25 354 GLU A N 1
ATOM 2865 C CA . GLU A 1 354 ? -17.363 -11.286 10.177 1.00 63.25 354 GLU A CA 1
ATOM 2866 C C . GLU A 1 354 ? -15.906 -10.826 10.124 1.00 63.25 354 GLU A C 1
ATOM 2868 O O . GLU A 1 354 ? -15.279 -10.808 9.064 1.00 63.25 354 GLU A O 1
ATOM 2873 N N . LYS A 1 355 ? -15.346 -10.476 11.286 1.00 73.19 355 LYS A N 1
ATOM 2874 C CA . LYS A 1 355 ? -13.932 -10.112 11.398 1.00 73.19 355 LYS A CA 1
ATOM 2875 C C . LYS A 1 355 ? -13.065 -11.363 11.239 1.00 73.19 355 LYS A C 1
ATOM 2877 O O . LYS A 1 355 ? -13.146 -12.283 12.047 1.00 73.19 355 LYS A O 1
ATOM 2882 N N . LEU A 1 356 ? -12.209 -11.355 10.229 1.00 82.62 356 LEU A N 1
ATOM 2883 C CA . LEU A 1 356 ? -11.193 -12.359 9.955 1.00 82.62 356 LEU A CA 1
ATOM 2884 C C . LEU A 1 356 ? -9.809 -11.756 10.215 1.00 82.62 356 LEU A C 1
ATOM 2886 O O . LEU A 1 356 ? -9.450 -10.733 9.631 1.00 82.62 356 LEU A O 1
ATOM 2890 N N . GLU A 1 357 ? -9.019 -12.404 11.069 1.00 90.50 357 GLU A N 1
ATOM 2891 C CA . GLU A 1 357 ? -7.602 -12.077 11.239 1.00 90.50 357 GLU A CA 1
ATOM 2892 C C . GLU A 1 357 ? -6.783 -12.770 10.142 1.00 90.50 357 GLU A C 1
ATOM 2894 O O . GLU A 1 357 ? -6.781 -13.996 10.032 1.00 90.50 357 GLU A O 1
ATOM 2899 N N . VAL A 1 358 ? -6.057 -11.987 9.347 1.00 92.69 358 VAL A N 1
ATOM 2900 C CA . VAL A 1 358 ? -5.129 -12.478 8.326 1.00 92.69 358 VAL A CA 1
ATOM 2901 C C . VAL A 1 358 ? -3.710 -12.335 8.857 1.00 92.69 358 VAL A C 1
ATOM 2903 O O . VAL A 1 358 ? -3.269 -11.237 9.199 1.00 92.69 358 VAL A O 1
ATOM 2906 N N . LYS A 1 359 ? -2.980 -13.452 8.924 1.00 94.81 359 LYS A N 1
ATOM 2907 C CA . LYS A 1 359 ? -1.568 -13.481 9.327 1.00 94.81 359 LYS A CA 1
ATOM 2908 C C . LYS A 1 359 ? -0.669 -13.310 8.107 1.00 94.81 359 LYS A C 1
ATOM 2910 O O . LYS A 1 359 ? -0.835 -13.998 7.105 1.00 94.81 359 LYS A O 1
ATOM 2915 N N . LEU A 1 360 ? 0.316 -12.426 8.210 1.00 92.31 360 LEU A N 1
ATOM 2916 C CA . LEU A 1 360 ? 1.336 -12.212 7.190 1.00 92.31 360 LEU A CA 1
ATOM 2917 C C . LEU A 1 360 ? 2.507 -13.168 7.431 1.00 92.31 360 LEU A C 1
ATOM 2919 O O . LEU A 1 360 ? 3.427 -12.862 8.188 1.00 92.31 360 LEU A O 1
ATOM 2923 N N . ASN A 1 361 ? 2.461 -14.320 6.762 1.00 88.75 361 ASN A N 1
ATOM 2924 C CA . ASN A 1 361 ? 3.496 -15.351 6.827 1.00 88.75 361 ASN A CA 1
ATOM 2925 C C . ASN A 1 361 ? 4.169 -15.513 5.453 1.00 88.75 361 ASN A C 1
ATOM 2927 O O . ASN A 1 361 ? 3.885 -16.487 4.754 1.00 88.75 361 ASN A O 1
ATOM 2931 N N . PRO A 1 362 ? 5.018 -14.560 5.024 1.00 83.50 362 PRO A N 1
ATOM 2932 C CA . PRO A 1 362 ? 5.682 -14.664 3.733 1.00 83.50 362 PRO A CA 1
ATOM 2933 C C . PRO A 1 362 ? 6.574 -15.919 3.691 1.00 83.50 362 PRO A C 1
ATOM 2935 O O . PRO A 1 362 ? 7.383 -16.120 4.601 1.00 83.50 362 PRO A O 1
ATOM 2938 N N . PRO A 1 363 ? 6.454 -16.767 2.652 1.00 75.06 363 PRO A N 1
ATOM 2939 C CA . PRO A 1 363 ? 7.198 -18.025 2.557 1.00 75.06 363 PRO A CA 1
ATOM 2940 C C . PRO A 1 363 ? 8.678 -17.813 2.217 1.00 75.06 363 PRO A C 1
ATOM 2942 O O . PRO A 1 363 ? 9.513 -18.667 2.502 1.00 75.06 363 PRO A O 1
ATOM 2945 N N . LEU A 1 364 ? 9.007 -16.679 1.597 1.00 78.81 364 LEU A N 1
ATOM 2946 C CA . LEU A 1 364 ? 10.358 -16.307 1.201 1.00 78.81 364 LEU A CA 1
ATOM 2947 C C . LEU A 1 364 ? 10.726 -14.969 1.831 1.00 78.81 364 LEU A C 1
ATOM 2949 O O . LEU A 1 364 ? 9.890 -14.083 1.985 1.00 78.81 364 LEU A O 1
ATOM 2953 N N . SER A 1 365 ? 12.000 -14.822 2.186 1.00 85.75 365 SER A N 1
ATOM 2954 C CA . SER A 1 365 ? 12.535 -13.538 2.632 1.00 85.75 365 SER A CA 1
ATOM 2955 C C . SER A 1 365 ? 12.770 -12.612 1.443 1.00 85.75 365 SER A C 1
ATOM 2957 O O . SER A 1 365 ? 13.239 -13.058 0.392 1.00 85.75 365 SER A O 1
ATOM 2959 N N . LEU A 1 366 ? 12.525 -11.316 1.646 1.00 90.69 366 LEU A N 1
ATOM 2960 C CA . LEU A 1 366 ? 12.860 -10.282 0.672 1.00 90.69 366 LEU A CA 1
ATOM 2961 C C . LEU A 1 366 ? 14.330 -10.383 0.262 1.00 90.69 366 LEU A C 1
ATOM 2963 O O . LEU A 1 366 ? 15.229 -10.386 1.108 1.00 90.69 366 LEU A O 1
ATOM 2967 N N . THR A 1 367 ? 14.550 -10.456 -1.046 1.00 92.56 367 THR A N 1
ATOM 2968 C CA . THR A 1 367 ? 15.876 -10.426 -1.660 1.00 92.56 367 THR A CA 1
ATOM 2969 C C . THR A 1 367 ? 15.897 -9.321 -2.697 1.00 92.56 367 THR A C 1
ATOM 2971 O O . THR A 1 367 ? 15.046 -9.291 -3.587 1.00 92.56 367 THR A O 1
ATOM 2974 N N . THR A 1 368 ? 16.875 -8.428 -2.578 1.00 94.56 368 THR A N 1
ATOM 2975 C CA . THR A 1 368 ? 17.012 -7.262 -3.454 1.00 94.56 368 THR A CA 1
ATOM 2976 C C . THR A 1 368 ? 18.358 -7.296 -4.158 1.00 94.56 368 THR A C 1
ATOM 2978 O O . THR A 1 368 ? 19.375 -7.564 -3.521 1.00 94.56 368 THR A O 1
ATOM 2981 N N . VAL A 1 369 ? 18.373 -7.043 -5.463 1.00 94.88 369 VAL A N 1
ATOM 2982 C CA . VAL A 1 369 ? 19.578 -7.065 -6.290 1.00 94.88 369 VAL A CA 1
ATOM 2983 C C . VAL A 1 369 ? 19.665 -5.788 -7.113 1.00 94.88 369 VAL A C 1
ATOM 2985 O O . VAL A 1 369 ? 18.840 -5.559 -7.996 1.00 94.88 369 VAL A O 1
ATOM 2988 N N . LEU A 1 370 ? 20.690 -4.984 -6.849 1.00 94.56 370 LEU A N 1
ATOM 2989 C CA . LEU A 1 370 ? 21.074 -3.852 -7.680 1.00 94.56 370 LEU A CA 1
ATOM 2990 C C . LEU A 1 370 ? 21.873 -4.347 -8.883 1.00 94.56 370 LEU A C 1
ATOM 2992 O O . LEU A 1 370 ? 22.908 -4.997 -8.736 1.00 94.56 370 LEU A O 1
ATOM 2996 N N . TYR A 1 371 ? 21.424 -3.976 -10.071 1.00 92.94 371 TYR A N 1
ATOM 2997 C CA . TYR A 1 371 ? 22.170 -4.136 -11.303 1.00 92.94 371 TYR A CA 1
ATOM 2998 C C . TYR A 1 371 ? 22.672 -2.776 -11.773 1.00 92.94 371 TYR A C 1
ATOM 3000 O O . TYR A 1 371 ? 21.868 -1.919 -12.132 1.00 92.94 371 TYR A O 1
ATOM 3008 N N . SER A 1 372 ? 23.990 -2.577 -11.769 1.00 87.00 372 SER A N 1
ATOM 3009 C CA . SER A 1 372 ? 24.634 -1.368 -12.294 1.00 87.00 372 SER A CA 1
ATOM 3010 C C . SER A 1 372 ? 24.742 -1.395 -13.820 1.00 87.00 372 SER A C 1
ATOM 3012 O O . SER A 1 372 ? 24.552 -2.441 -14.453 1.00 87.00 372 SER A O 1
ATOM 3014 N N . HIS A 1 373 ? 25.118 -0.258 -14.412 1.00 79.38 373 HIS A N 1
ATOM 3015 C CA . HIS A 1 373 ? 25.415 -0.175 -15.842 1.00 79.38 373 HIS A CA 1
ATOM 3016 C C . HIS A 1 373 ? 26.453 -1.220 -16.280 1.00 79.38 373 HIS A C 1
ATOM 3018 O O . HIS A 1 373 ? 26.210 -1.956 -17.235 1.00 79.38 373 HIS A O 1
ATOM 3024 N N . ASP A 1 374 ? 27.548 -1.355 -15.532 1.00 74.31 374 ASP A N 1
ATOM 3025 C CA . ASP A 1 374 ? 28.635 -2.284 -15.857 1.00 74.31 374 ASP A CA 1
ATOM 3026 C C . ASP A 1 374 ? 28.174 -3.745 -15.828 1.00 74.31 374 ASP A C 1
ATOM 3028 O O . ASP A 1 374 ? 28.504 -4.525 -16.721 1.00 74.31 374 ASP A O 1
ATOM 3032 N N . SER A 1 375 ? 27.335 -4.110 -14.852 1.00 74.38 375 SER A N 1
ATOM 3033 C CA . SER A 1 375 ? 26.745 -5.457 -14.759 1.00 74.38 375 SER A CA 1
ATOM 3034 C C . SER A 1 375 ? 25.793 -5.785 -15.915 1.00 74.38 375 SER A C 1
ATOM 3036 O O . SER A 1 375 ? 25.662 -6.943 -16.320 1.00 74.38 375 SER A O 1
ATOM 3038 N N . MET A 1 376 ? 25.145 -4.757 -16.469 1.00 70.25 376 MET A N 1
ATOM 3039 C CA . MET A 1 376 ? 24.203 -4.855 -17.586 1.00 70.25 376 MET A CA 1
ATOM 3040 C C . MET A 1 376 ? 24.899 -4.869 -18.955 1.00 70.25 376 MET A C 1
ATOM 3042 O O . MET A 1 376 ? 24.345 -5.405 -19.922 1.00 70.25 376 MET A O 1
ATOM 3046 N N . LEU A 1 377 ? 26.100 -4.286 -19.041 1.00 59.97 377 LEU A N 1
ATOM 3047 C CA . LEU A 1 377 ? 26.935 -4.257 -20.242 1.00 59.97 377 LEU A CA 1
ATOM 3048 C C . LEU A 1 377 ? 27.799 -5.512 -20.397 1.00 59.97 377 LEU A C 1
ATOM 3050 O O . LEU A 1 377 ? 27.859 -6.069 -21.489 1.00 59.97 377 LEU A O 1
ATOM 3054 N N . ALA A 1 378 ? 28.443 -5.977 -19.326 1.00 55.00 378 ALA A N 1
ATOM 3055 C CA . ALA A 1 378 ? 29.385 -7.097 -19.390 1.00 55.00 378 ALA A CA 1
ATOM 3056 C C . ALA A 1 378 ? 28.703 -8.448 -19.692 1.00 55.00 378 ALA A C 1
ATOM 3058 O O . ALA A 1 378 ? 29.276 -9.300 -20.359 1.00 55.00 378 ALA A O 1
ATOM 3059 N N . ASN A 1 379 ? 27.430 -8.605 -19.318 1.00 53.31 379 ASN A N 1
ATOM 3060 C CA . ASN A 1 379 ? 26.622 -9.789 -19.634 1.00 53.31 379 ASN A CA 1
ATOM 3061 C C . ASN A 1 379 ? 26.002 -9.777 -21.047 1.00 53.31 379 ASN A C 1
ATOM 3063 O O . ASN A 1 379 ? 25.206 -10.662 -21.377 1.00 53.31 379 ASN A O 1
ATOM 3067 N N . ALA A 1 380 ? 26.316 -8.773 -21.876 1.00 50.16 380 ALA A N 1
ATOM 3068 C CA . ALA A 1 380 ? 25.780 -8.660 -23.232 1.00 50.16 380 ALA A CA 1
ATOM 3069 C C . ALA A 1 380 ? 26.435 -9.628 -24.233 1.00 50.16 380 ALA A C 1
ATOM 3071 O O . ALA A 1 380 ? 25.820 -9.903 -25.261 1.00 50.16 380 ALA A O 1
ATOM 3072 N N . SER A 1 381 ? 27.638 -10.152 -23.954 1.00 46.81 381 SER A N 1
ATOM 3073 C CA . SER A 1 381 ? 28.351 -11.040 -24.885 1.00 46.81 381 SER A CA 1
ATOM 3074 C C . SER A 1 381 ? 28.105 -12.538 -24.674 1.00 46.81 381 SER A C 1
ATOM 3076 O O . SER A 1 381 ? 28.358 -13.298 -25.602 1.00 46.81 381 SER A O 1
ATOM 3078 N N . GLU A 1 382 ? 27.598 -12.982 -23.515 1.00 52.97 382 GLU A N 1
ATOM 3079 C 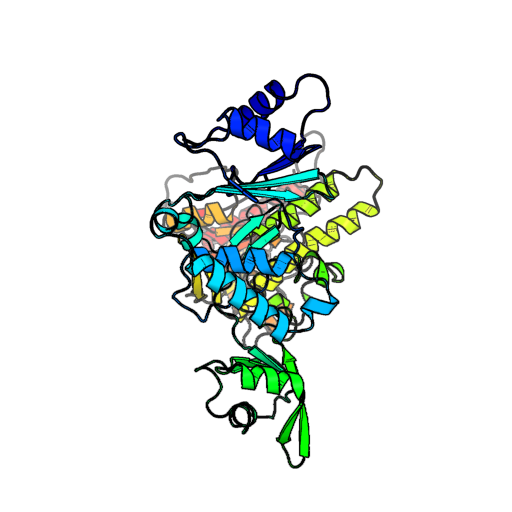CA . GLU A 1 382 ? 27.474 -14.425 -23.204 1.00 52.97 382 GLU A CA 1
ATOM 3080 C C . GLU A 1 382 ? 26.038 -14.944 -23.026 1.00 52.97 382 GLU A C 1
ATOM 3082 O O . GLU A 1 382 ? 25.812 -16.149 -23.106 1.00 52.97 382 GLU A O 1
ATOM 3087 N N . ASN A 1 383 ? 25.030 -14.076 -22.886 1.00 52.69 383 ASN A N 1
ATOM 3088 C CA . ASN A 1 383 ? 23.629 -14.512 -22.853 1.00 52.69 383 ASN A CA 1
ATOM 3089 C C . ASN A 1 383 ? 23.052 -14.621 -24.269 1.00 52.69 383 ASN A C 1
ATOM 3091 O O . ASN A 1 383 ? 22.115 -13.908 -24.638 1.00 52.69 383 ASN A O 1
ATOM 3095 N N . LEU A 1 384 ? 23.617 -15.523 -25.075 1.00 55.81 384 LEU A N 1
ATOM 3096 C CA . LEU A 1 384 ? 22.901 -16.035 -26.238 1.00 55.81 384 LEU A CA 1
ATOM 3097 C C . LEU A 1 384 ? 21.588 -16.632 -25.723 1.00 55.81 384 LEU A C 1
ATOM 3099 O O . LEU A 1 384 ? 21.596 -17.494 -24.843 1.00 55.81 384 LEU A O 1
ATOM 3103 N N . LEU A 1 385 ? 20.453 -16.137 -26.230 1.00 63.47 385 LEU A N 1
ATOM 3104 C CA . LEU A 1 385 ? 19.154 -16.740 -25.937 1.00 63.47 385 LEU A CA 1
ATOM 3105 C C . LEU A 1 385 ? 19.275 -18.243 -26.222 1.00 63.47 385 LEU A C 1
ATOM 3107 O O . LEU A 1 385 ? 19.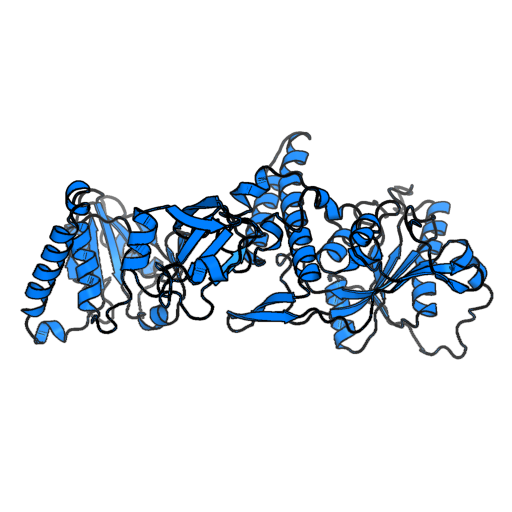741 -18.591 -27.311 1.00 63.47 385 LEU A O 1
ATOM 3111 N N . PRO A 1 386 ? 18.913 -19.123 -25.272 1.00 60.03 386 PRO A N 1
ATOM 3112 C CA . PRO A 1 386 ? 19.098 -20.552 -25.458 1.00 60.03 386 PRO A CA 1
ATOM 3113 C C . PRO A 1 386 ? 18.370 -20.971 -26.734 1.00 60.03 386 PRO A C 1
ATOM 3115 O O . PRO A 1 386 ? 17.167 -20.739 -26.876 1.00 60.03 386 PRO A O 1
ATOM 3118 N N . LEU A 1 387 ? 19.130 -21.524 -27.682 1.00 62.44 387 LEU A N 1
ATOM 3119 C CA . LEU A 1 387 ? 18.597 -22.127 -28.893 1.00 62.44 387 LEU A CA 1
ATOM 3120 C C . LEU A 1 387 ? 18.393 -23.627 -28.640 1.00 62.44 387 LEU A C 1
ATOM 3122 O O . LEU A 1 387 ? 19.305 -24.276 -28.125 1.00 62.44 387 LEU A O 1
ATOM 3126 N N . PRO A 1 388 ? 17.235 -24.195 -29.017 1.00 73.06 388 PRO A N 1
ATOM 3127 C CA . PRO A 1 388 ? 16.085 -23.531 -29.636 1.00 73.06 388 PRO A CA 1
ATOM 3128 C C . PRO A 1 388 ? 15.313 -22.651 -28.640 1.00 73.06 388 PRO A C 1
ATOM 3130 O O . PRO A 1 388 ? 15.230 -22.971 -27.454 1.00 73.06 388 PRO A O 1
ATOM 3133 N N . PHE A 1 389 ? 14.710 -21.562 -29.135 1.00 70.56 389 PHE A N 1
ATOM 3134 C CA . PHE A 1 389 ? 13.882 -20.700 -28.292 1.00 70.56 389 PHE A CA 1
ATOM 3135 C C . PHE A 1 389 ? 12.787 -21.531 -27.607 1.00 70.56 389 PHE A C 1
ATOM 3137 O O . PHE A 1 389 ? 12.073 -22.273 -28.287 1.00 70.56 389 PHE A O 1
ATOM 3144 N N . PRO A 1 390 ? 12.590 -21.384 -26.285 1.00 73.06 390 PRO A N 1
ATOM 3145 C CA . PRO A 1 390 ? 11.647 -22.218 -25.541 1.00 73.06 390 PRO A CA 1
ATOM 3146 C C . PRO A 1 390 ? 10.180 -21.972 -25.927 1.00 73.06 390 PRO A C 1
ATOM 3148 O O . PRO A 1 390 ? 9.313 -22.760 -25.557 1.00 73.06 390 PRO A O 1
ATOM 3151 N N . TYR A 1 391 ? 9.890 -20.888 -26.657 1.00 79.44 391 TYR A N 1
ATOM 3152 C CA . TYR A 1 391 ? 8.550 -20.544 -27.124 1.00 79.44 391 TYR A CA 1
ATOM 3153 C C . TYR A 1 391 ? 8.578 -20.087 -28.587 1.00 79.44 391 TYR A C 1
ATOM 3155 O O . TYR A 1 391 ? 9.466 -19.322 -28.963 1.00 79.44 391 TYR A O 1
ATOM 3163 N N . PRO A 1 392 ? 7.575 -20.474 -29.398 1.00 82.50 392 PRO A N 1
ATOM 3164 C CA . PRO A 1 392 ? 7.513 -20.111 -30.813 1.00 82.50 392 PRO A CA 1
ATOM 3165 C C . PRO A 1 392 ? 7.058 -18.663 -31.054 1.00 82.50 392 PRO A C 1
ATOM 3167 O O . PRO A 1 392 ? 7.292 -18.123 -32.130 1.00 82.50 392 PRO A O 1
ATOM 3170 N N . LYS A 1 393 ? 6.378 -18.029 -30.083 1.00 89.56 393 LYS A N 1
ATOM 3171 C CA . LYS A 1 393 ? 5.943 -16.625 -30.165 1.00 89.56 393 LYS A CA 1
ATOM 3172 C C . LYS A 1 393 ? 5.790 -15.978 -28.789 1.00 89.56 393 LYS A C 1
ATOM 3174 O O . LYS A 1 393 ? 5.433 -16.652 -27.822 1.00 89.56 393 LYS A O 1
ATOM 3179 N N . THR A 1 394 ? 5.925 -14.655 -28.742 1.00 91.75 394 THR A N 1
ATOM 3180 C CA . THR A 1 394 ? 5.552 -13.823 -27.587 1.00 91.75 394 THR A CA 1
ATOM 3181 C C . THR A 1 394 ? 4.122 -13.309 -27.758 1.00 91.75 394 THR A C 1
ATOM 3183 O O . THR A 1 394 ? 3.780 -12.756 -28.801 1.00 91.75 394 THR A O 1
ATOM 3186 N N . SER A 1 395 ? 3.271 -13.473 -26.742 1.00 93.94 395 SER A N 1
ATOM 3187 C CA . SER A 1 395 ? 1.934 -12.863 -26.714 1.00 93.94 395 SER A CA 1
ATOM 3188 C C . SER A 1 395 ? 2.012 -11.484 -26.067 1.00 93.94 395 SER A C 1
ATOM 3190 O O . SER A 1 395 ? 2.426 -11.382 -24.916 1.00 93.94 395 SER A O 1
ATOM 3192 N N . VAL A 1 396 ? 1.566 -10.444 -26.772 1.00 96.12 396 VAL A N 1
ATOM 3193 C CA . VAL A 1 396 ? 1.526 -9.062 -26.271 1.00 96.12 396 VAL A CA 1
ATOM 3194 C C . VAL A 1 396 ? 0.072 -8.605 -26.184 1.00 96.12 396 VAL A C 1
ATOM 3196 O O . VAL A 1 396 ? -0.700 -8.822 -27.116 1.00 96.12 396 VAL A O 1
ATOM 3199 N N . ARG A 1 397 ? -0.307 -8.003 -25.053 1.00 96.12 397 ARG A N 1
ATOM 3200 C CA . ARG A 1 397 ? -1.641 -7.440 -24.805 1.00 96.12 397 ARG A CA 1
ATOM 3201 C C . ARG A 1 397 ? -1.495 -6.079 -24.137 1.00 96.12 397 ARG A C 1
ATOM 3203 O O . ARG A 1 397 ? -0.556 -5.873 -23.373 1.00 96.12 397 ARG A O 1
ATOM 3210 N N . VAL A 1 398 ? -2.427 -5.180 -24.429 1.00 96.75 398 VAL A N 1
ATOM 3211 C CA . VAL A 1 398 ? -2.549 -3.876 -23.773 1.00 96.75 398 VAL A CA 1
ATOM 3212 C C . VAL A 1 398 ? -3.912 -3.853 -23.101 1.00 96.75 398 VAL A C 1
ATOM 3214 O O . VAL A 1 398 ? -4.930 -4.008 -23.772 1.00 96.75 398 VAL A O 1
ATOM 3217 N N . GLU A 1 399 ? -3.925 -3.697 -21.782 1.00 95.19 399 GLU A N 1
ATOM 3218 C CA . GLU A 1 399 ? -5.144 -3.684 -20.976 1.00 95.19 399 GLU A CA 1
ATOM 3219 C C . GLU A 1 399 ? -5.203 -2.390 -20.167 1.00 95.19 399 GLU A C 1
ATOM 3221 O O . GLU A 1 399 ? -4.212 -1.981 -19.562 1.00 95.19 399 GLU A O 1
ATOM 3226 N N . ASN A 1 400 ? -6.370 -1.745 -20.140 1.00 95.56 400 ASN A N 1
ATOM 3227 C CA . ASN A 1 400 ? -6.621 -0.612 -19.254 1.00 95.56 400 ASN A CA 1
ATOM 3228 C C . ASN A 1 400 ? -6.946 -1.131 -17.845 1.00 95.56 400 ASN A C 1
ATOM 3230 O O . ASN A 1 400 ? -8.110 -1.196 -17.451 1.00 95.56 400 ASN A O 1
ATOM 3234 N N . LYS A 1 401 ? -5.918 -1.603 -17.139 1.00 94.56 401 LYS A N 1
ATOM 3235 C CA . LYS A 1 401 ? -6.038 -2.310 -15.860 1.00 94.56 401 LYS A CA 1
ATOM 3236 C C . LYS A 1 401 ? -4.865 -1.960 -14.943 1.00 94.56 401 LYS A C 1
ATOM 3238 O O . LYS A 1 401 ? -3.749 -1.726 -15.407 1.00 94.56 401 LYS A O 1
ATOM 3243 N N . ASP A 1 402 ? -5.115 -1.941 -13.636 1.00 95.88 402 ASP A N 1
ATOM 3244 C CA . ASP A 1 402 ? -4.069 -1.773 -12.624 1.00 95.88 402 ASP A CA 1
ATOM 3245 C C . ASP A 1 402 ? -3.039 -2.914 -12.697 1.00 95.88 402 ASP A C 1
ATOM 3247 O O . ASP A 1 402 ? -3.392 -4.086 -12.850 1.00 95.88 402 ASP A O 1
ATOM 3251 N N . CYS A 1 403 ? -1.752 -2.578 -12.571 1.00 95.94 403 CYS A N 1
ATOM 3252 C CA . CYS A 1 403 ? -0.673 -3.547 -12.759 1.00 95.94 403 CYS A CA 1
ATOM 3253 C C . CYS A 1 403 ? -0.706 -4.682 -11.725 1.00 95.94 403 CYS A C 1
ATOM 3255 O O . CYS A 1 403 ? -0.375 -5.812 -12.070 1.00 95.94 403 CYS A O 1
ATOM 3257 N N . LEU A 1 404 ? -1.110 -4.416 -10.478 1.00 97.00 404 LEU A N 1
ATOM 3258 C CA . LEU A 1 404 ? -1.190 -5.456 -9.449 1.00 97.00 404 LEU A CA 1
ATOM 3259 C C . LEU A 1 404 ? -2.432 -6.337 -9.609 1.00 97.00 404 LEU A C 1
ATOM 3261 O O . LEU A 1 404 ? -2.351 -7.520 -9.305 1.00 97.00 404 LEU A O 1
ATOM 3265 N N . ILE A 1 405 ? -3.535 -5.804 -10.142 1.00 96.69 405 ILE A N 1
ATOM 3266 C CA . ILE A 1 405 ? -4.702 -6.624 -10.511 1.00 96.69 405 ILE A CA 1
ATOM 3267 C C . ILE A 1 405 ? -4.338 -7.580 -11.653 1.00 96.69 405 ILE A C 1
ATOM 3269 O O . ILE A 1 405 ? -4.578 -8.780 -11.561 1.00 96.69 405 ILE A O 1
ATOM 3273 N N . LEU A 1 406 ? -3.674 -7.084 -12.705 1.00 97.06 406 LEU A N 1
ATOM 3274 C CA . LEU A 1 406 ? -3.197 -7.954 -13.785 1.00 97.06 406 LEU A CA 1
ATOM 3275 C C . LEU A 1 406 ? -2.152 -8.967 -13.283 1.00 97.06 406 LEU A C 1
ATOM 3277 O O . LEU A 1 406 ? -2.141 -10.118 -13.719 1.00 97.06 406 LEU A O 1
ATOM 3281 N N . TYR A 1 407 ? -1.277 -8.556 -12.359 1.00 97.44 407 TYR A N 1
ATOM 3282 C CA . TYR A 1 407 ? -0.325 -9.455 -11.708 1.00 97.44 407 TYR A CA 1
ATOM 3283 C C . TYR A 1 407 ? -1.044 -10.600 -10.991 1.00 97.44 407 TYR A C 1
ATOM 3285 O O . TYR A 1 407 ? -0.669 -11.756 -11.172 1.00 97.44 407 TYR A O 1
ATOM 3293 N N . GLU A 1 408 ? -2.068 -10.283 -10.199 1.00 96.19 408 GLU A N 1
ATOM 3294 C CA . GLU A 1 408 ? -2.873 -11.248 -9.450 1.00 96.19 408 GLU A CA 1
ATOM 3295 C C . GLU A 1 408 ? -3.544 -12.266 -10.375 1.00 96.19 408 GLU A C 1
ATOM 3297 O O . GLU A 1 408 ? -3.398 -13.468 -10.163 1.00 96.19 408 GLU A O 1
ATOM 3302 N N . GLU A 1 409 ? -4.194 -11.809 -11.450 1.00 96.56 409 GLU A N 1
ATOM 3303 C CA . GLU A 1 409 ? -4.829 -12.681 -12.448 1.00 96.56 409 GLU A CA 1
ATOM 3304 C C . GLU A 1 409 ? -3.823 -13.656 -13.083 1.00 96.56 409 GLU A C 1
ATOM 3306 O O . GLU A 1 409 ? -4.087 -14.853 -13.230 1.00 96.56 409 GLU A O 1
ATOM 3311 N N . LEU A 1 410 ? -2.638 -13.157 -13.443 1.00 96.62 410 LEU A N 1
ATOM 3312 C CA . LEU A 1 410 ? -1.574 -13.970 -14.029 1.00 96.62 410 LEU A CA 1
ATOM 3313 C C . LEU A 1 410 ? -0.984 -14.956 -13.013 1.00 96.62 410 LEU A C 1
ATOM 3315 O O . LEU A 1 410 ? -0.723 -16.109 -13.366 1.00 96.62 410 LEU A O 1
ATOM 3319 N N . ALA A 1 411 ? -0.788 -14.529 -11.765 1.00 95.44 411 ALA A N 1
ATOM 3320 C CA . ALA A 1 411 ? -0.311 -15.383 -10.682 1.00 95.44 411 ALA A CA 1
ATOM 3321 C C . ALA A 1 411 ? -1.318 -16.501 -10.364 1.00 95.44 411 ALA A C 1
ATOM 3323 O O . ALA A 1 411 ? -0.927 -17.665 -10.261 1.00 95.44 411 ALA A O 1
ATOM 3324 N N . ALA A 1 412 ? -2.615 -16.182 -10.315 1.00 94.81 412 ALA A N 1
ATOM 3325 C CA . ALA A 1 412 ? -3.698 -17.152 -10.156 1.00 94.81 412 ALA A CA 1
ATOM 3326 C C . ALA A 1 412 ? -3.752 -18.162 -11.318 1.00 94.81 412 ALA A C 1
ATOM 3328 O O . ALA A 1 412 ? -4.059 -19.334 -11.113 1.00 94.81 412 ALA A O 1
ATOM 3329 N N . ALA A 1 413 ? -3.365 -17.746 -12.529 1.00 95.75 413 ALA A N 1
ATOM 3330 C CA . ALA A 1 413 ? -3.189 -18.623 -13.688 1.00 95.75 413 ALA A CA 1
ATOM 3331 C C . ALA A 1 413 ? -1.857 -19.415 -13.687 1.00 95.75 413 ALA A C 1
ATOM 3333 O O . ALA A 1 413 ? -1.456 -19.968 -14.718 1.00 95.75 413 ALA A O 1
ATOM 3334 N N . GLY A 1 414 ? -1.136 -19.450 -12.560 1.00 94.56 414 GLY A N 1
ATOM 3335 C CA . GLY A 1 414 ? 0.114 -20.193 -12.391 1.00 94.56 414 GLY A CA 1
ATOM 3336 C C . GLY A 1 414 ? 1.327 -19.563 -13.082 1.00 94.56 414 GLY A C 1
ATOM 3337 O O . GLY A 1 414 ? 2.321 -20.250 -13.331 1.00 94.56 414 GLY A O 1
ATOM 3338 N N . LYS A 1 415 ? 1.266 -18.276 -13.448 1.00 94.50 415 LYS A N 1
ATOM 3339 C CA . LYS A 1 415 ? 2.425 -17.539 -13.976 1.00 94.50 415 LYS A CA 1
ATOM 3340 C C . LYS A 1 415 ? 3.250 -16.946 -12.833 1.00 94.50 415 LYS A C 1
ATOM 3342 O O . LYS A 1 415 ? 2.766 -16.751 -11.728 1.00 94.50 415 LYS A O 1
ATOM 3347 N N . GLN A 1 416 ? 4.501 -16.602 -13.133 1.00 92.62 416 GLN A N 1
ATOM 3348 C CA . GLN A 1 416 ? 5.388 -15.850 -12.237 1.00 92.62 416 GLN A CA 1
ATOM 3349 C C . GLN A 1 416 ? 5.779 -14.528 -12.910 1.00 92.62 416 GLN A C 1
ATOM 3351 O O . GLN A 1 416 ? 6.869 -14.429 -13.491 1.00 92.62 416 GLN A O 1
ATOM 3356 N N . PRO A 1 417 ? 4.862 -13.543 -12.943 1.00 97.25 417 PRO A N 1
ATOM 3357 C CA . PRO A 1 417 ? 5.114 -12.292 -13.632 1.00 97.25 417 PRO A CA 1
ATOM 3358 C C . PRO A 1 417 ? 6.220 -11.478 -12.951 1.00 97.25 417 PRO A C 1
ATOM 3360 O O . PRO A 1 417 ? 6.353 -11.492 -11.727 1.00 97.25 417 PRO A O 1
ATOM 3363 N N . LEU A 1 418 ? 6.990 -10.745 -13.756 1.00 98.38 418 LEU A N 1
ATOM 3364 C CA . LEU A 1 418 ? 7.850 -9.657 -13.297 1.00 98.38 418 LEU A CA 1
ATOM 3365 C C . LEU A 1 418 ? 7.099 -8.332 -13.428 1.00 98.38 418 LEU A C 1
ATOM 3367 O O . LEU A 1 418 ? 6.716 -7.947 -14.534 1.00 98.38 418 LEU A O 1
ATOM 3371 N N . LEU A 1 419 ? 6.894 -7.645 -12.309 1.00 98.56 419 LEU A N 1
ATOM 3372 C CA . LEU A 1 419 ? 6.199 -6.364 -12.248 1.00 98.56 419 LEU A CA 1
ATOM 3373 C C . LEU A 1 419 ? 7.162 -5.194 -12.478 1.00 98.56 419 LEU A C 1
ATOM 3375 O O . LEU A 1 419 ? 8.174 -5.080 -11.792 1.00 98.56 419 LEU A O 1
ATOM 3379 N N . LEU A 1 420 ? 6.841 -4.279 -13.389 1.00 98.56 420 LEU A N 1
ATOM 3380 C CA . LEU A 1 420 ? 7.579 -3.022 -13.513 1.00 98.56 420 LEU A CA 1
ATOM 3381 C C . LEU A 1 420 ? 7.201 -2.058 -12.373 1.00 98.56 420 LEU A C 1
ATOM 3383 O O . LEU A 1 420 ? 6.043 -1.661 -12.248 1.00 98.56 420 LEU A O 1
ATOM 3387 N N . ASN A 1 421 ? 8.187 -1.633 -11.584 1.00 98.38 421 ASN A N 1
ATOM 3388 C CA . ASN A 1 421 ? 8.102 -0.444 -10.739 1.00 98.38 421 ASN A CA 1
ATOM 3389 C C . ASN A 1 421 ? 8.692 0.750 -11.514 1.00 98.38 421 ASN A C 1
ATOM 3391 O O . ASN A 1 421 ? 9.882 0.759 -11.844 1.00 98.38 421 ASN A O 1
ATOM 3395 N N . MET A 1 422 ? 7.855 1.740 -11.834 1.00 97.25 422 MET A N 1
ATOM 3396 C CA . MET A 1 422 ? 8.245 2.951 -12.565 1.00 97.25 422 MET A CA 1
ATOM 3397 C C . MET A 1 422 ? 8.931 3.931 -11.612 1.00 97.25 422 MET A C 1
ATOM 3399 O O . MET A 1 422 ? 8.344 4.919 -11.177 1.00 97.25 422 MET A O 1
ATOM 3403 N N . ALA A 1 423 ? 10.170 3.594 -11.271 1.00 96.62 423 ALA A N 1
ATOM 3404 C CA . ALA A 1 423 ? 10.857 4.127 -10.114 1.00 96.62 423 ALA A CA 1
ATOM 3405 C C . ALA A 1 423 ? 11.332 5.573 -10.281 1.00 96.62 423 ALA A C 1
ATOM 3407 O O . ALA A 1 423 ? 11.686 6.039 -11.368 1.00 96.62 423 ALA A O 1
ATOM 3408 N N . ASN A 1 424 ? 11.430 6.270 -9.160 1.00 95.75 424 ASN A N 1
ATOM 3409 C CA . ASN A 1 424 ? 12.187 7.498 -9.042 1.00 95.75 424 ASN A CA 1
ATOM 3410 C C . ASN A 1 424 ? 13.689 7.185 -8.952 1.00 95.75 424 ASN A C 1
ATOM 3412 O O . ASN A 1 424 ? 14.102 6.327 -8.186 1.00 95.75 424 ASN A O 1
ATOM 3416 N N . GLN A 1 425 ? 14.525 7.896 -9.713 1.00 94.94 425 GLN A N 1
ATOM 3417 C CA . GLN A 1 425 ? 15.969 7.635 -9.757 1.00 94.94 425 GLN A CA 1
ATOM 3418 C C . GLN A 1 425 ? 16.694 7.941 -8.434 1.00 94.94 425 GLN A C 1
ATOM 3420 O O . GLN A 1 425 ? 17.702 7.312 -8.123 1.00 94.94 425 GLN A O 1
ATOM 3425 N N . THR A 1 426 ? 16.225 8.929 -7.669 1.00 93.25 426 THR A N 1
ATOM 3426 C CA . THR A 1 426 ? 16.932 9.477 -6.498 1.00 93.25 426 THR A CA 1
ATOM 3427 C C . THR A 1 426 ? 16.374 8.989 -5.174 1.00 93.25 426 THR A C 1
ATOM 3429 O O . THR A 1 426 ? 17.093 8.971 -4.180 1.00 93.25 426 THR A O 1
ATOM 3432 N N . THR A 1 427 ? 15.087 8.652 -5.128 1.00 93.00 427 THR A N 1
ATOM 3433 C CA . THR A 1 427 ? 14.371 8.429 -3.870 1.00 93.00 427 THR A CA 1
ATOM 3434 C C . THR A 1 427 ? 13.590 7.121 -3.936 1.00 93.00 427 THR A C 1
ATOM 3436 O O . THR A 1 427 ? 12.717 7.006 -4.795 1.00 93.00 427 THR A O 1
ATOM 3439 N N . PRO A 1 428 ? 13.851 6.149 -3.040 1.00 94.00 428 PRO A N 1
ATOM 3440 C CA . PRO A 1 428 ? 13.119 4.888 -3.032 1.00 94.00 428 PRO A CA 1
ATOM 3441 C C . PRO A 1 428 ? 11.632 5.137 -2.795 1.00 94.00 428 PRO A C 1
ATOM 3443 O O . PRO A 1 428 ? 11.257 5.797 -1.825 1.00 94.00 428 PRO A O 1
ATOM 3446 N N . GLY A 1 429 ? 10.784 4.604 -3.673 1.00 94.44 429 GLY A N 1
ATOM 3447 C CA . GLY A 1 429 ? 9.342 4.764 -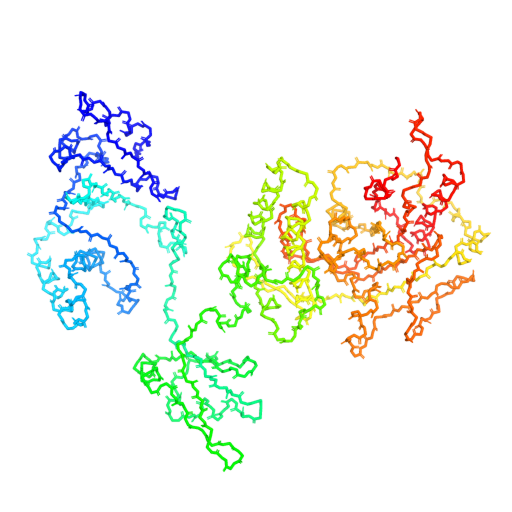3.537 1.00 94.44 429 GLY A CA 1
ATOM 3448 C C . GLY A 1 429 ? 8.830 6.154 -3.907 1.00 94.44 429 GLY A C 1
ATOM 3449 O O . GLY A 1 429 ? 7.697 6.478 -3.561 1.00 94.44 429 GLY A O 1
ATOM 3450 N N . GLY A 1 430 ? 9.655 7.005 -4.522 1.00 93.75 430 GLY A N 1
ATOM 3451 C CA . GLY A 1 430 ? 9.274 8.364 -4.890 1.00 93.75 430 GLY A CA 1
ATOM 3452 C C . GLY A 1 430 ? 8.807 9.184 -3.685 1.00 93.75 430 GLY A C 1
ATOM 3453 O O . GLY A 1 430 ? 9.523 9.339 -2.695 1.00 93.75 430 GLY A O 1
ATOM 3454 N N . GLY A 1 431 ? 7.598 9.732 -3.772 1.00 94.56 431 GLY A N 1
ATOM 3455 C CA . GLY A 1 431 ? 6.992 10.551 -2.723 1.00 94.56 431 GLY A CA 1
ATOM 3456 C C . GLY A 1 431 ? 6.074 9.788 -1.763 1.00 94.56 431 GLY A C 1
ATOM 3457 O O . GLY A 1 431 ? 5.223 10.412 -1.128 1.00 94.56 431 GLY A O 1
ATOM 3458 N N . TYR A 1 432 ? 6.197 8.459 -1.630 1.00 95.69 432 TYR A N 1
ATOM 3459 C CA . TYR A 1 432 ? 5.235 7.651 -0.857 1.00 95.69 432 TYR A CA 1
ATOM 3460 C C . TYR A 1 432 ? 5.152 8.078 0.614 1.00 95.69 432 TYR A C 1
ATOM 3462 O O . TYR A 1 432 ? 4.055 8.165 1.169 1.00 95.69 432 TYR A O 1
ATOM 3470 N N . ARG A 1 433 ? 6.302 8.434 1.210 1.00 95.12 433 ARG A N 1
ATOM 3471 C CA . ARG A 1 433 ? 6.411 8.982 2.572 1.00 95.12 433 ARG A CA 1
ATOM 3472 C C . ARG A 1 433 ? 5.579 10.238 2.759 1.00 95.12 433 ARG A C 1
ATOM 3474 O O . ARG A 1 433 ? 5.121 10.519 3.856 1.00 95.12 433 ARG A O 1
ATOM 3481 N N . LYS A 1 434 ? 5.417 10.985 1.672 1.00 94.88 434 LYS A N 1
ATOM 3482 C CA . LYS A 1 434 ? 4.804 12.300 1.619 1.00 94.88 434 LYS A CA 1
ATOM 3483 C C . LYS A 1 434 ? 3.390 12.286 1.054 1.00 94.88 434 LYS A C 1
ATOM 3485 O O . LYS A 1 434 ? 2.805 13.352 0.896 1.00 94.88 434 LYS A O 1
ATOM 3490 N N . GLY A 1 435 ? 2.839 11.108 0.761 1.00 94.50 435 GLY A N 1
ATOM 3491 C CA . GLY A 1 435 ? 1.483 10.960 0.242 1.00 94.50 435 GLY A CA 1
ATOM 3492 C C . GLY A 1 435 ? 1.329 11.248 -1.251 1.00 94.50 435 GLY A C 1
ATOM 3493 O O . GLY A 1 435 ? 0.202 11.443 -1.709 1.00 94.50 435 GLY A O 1
ATOM 3494 N N . ASP A 1 436 ? 2.415 11.266 -2.023 1.00 93.31 436 ASP A N 1
ATOM 3495 C CA . ASP A 1 436 ? 2.329 11.491 -3.467 1.00 93.31 436 ASP A CA 1
ATOM 3496 C C . ASP A 1 436 ? 1.620 10.319 -4.167 1.00 93.31 436 ASP A C 1
ATOM 3498 O O . ASP A 1 436 ? 1.558 9.184 -3.671 1.00 93.31 436 ASP A O 1
ATOM 3502 N N . GLY A 1 437 ? 1.015 10.612 -5.316 1.00 91.56 437 GLY A N 1
ATOM 3503 C CA . GLY A 1 437 ? 0.214 9.659 -6.078 1.00 91.56 437 GLY A CA 1
ATOM 3504 C C . GLY A 1 437 ? 0.782 9.392 -7.457 1.00 91.56 437 GLY A C 1
ATOM 3505 O O . GLY A 1 437 ? 0.368 10.050 -8.408 1.00 91.56 437 GLY A O 1
ATOM 3506 N N . ALA A 1 438 ? 1.652 8.395 -7.575 1.00 93.44 438 ALA A N 1
ATOM 3507 C CA . ALA A 1 438 ? 1.925 7.710 -8.828 1.00 93.44 438 ALA A CA 1
ATOM 3508 C C . ALA A 1 438 ? 1.986 6.190 -8.592 1.00 93.44 438 ALA A C 1
ATOM 3510 O O . ALA A 1 438 ? 1.606 5.685 -7.528 1.00 93.44 438 ALA A O 1
ATOM 3511 N N . GLN A 1 439 ? 2.380 5.448 -9.627 1.00 95.88 439 GLN A N 1
ATOM 3512 C CA . GLN A 1 439 ? 2.378 3.988 -9.598 1.00 95.88 439 GLN A CA 1
ATOM 3513 C C . GLN A 1 439 ? 3.355 3.428 -8.560 1.00 95.88 439 GLN A C 1
ATOM 3515 O O . GLN A 1 439 ? 2.967 2.539 -7.806 1.00 95.88 439 GLN A O 1
ATOM 3520 N N . GLU A 1 440 ? 4.573 3.967 -8.478 1.00 97.00 440 GLU A N 1
ATOM 3521 C CA . GLU A 1 440 ? 5.569 3.532 -7.496 1.00 97.00 440 GLU A CA 1
ATOM 3522 C C . GLU A 1 440 ? 5.045 3.721 -6.063 1.00 97.00 440 GLU A C 1
ATOM 3524 O O . GLU A 1 440 ? 5.036 2.778 -5.269 1.00 97.00 440 GLU A O 1
ATOM 3529 N N . GLU A 1 441 ? 4.513 4.901 -5.734 1.00 97.38 441 GLU A N 1
ATOM 3530 C CA . GLU A 1 441 ? 3.981 5.165 -4.399 1.00 97.38 441 GLU A CA 1
ATOM 3531 C C . GLU A 1 441 ? 2.781 4.267 -4.066 1.00 97.38 441 GLU A C 1
ATOM 3533 O O . GLU A 1 441 ? 2.594 3.867 -2.913 1.00 97.38 441 GLU A O 1
ATOM 3538 N N . ASN A 1 442 ? 1.955 3.938 -5.066 1.00 97.06 442 ASN A N 1
ATOM 3539 C CA . ASN A 1 442 ? 0.835 3.013 -4.908 1.00 97.06 442 ASN A CA 1
ATOM 3540 C C . ASN A 1 442 ? 1.321 1.586 -4.601 1.00 97.06 442 ASN A C 1
ATOM 3542 O O . ASN A 1 442 ? 0.772 0.959 -3.693 1.00 97.06 442 ASN A O 1
ATOM 3546 N N . LEU A 1 443 ? 2.378 1.107 -5.273 1.00 97.94 443 LEU A N 1
ATOM 3547 C CA . LEU A 1 443 ? 3.005 -0.182 -4.954 1.00 97.94 443 LEU A CA 1
ATOM 3548 C C . LEU A 1 443 ? 3.492 -0.213 -3.503 1.00 97.94 443 LEU A C 1
ATOM 3550 O O . LEU A 1 443 ? 3.202 -1.169 -2.782 1.00 97.94 443 LEU A O 1
ATOM 3554 N N . PHE A 1 444 ? 4.172 0.844 -3.051 1.00 97.56 444 PHE A N 1
ATOM 3555 C CA . PHE A 1 444 ? 4.690 0.943 -1.683 1.00 97.56 444 PHE A CA 1
ATOM 3556 C C . PHE A 1 444 ? 3.571 0.928 -0.640 1.00 97.56 444 PHE A C 1
ATOM 3558 O O . PHE A 1 444 ? 3.673 0.228 0.362 1.00 97.56 444 PHE A O 1
ATOM 3565 N N . ARG A 1 445 ? 2.464 1.638 -0.890 1.00 98.12 445 ARG A N 1
ATOM 3566 C CA . ARG A 1 445 ? 1.307 1.634 0.018 1.00 98.12 445 ARG A CA 1
ATOM 3567 C C . ARG A 1 445 ? 0.607 0.282 0.101 1.00 98.12 445 ARG A C 1
ATOM 3569 O O . ARG A 1 445 ? -0.001 -0.001 1.130 1.00 98.12 445 ARG A O 1
ATOM 3576 N N . ARG A 1 446 ? 0.661 -0.537 -0.954 1.00 98.38 446 ARG A N 1
ATOM 3577 C CA . ARG A 1 446 ? -0.073 -1.812 -1.054 1.00 98.38 446 ARG A CA 1
ATOM 3578 C C . ARG A 1 446 ? 0.719 -3.045 -0.631 1.00 98.38 446 ARG A C 1
ATOM 3580 O O . ARG A 1 446 ? 0.164 -4.146 -0.630 1.00 98.38 446 ARG A O 1
ATOM 3587 N N . SER A 1 447 ? 1.994 -2.878 -0.299 1.00 97.81 447 SER A N 1
ATOM 3588 C CA . SER A 1 447 ? 2.916 -3.987 -0.081 1.00 97.81 447 SER A CA 1
ATOM 3589 C C . SER A 1 447 ? 3.960 -3.685 0.990 1.00 97.81 447 SER A C 1
ATOM 3591 O O . SER A 1 447 ? 3.964 -2.627 1.615 1.00 97.81 447 SER A O 1
ATOM 3593 N N . ASP A 1 448 ? 4.865 -4.633 1.198 1.00 95.44 448 ASP A N 1
ATOM 3594 C CA . ASP A 1 448 ? 6.044 -4.500 2.049 1.00 95.44 448 ASP A CA 1
ATOM 3595 C C . ASP A 1 448 ? 7.285 -3.950 1.316 1.00 95.44 448 ASP A C 1
ATOM 3597 O O . ASP A 1 448 ? 8.388 -3.979 1.861 1.00 95.44 448 ASP A O 1
ATOM 3601 N N . TYR A 1 449 ? 7.124 -3.390 0.110 1.00 95.81 449 TYR A N 1
ATOM 3602 C CA . TYR A 1 449 ? 8.231 -3.005 -0.777 1.00 95.81 449 TYR A CA 1
ATOM 3603 C C . TYR A 1 449 ? 9.212 -1.990 -0.173 1.00 95.81 449 TYR A C 1
ATOM 3605 O O . TYR A 1 449 ? 10.413 -2.043 -0.453 1.00 95.81 449 TYR A O 1
ATOM 3613 N N . TYR A 1 450 ? 8.746 -1.119 0.727 1.00 93.62 450 TYR A N 1
ATOM 3614 C CA . TYR A 1 450 ? 9.628 -0.173 1.414 1.00 93.62 450 TYR A CA 1
ATOM 3615 C C . TYR A 1 450 ? 10.735 -0.878 2.218 1.00 93.62 450 TYR A C 1
ATOM 3617 O O . TYR A 1 450 ? 11.838 -0.352 2.305 1.00 93.62 450 TYR A O 1
ATOM 3625 N N . LEU A 1 451 ? 10.492 -2.093 2.727 1.00 90.75 451 LEU A N 1
ATOM 3626 C CA . LEU A 1 451 ? 11.504 -2.888 3.431 1.00 90.75 451 LEU A CA 1
ATOM 3627 C C . LEU A 1 451 ? 12.674 -3.306 2.528 1.00 90.75 451 LEU A C 1
ATOM 3629 O O . LEU A 1 451 ? 13.770 -3.567 3.013 1.00 90.75 451 LEU A O 1
ATOM 3633 N N . SER A 1 452 ? 12.445 -3.394 1.216 1.00 90.62 452 SER A N 1
ATOM 3634 C CA . SER A 1 452 ? 13.472 -3.763 0.238 1.00 90.62 452 SER A CA 1
ATOM 3635 C C . SER A 1 452 ? 14.282 -2.554 -0.227 1.00 90.62 452 SER A C 1
ATOM 3637 O O . SER A 1 452 ? 15.510 -2.624 -0.261 1.00 90.62 452 SER A O 1
ATOM 3639 N N . LEU A 1 453 ? 13.608 -1.460 -0.595 1.00 90.88 453 LEU A N 1
ATOM 3640 C CA . LEU A 1 453 ? 14.241 -0.336 -1.294 1.00 90.88 453 LEU A CA 1
ATOM 3641 C C . LEU A 1 453 ? 14.617 0.828 -0.371 1.00 90.88 453 LEU A C 1
ATOM 3643 O O . LEU A 1 453 ? 15.567 1.558 -0.658 1.00 90.88 453 LEU A O 1
ATOM 3647 N N . ASP A 1 454 ? 13.901 1.012 0.737 1.00 89.19 454 ASP A N 1
ATOM 3648 C CA . ASP A 1 454 ? 14.084 2.157 1.620 1.00 89.19 454 ASP A CA 1
ATOM 3649 C C . ASP A 1 454 ? 15.006 1.823 2.803 1.00 89.19 454 ASP A C 1
ATOM 3651 O O . ASP A 1 454 ? 14.576 1.412 3.881 1.00 89.19 454 ASP A O 1
ATOM 3655 N N . HIS A 1 455 ? 16.314 2.003 2.595 1.00 78.88 455 HIS A N 1
ATOM 3656 C CA . HIS A 1 455 ? 17.340 1.700 3.597 1.00 78.88 455 HIS A CA 1
ATOM 3657 C C . HIS A 1 455 ? 17.140 2.426 4.934 1.00 78.88 455 HIS A C 1
ATOM 3659 O O . HIS A 1 455 ? 17.363 1.823 5.978 1.00 78.88 455 HIS A O 1
ATOM 3665 N N . VAL A 1 456 ? 16.665 3.676 4.920 1.00 78.62 456 VAL A N 1
ATOM 3666 C CA . VAL A 1 456 ? 16.505 4.488 6.138 1.00 78.62 456 VAL A CA 1
ATOM 3667 C C . VAL A 1 456 ? 15.482 3.865 7.087 1.00 78.62 456 VAL A C 1
ATOM 3669 O O . VAL A 1 456 ? 15.673 3.887 8.300 1.00 78.62 456 VAL A O 1
ATOM 3672 N N . LEU A 1 457 ? 14.403 3.300 6.542 1.00 77.88 457 LEU A N 1
ATOM 3673 C CA . LEU A 1 457 ? 13.374 2.635 7.344 1.00 77.88 457 LEU A CA 1
ATOM 3674 C C . LEU A 1 457 ? 13.719 1.173 7.654 1.00 77.88 457 LEU A C 1
ATOM 3676 O O . LEU A 1 457 ? 13.225 0.631 8.639 1.00 77.88 457 LEU A O 1
ATOM 3680 N N . ASP A 1 458 ? 14.570 0.534 6.847 1.00 69.06 458 ASP A N 1
ATOM 3681 C CA . ASP A 1 458 ? 15.018 -0.845 7.079 1.00 69.06 458 ASP A CA 1
ATOM 3682 C C . ASP A 1 458 ? 16.005 -0.954 8.259 1.00 69.06 458 ASP A C 1
ATOM 3684 O O . ASP A 1 458 ? 15.889 -1.866 9.076 1.00 69.06 458 ASP A O 1
ATOM 3688 N N . HIS A 1 459 ? 16.909 0.024 8.436 1.00 59.88 459 HIS A N 1
ATOM 3689 C CA . HIS A 1 459 ? 17.870 0.059 9.558 1.00 59.88 459 HIS A CA 1
ATOM 3690 C C . HIS A 1 459 ? 17.223 0.167 10.950 1.00 59.88 459 HIS A C 1
ATOM 3692 O O . HIS A 1 459 ? 17.892 -0.012 11.963 1.00 59.88 459 HIS A O 1
ATOM 3698 N N . GLN A 1 460 ? 15.915 0.419 11.027 1.00 59.38 460 GLN A N 1
ATOM 3699 C CA . GLN A 1 460 ? 15.172 0.382 12.288 1.00 59.38 460 GLN A CA 1
ATOM 3700 C C . GLN A 1 460 ? 14.914 -1.057 12.787 1.00 59.38 460 GLN A C 1
ATOM 3702 O O . GLN A 1 460 ? 14.311 -1.238 13.847 1.00 59.38 460 GLN A O 1
ATOM 3707 N N . LYS A 1 461 ? 15.348 -2.093 12.048 1.00 59.44 461 LYS A N 1
ATOM 3708 C CA . LYS A 1 461 ? 15.214 -3.506 12.427 1.00 59.44 461 LYS A CA 1
ATOM 3709 C C . LYS A 1 461 ? 16.539 -4.130 12.888 1.00 59.44 461 LYS A C 1
ATOM 3711 O O . LYS A 1 461 ? 17.585 -3.836 12.325 1.00 59.44 461 LYS A O 1
ATOM 3716 N N . PRO A 1 462 ? 16.488 -5.109 13.812 1.00 47.62 462 PRO A N 1
ATOM 3717 C CA . PRO A 1 462 ? 17.673 -5.836 14.281 1.00 47.62 462 PRO A CA 1
ATOM 3718 C C . PRO A 1 462 ? 18.297 -6.785 13.238 1.00 47.62 462 PRO A C 1
ATOM 3720 O O . PRO A 1 462 ? 19.338 -7.380 13.496 1.00 47.62 462 PRO A O 1
ATOM 3723 N N . SER A 1 463 ? 17.667 -6.994 12.076 1.00 60.38 463 SER A N 1
ATOM 3724 C CA . SER A 1 463 ? 18.218 -7.812 10.985 1.00 60.38 463 SER A CA 1
ATOM 3725 C C . SER A 1 463 ? 17.752 -7.253 9.634 1.00 60.38 463 SER A C 1
ATOM 3727 O O . SER A 1 463 ? 16.594 -7.489 9.269 1.00 60.38 463 SER A O 1
ATOM 3729 N N . PRO A 1 464 ? 18.599 -6.491 8.917 1.00 64.50 464 PRO A N 1
ATOM 3730 C CA . PRO A 1 464 ? 18.233 -5.885 7.639 1.00 64.50 464 PRO A CA 1
ATOM 3731 C C . PRO A 1 464 ? 18.005 -6.946 6.556 1.00 64.50 464 PRO A C 1
ATOM 3733 O O . PRO A 1 464 ? 18.543 -8.058 6.609 1.00 64.50 464 PRO A O 1
ATOM 3736 N N . HIS A 1 465 ? 17.180 -6.616 5.560 1.00 74.69 465 HIS A N 1
ATOM 3737 C CA . HIS A 1 465 ? 16.879 -7.541 4.469 1.00 74.69 465 HIS A CA 1
ATOM 3738 C C . HIS A 1 465 ? 18.093 -7.755 3.552 1.00 74.69 465 HIS A C 1
ATOM 3740 O O . HIS A 1 465 ? 18.939 -6.878 3.378 1.00 74.69 465 HIS A O 1
ATOM 3746 N N . LYS A 1 466 ? 18.183 -8.941 2.933 1.00 81.75 466 LYS A N 1
ATOM 3747 C CA . LYS A 1 466 ? 19.333 -9.316 2.100 1.00 81.75 466 LYS A CA 1
ATOM 3748 C C . LYS A 1 466 ? 19.379 -8.461 0.830 1.00 81.75 466 LYS A C 1
ATOM 3750 O O . LYS A 1 466 ? 18.466 -8.519 -0.002 1.00 81.75 466 LYS A O 1
ATOM 3755 N N . ARG A 1 467 ? 20.466 -7.709 0.667 1.00 90.31 467 ARG A N 1
ATOM 3756 C CA . ARG A 1 467 ? 20.734 -6.853 -0.493 1.00 90.31 467 ARG A CA 1
ATOM 3757 C C . ARG A 1 467 ? 22.028 -7.276 -1.160 1.00 90.31 467 ARG A C 1
ATOM 3759 O O . ARG A 1 467 ? 23.021 -7.542 -0.488 1.00 90.31 467 ARG A O 1
ATOM 3766 N N . PHE A 1 468 ? 21.999 -7.333 -2.479 1.00 92.56 468 PHE A N 1
ATOM 3767 C CA . PHE A 1 468 ? 23.130 -7.726 -3.298 1.00 92.56 468 PHE A CA 1
ATOM 3768 C C . PHE A 1 468 ? 23.346 -6.709 -4.410 1.00 92.56 468 PHE A C 1
ATOM 3770 O O . PHE A 1 468 ? 22.399 -6.113 -4.918 1.00 92.56 468 PHE A O 1
ATOM 3777 N N . ARG A 1 469 ? 24.591 -6.573 -4.845 1.00 92.50 469 ARG A N 1
ATOM 3778 C CA . ARG A 1 469 ? 24.968 -5.940 -6.102 1.00 92.50 469 ARG A CA 1
ATOM 3779 C C . ARG A 1 469 ? 25.362 -7.040 -7.081 1.00 92.50 469 ARG A C 1
ATOM 3781 O O . ARG A 1 469 ? 26.101 -7.954 -6.723 1.00 92.50 469 ARG A O 1
ATOM 3788 N N . CYS A 1 470 ? 24.877 -6.957 -8.311 1.00 90.44 470 CYS A N 1
ATOM 3789 C CA . CYS A 1 470 ? 25.394 -7.770 -9.400 1.00 90.44 470 CYS A CA 1
ATOM 3790 C C . CYS A 1 470 ? 26.716 -7.160 -9.876 1.00 90.44 470 CYS A C 1
ATOM 3792 O O . CYS A 1 470 ? 26.742 -6.003 -10.294 1.00 90.44 470 CYS A O 1
ATOM 3794 N N . SER A 1 471 ? 27.809 -7.911 -9.810 1.00 85.75 471 SER A N 1
ATOM 3795 C CA . SER A 1 471 ? 29.094 -7.503 -10.384 1.00 85.75 471 SER A CA 1
ATOM 3796 C C . SER A 1 471 ? 29.088 -7.635 -11.912 1.00 85.75 471 SER A C 1
ATOM 3798 O O . SER A 1 471 ? 28.175 -8.213 -12.510 1.00 85.75 471 SER A O 1
ATOM 3800 N N . SER A 1 472 ? 30.124 -7.097 -12.561 1.00 81.69 472 SER A N 1
ATOM 3801 C CA . SER A 1 472 ? 30.322 -7.172 -14.016 1.00 81.69 472 SER A CA 1
ATOM 3802 C C . SER A 1 472 ? 30.370 -8.611 -14.544 1.00 81.69 472 SER A C 1
ATOM 3804 O O . SER A 1 472 ? 29.850 -8.885 -15.616 1.00 81.69 472 SER A O 1
ATOM 3806 N N . ASN A 1 473 ? 30.897 -9.557 -13.769 1.00 77.69 473 ASN A N 1
ATOM 3807 C CA . ASN A 1 473 ? 30.912 -10.986 -14.106 1.00 77.69 473 ASN A CA 1
ATOM 3808 C C . ASN A 1 473 ? 29.598 -11.733 -13.766 1.00 77.69 473 ASN A C 1
ATOM 3810 O O . ASN A 1 473 ? 29.586 -12.959 -13.726 1.00 77.69 473 ASN A O 1
ATOM 3814 N N . GLY A 1 474 ? 28.511 -11.022 -13.444 1.00 78.44 474 GLY A N 1
ATOM 3815 C CA . GLY A 1 474 ? 27.204 -11.625 -13.152 1.00 78.44 474 GLY A CA 1
ATOM 3816 C C . GLY A 1 474 ? 27.050 -12.246 -11.756 1.00 78.44 474 GLY A C 1
ATOM 3817 O O . GLY A 1 474 ? 25.989 -12.790 -11.449 1.00 78.44 474 GLY A O 1
ATOM 3818 N N . GLN A 1 475 ? 28.065 -12.165 -10.890 1.00 85.94 475 GLN A N 1
ATOM 3819 C CA . GLN A 1 475 ? 27.987 -12.691 -9.524 1.00 85.94 475 GLN A CA 1
ATOM 3820 C C . GLN A 1 475 ? 27.202 -11.757 -8.592 1.00 85.94 475 GLN A C 1
ATOM 3822 O O . GLN A 1 475 ? 27.185 -10.538 -8.759 1.00 85.94 475 GLN A O 1
ATOM 3827 N N . LEU A 1 476 ? 26.535 -12.334 -7.589 1.00 90.25 476 LEU A N 1
ATOM 3828 C CA . LEU A 1 476 ? 25.813 -11.573 -6.568 1.00 90.25 476 LEU A CA 1
ATOM 3829 C C . LEU A 1 476 ? 26.710 -11.361 -5.357 1.00 90.25 476 LEU A C 1
ATOM 3831 O O . LEU A 1 476 ? 27.002 -12.298 -4.617 1.00 90.25 476 LEU A O 1
ATOM 3835 N N . VAL A 1 477 ? 27.114 -10.115 -5.154 1.00 91.88 477 VAL A N 1
ATOM 3836 C CA . VAL A 1 477 ? 27.952 -9.697 -4.034 1.00 91.88 477 VAL A CA 1
ATOM 3837 C C . VAL A 1 477 ? 27.050 -9.070 -2.970 1.00 91.88 477 VAL A C 1
ATOM 3839 O O . VAL A 1 477 ? 26.298 -8.154 -3.307 1.00 91.88 477 VAL A O 1
ATOM 3842 N N . PRO A 1 478 ? 27.059 -9.543 -1.710 1.00 91.81 478 PRO A N 1
ATOM 3843 C CA . PRO A 1 478 ? 26.316 -8.896 -0.632 1.00 91.81 478 PRO A CA 1
ATOM 3844 C C . PRO A 1 478 ? 26.719 -7.426 -0.497 1.00 91.81 478 PRO A C 1
ATOM 3846 O O . PRO A 1 478 ? 27.906 -7.109 -0.526 1.00 91.81 478 PRO A O 1
ATOM 3849 N N . MET A 1 479 ? 25.737 -6.541 -0.350 1.00 89.12 479 MET A N 1
ATOM 3850 C CA . MET A 1 479 ? 25.996 -5.130 -0.060 1.00 89.12 479 MET A CA 1
ATOM 3851 C C . MET A 1 479 ? 26.307 -4.953 1.429 1.00 89.12 479 MET A C 1
ATOM 3853 O O . MET A 1 479 ? 25.689 -5.610 2.271 1.00 89.12 479 MET A O 1
ATOM 3857 N N . THR A 1 480 ? 27.259 -4.081 1.755 1.00 81.38 480 THR A N 1
ATOM 3858 C CA . THR A 1 480 ? 27.633 -3.788 3.144 1.00 81.38 480 THR A CA 1
ATOM 3859 C C . THR A 1 480 ? 26.627 -2.859 3.816 1.00 81.38 480 THR A C 1
ATOM 3861 O O . THR A 1 480 ? 25.915 -2.092 3.163 1.00 81.38 480 THR A O 1
ATOM 3864 N N . GLU A 1 481 ? 26.588 -2.898 5.146 1.00 66.44 481 GLU A N 1
ATOM 3865 C CA . GLU A 1 481 ? 25.744 -2.017 5.950 1.00 66.44 481 GLU A CA 1
ATOM 3866 C C . GLU A 1 481 ? 26.130 -0.544 5.707 1.00 66.44 481 GLU A C 1
ATOM 3868 O O . GLU A 1 481 ? 27.285 -0.163 5.877 1.00 66.44 481 GLU A O 1
ATOM 3873 N N . GLY A 1 482 ? 25.178 0.266 5.228 1.00 66.25 482 GLY A N 1
ATOM 3874 C CA . GLY A 1 482 ? 25.389 1.669 4.841 1.00 66.25 482 GLY A CA 1
ATOM 3875 C C . GLY A 1 482 ? 25.463 1.932 3.330 1.00 66.25 482 GLY A C 1
ATOM 3876 O O . GLY A 1 482 ? 25.344 3.084 2.916 1.00 66.25 482 GLY A O 1
ATOM 3877 N N . GLU A 1 483 ? 25.588 0.903 2.482 1.00 78.88 483 GLU A N 1
ATOM 3878 C CA . GLU A 1 483 ? 25.475 1.098 1.032 1.00 78.88 483 GLU A CA 1
ATOM 3879 C C . GLU A 1 483 ? 24.016 1.355 0.622 1.00 78.88 483 GLU A C 1
ATOM 3881 O O . GLU A 1 483 ? 23.107 0.565 0.897 1.00 78.88 483 GLU A O 1
ATOM 3886 N N . SER A 1 484 ? 23.796 2.456 -0.097 1.00 82.94 484 SER A N 1
ATOM 3887 C CA . SER A 1 484 ? 22.497 2.791 -0.676 1.00 82.94 484 SER A CA 1
ATOM 3888 C C . SER A 1 484 ? 22.403 2.293 -2.121 1.00 82.94 484 SER A C 1
ATOM 3890 O O . SER A 1 484 ? 23.353 2.393 -2.893 1.00 82.94 484 SER A O 1
ATOM 3892 N N . MET A 1 485 ? 21.229 1.786 -2.510 1.00 90.12 485 MET A N 1
ATOM 3893 C CA . MET A 1 485 ? 20.896 1.490 -3.916 1.00 90.12 485 MET A CA 1
ATOM 3894 C C . MET A 1 485 ? 20.456 2.745 -4.693 1.00 90.12 485 MET A C 1
ATOM 3896 O O . MET A 1 485 ? 20.177 2.671 -5.888 1.00 9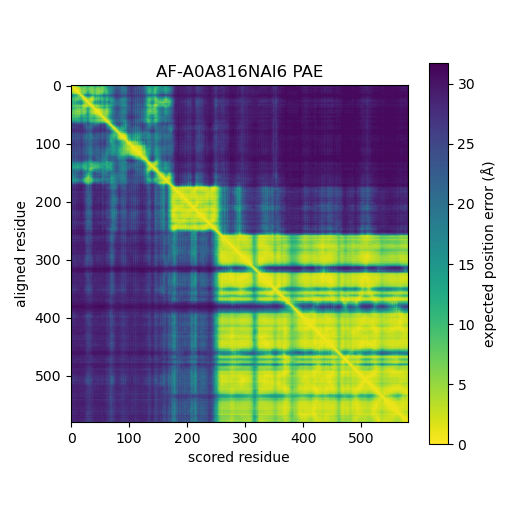0.12 485 MET A O 1
ATOM 3900 N N . TYR A 1 486 ? 20.391 3.885 -3.998 1.00 91.94 486 TYR A N 1
ATOM 3901 C CA . TYR A 1 486 ? 20.013 5.196 -4.511 1.00 91.94 486 TYR A CA 1
ATOM 3902 C C . TYR A 1 486 ? 21.100 6.240 -4.192 1.00 91.94 486 TYR A C 1
ATOM 3904 O O . TYR A 1 486 ? 21.683 6.203 -3.111 1.00 91.94 486 TYR A O 1
ATOM 3912 N N . GLN A 1 487 ? 21.360 7.229 -5.045 1.00 92.38 487 GLN A N 1
ATOM 3913 C CA . GLN A 1 487 ? 20.750 7.448 -6.361 1.00 92.38 487 GLN A CA 1
ATOM 3914 C C . GLN A 1 487 ? 21.148 6.352 -7.363 1.00 92.38 487 GLN A C 1
ATOM 3916 O O . GLN A 1 487 ? 22.288 5.904 -7.380 1.00 92.38 487 GLN A O 1
ATOM 3921 N N . MET A 1 488 ? 20.192 5.915 -8.184 1.00 91.19 488 MET A N 1
ATOM 3922 C CA . MET A 1 488 ? 20.426 4.908 -9.217 1.00 91.19 488 MET A CA 1
ATOM 3923 C C . MET A 1 488 ? 21.268 5.496 -10.357 1.00 91.19 488 MET A C 1
ATOM 3925 O O . MET A 1 488 ? 20.961 6.586 -10.858 1.00 91.19 488 MET A O 1
ATOM 3929 N N . ASP A 1 489 ? 22.265 4.745 -10.830 1.00 90.69 489 ASP A N 1
ATOM 3930 C CA . ASP A 1 489 ? 22.955 5.065 -12.085 1.00 90.69 489 ASP A CA 1
ATOM 3931 C C . ASP A 1 489 ? 21.963 5.082 -13.256 1.00 90.69 489 ASP A C 1
ATOM 3933 O O . ASP A 1 489 ? 20.918 4.429 -13.215 1.00 90.69 489 ASP A O 1
ATOM 3937 N N . ASP A 1 490 ? 22.296 5.786 -14.341 1.00 89.38 490 ASP A N 1
ATOM 3938 C CA . ASP A 1 490 ? 21.339 6.032 -15.428 1.00 89.38 490 ASP A CA 1
ATOM 3939 C C . ASP A 1 490 ? 20.771 4.742 -16.050 1.00 89.38 490 ASP A C 1
ATOM 3941 O O . ASP A 1 490 ? 19.591 4.662 -16.372 1.00 89.38 490 ASP A O 1
ATOM 3945 N N . TYR A 1 491 ? 21.564 3.681 -16.166 1.00 90.75 491 TYR A N 1
ATOM 3946 C CA . TYR A 1 491 ? 21.097 2.401 -16.713 1.00 90.75 491 TYR A CA 1
ATOM 3947 C C . TYR A 1 491 ? 20.870 1.329 -15.646 1.00 90.75 491 TYR A C 1
ATOM 3949 O O . TYR A 1 491 ? 20.653 0.164 -15.995 1.00 90.75 491 TYR A O 1
ATOM 3957 N N . ALA A 1 492 ? 20.953 1.698 -14.367 1.00 92.06 492 ALA A N 1
ATOM 3958 C CA . ALA A 1 492 ? 20.760 0.760 -13.280 1.00 92.06 492 ALA A CA 1
ATOM 3959 C C . ALA A 1 492 ? 19.291 0.361 -13.126 1.00 92.06 492 ALA A C 1
ATOM 3961 O O . ALA A 1 492 ? 18.364 1.092 -13.477 1.00 92.06 492 ALA A O 1
ATOM 3962 N N . ALA A 1 493 ? 19.095 -0.819 -12.555 1.00 95.12 493 ALA A N 1
ATOM 3963 C CA . ALA A 1 493 ? 17.793 -1.349 -12.199 1.00 95.12 493 ALA A CA 1
ATOM 3964 C C . ALA A 1 493 ? 17.901 -2.103 -10.878 1.00 95.12 493 ALA A C 1
ATOM 3966 O O . ALA A 1 493 ? 18.937 -2.705 -10.589 1.00 95.12 493 ALA A O 1
ATOM 3967 N N . ILE A 1 494 ? 16.824 -2.129 -10.100 1.00 96.31 494 ILE A N 1
ATOM 3968 C CA . ILE A 1 494 ? 16.791 -2.887 -8.847 1.00 96.31 494 ILE A CA 1
ATOM 3969 C C . ILE A 1 494 ? 15.727 -3.969 -8.964 1.00 96.31 494 ILE A C 1
ATOM 3971 O O . ILE A 1 494 ? 14.548 -3.679 -9.138 1.00 96.31 494 ILE A O 1
ATOM 3975 N N . TYR A 1 495 ? 16.149 -5.224 -8.887 1.00 97.31 495 TYR A N 1
ATOM 3976 C CA . TYR A 1 495 ? 15.261 -6.379 -8.856 1.00 97.31 495 TYR A CA 1
ATOM 3977 C C . TYR A 1 495 ? 14.945 -6.754 -7.410 1.00 97.31 495 TYR A C 1
ATOM 3979 O O . TYR A 1 495 ? 15.860 -6.943 -6.611 1.00 97.31 495 TYR A O 1
ATOM 3987 N N . THR A 1 496 ? 13.670 -6.941 -7.092 1.00 96.69 496 THR A N 1
ATOM 3988 C CA . THR A 1 496 ? 13.213 -7.385 -5.774 1.00 96.69 496 THR A CA 1
ATOM 3989 C C . THR A 1 496 ? 12.300 -8.591 -5.926 1.00 96.69 496 THR A C 1
ATOM 3991 O O . THR A 1 496 ? 11.398 -8.586 -6.756 1.00 96.69 496 THR A O 1
ATOM 3994 N N . THR A 1 497 ? 12.495 -9.614 -5.096 1.00 95.69 497 THR A N 1
ATOM 3995 C CA . THR A 1 497 ? 11.596 -10.774 -5.004 1.00 95.69 497 THR A CA 1
ATOM 3996 C C . THR A 1 497 ? 11.257 -11.099 -3.557 1.00 95.69 497 THR A C 1
ATOM 3998 O O . THR A 1 497 ? 11.991 -10.715 -2.643 1.00 95.69 497 THR A O 1
ATOM 4001 N N . GLY A 1 498 ? 10.164 -11.836 -3.357 1.00 94.25 498 GLY A N 1
ATOM 4002 C CA . GLY A 1 498 ? 9.651 -12.159 -2.025 1.00 94.25 498 GLY A CA 1
ATOM 4003 C C . GLY A 1 498 ? 8.704 -11.096 -1.465 1.00 94.25 498 GLY A C 1
ATOM 4004 O O . GLY A 1 498 ? 8.421 -11.132 -0.273 1.00 94.25 498 GLY A O 1
ATOM 4005 N N . LEU A 1 499 ? 8.237 -10.154 -2.296 1.00 96.06 499 LEU A N 1
ATOM 4006 C CA . LEU A 1 499 ? 7.305 -9.105 -1.878 1.00 96.06 499 LEU A CA 1
ATOM 4007 C C . LEU A 1 499 ? 5.950 -9.697 -1.499 1.00 96.06 499 LEU A C 1
ATOM 4009 O O . LEU A 1 499 ? 5.489 -10.674 -2.098 1.00 96.06 499 LEU A O 1
ATOM 4013 N N . THR A 1 500 ? 5.300 -9.055 -0.535 1.00 97.31 500 THR A N 1
ATOM 4014 C CA . THR A 1 500 ? 3.933 -9.358 -0.118 1.00 97.31 500 THR A CA 1
ATOM 4015 C C . THR A 1 500 ? 3.031 -8.182 -0.450 1.00 97.31 500 THR A C 1
ATOM 4017 O O . THR A 1 500 ? 3.194 -7.095 0.102 1.00 97.31 500 THR A O 1
ATOM 4020 N N . VAL A 1 501 ? 2.048 -8.401 -1.321 1.00 98.12 501 VAL A N 1
ATOM 4021 C CA . VAL A 1 501 ? 0.993 -7.427 -1.635 1.00 98.12 501 VAL A CA 1
ATOM 4022 C C . VAL A 1 501 ? -0.264 -7.837 -0.882 1.00 98.12 501 VAL A C 1
ATOM 4024 O O . VAL A 1 501 ? -0.700 -8.979 -0.976 1.00 98.12 501 VAL A O 1
ATOM 4027 N N . PHE A 1 502 ? -0.843 -6.923 -0.108 1.00 97.69 502 PHE A N 1
ATOM 4028 C CA . PHE A 1 502 ? -1.961 -7.246 0.788 1.00 97.69 502 PHE A CA 1
ATOM 4029 C C . PHE A 1 502 ? -3.045 -6.161 0.832 1.00 97.69 502 PHE A C 1
ATOM 4031 O O . PHE A 1 502 ? -3.905 -6.166 1.717 1.00 97.69 502 PHE A O 1
ATOM 4038 N N . ARG A 1 503 ? -3.030 -5.233 -0.133 1.00 97.75 503 ARG A N 1
ATOM 4039 C CA . ARG A 1 503 ? -4.091 -4.238 -0.327 1.00 97.75 503 ARG A CA 1
ATOM 4040 C C . ARG A 1 503 ? -4.547 -4.135 -1.778 1.00 97.75 503 ARG A C 1
ATOM 4042 O O . ARG A 1 503 ? -3.738 -4.188 -2.708 1.00 97.75 503 ARG A O 1
ATOM 4049 N N . GLY A 1 504 ? -5.838 -3.870 -1.940 1.00 97.06 504 GLY A N 1
ATOM 4050 C CA . GLY A 1 504 ? -6.469 -3.518 -3.206 1.00 97.06 504 GLY A CA 1
ATOM 4051 C C . GLY A 1 504 ? -6.145 -2.098 -3.683 1.00 97.06 504 GLY A C 1
ATOM 4052 O O . GLY A 1 504 ? -5.278 -1.409 -3.138 1.00 97.06 504 GLY A O 1
ATOM 4053 N N . ILE A 1 505 ? -6.848 -1.678 -4.733 1.00 96.31 505 ILE A N 1
ATOM 4054 C CA . ILE A 1 505 ? -6.615 -0.423 -5.460 1.00 96.31 505 ILE A CA 1
ATOM 4055 C C . ILE A 1 505 ? -7.003 0.830 -4.656 1.00 96.31 505 ILE A C 1
ATOM 4057 O O . ILE A 1 505 ? -7.817 0.777 -3.733 1.00 96.31 505 ILE A O 1
ATOM 4061 N N . GLU A 1 506 ? -6.430 1.980 -5.036 1.00 96.19 506 GLU A N 1
ATOM 4062 C CA . GLU A 1 506 ? -6.734 3.288 -4.425 1.00 96.19 506 GLU A CA 1
ATOM 4063 C C . GLU A 1 506 ? -8.211 3.667 -4.591 1.00 96.19 506 GLU A C 1
ATOM 4065 O O . GLU A 1 506 ? -8.824 4.154 -3.643 1.00 96.19 506 GLU A O 1
ATOM 4070 N N . ASP A 1 507 ? -8.798 3.376 -5.754 1.00 94.44 507 ASP A N 1
ATOM 4071 C CA . ASP A 1 507 ? -10.187 3.725 -6.076 1.00 94.44 507 ASP A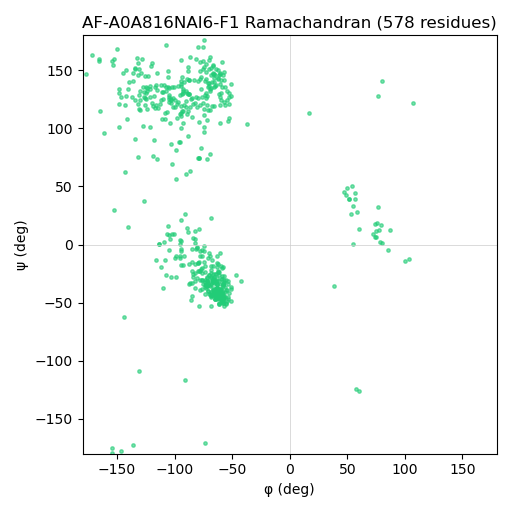 CA 1
ATOM 4072 C C . ASP A 1 507 ? -11.210 3.047 -5.154 1.00 94.44 507 ASP A C 1
ATOM 4074 O O . ASP A 1 507 ? -12.316 3.558 -4.962 1.00 94.44 507 ASP A O 1
ATOM 4078 N N . ASP A 1 508 ? -10.832 1.933 -4.526 1.00 93.31 508 ASP A N 1
ATOM 4079 C CA . ASP A 1 508 ? -11.636 1.215 -3.534 1.00 93.31 508 ASP A CA 1
ATOM 4080 C C . ASP A 1 508 ? -11.216 1.502 -2.093 1.00 93.31 508 ASP A C 1
ATOM 4082 O O . ASP A 1 508 ? -11.709 0.880 -1.157 1.00 93.31 508 ASP A O 1
ATOM 4086 N N . GLY A 1 509 ? -10.333 2.478 -1.897 1.00 95.38 509 GLY A N 1
ATOM 4087 C CA . GLY A 1 509 ? -9.857 2.894 -0.587 1.00 95.38 509 GLY A CA 1
ATOM 4088 C C . GLY A 1 509 ? -8.838 1.947 0.027 1.00 95.38 509 GLY A C 1
ATOM 4089 O O . GLY A 1 509 ? -8.791 1.804 1.248 1.00 95.38 509 GLY A O 1
ATOM 4090 N N . TYR A 1 510 ? -8.014 1.302 -0.805 1.00 97.38 510 TYR A N 1
ATOM 4091 C CA . TYR A 1 510 ? -6.946 0.404 -0.364 1.00 97.38 510 TYR A CA 1
ATOM 4092 C C . TYR A 1 510 ? -7.432 -0.713 0.582 1.00 97.38 510 TYR A C 1
ATOM 4094 O O . TYR A 1 510 ? -6.849 -0.894 1.664 1.00 97.38 510 TYR A O 1
ATOM 4102 N N . PRO A 1 511 ? -8.502 -1.453 0.225 1.00 95.00 511 PRO A N 1
ATOM 4103 C CA . PRO A 1 511 ? -9.048 -2.487 1.095 1.00 95.00 511 PRO A CA 1
ATOM 4104 C C . PRO A 1 511 ? -7.970 -3.529 1.393 1.00 95.00 511 PRO A C 1
ATOM 4106 O O . PRO A 1 511 ? -7.234 -3.946 0.500 1.00 95.00 511 PRO A O 1
ATOM 4109 N N . LEU A 1 512 ? -7.854 -3.934 2.655 1.00 95.38 512 LEU A N 1
ATOM 4110 C CA . LEU A 1 512 ? -6.986 -5.043 3.041 1.00 95.38 512 LEU A CA 1
ATOM 4111 C C . LEU A 1 512 ? -7.533 -6.342 2.428 1.00 95.38 512 LEU A C 1
ATOM 4113 O O . LEU A 1 512 ? -8.739 -6.585 2.458 1.00 95.38 512 LEU A O 1
ATOM 4117 N N . MET A 1 513 ? -6.657 -7.165 1.858 1.00 94.31 513 MET A N 1
ATOM 4118 C CA . MET A 1 513 ? -7.052 -8.381 1.138 1.00 94.31 513 MET A CA 1
ATOM 4119 C C . MET A 1 513 ? -7.285 -9.540 2.112 1.00 94.31 513 MET A C 1
ATOM 4121 O O . MET A 1 513 ? -6.533 -9.711 3.066 1.00 94.31 513 MET A O 1
ATOM 4125 N N . THR A 1 514 ? -8.285 -10.387 1.877 1.00 92.25 514 THR A N 1
ATOM 4126 C CA . THR A 1 514 ? -8.447 -11.643 2.641 1.00 92.25 514 THR A CA 1
ATOM 4127 C C . THR A 1 514 ? -7.362 -12.665 2.300 1.00 92.25 514 THR A C 1
ATOM 4129 O O . THR A 1 514 ? -7.013 -13.494 3.137 1.00 92.25 514 THR A O 1
ATOM 4132 N N . GLN A 1 515 ? -6.805 -12.578 1.090 1.00 92.94 515 GLN A N 1
ATOM 4133 C CA . GLN A 1 515 ? -5.718 -13.415 0.597 1.00 92.94 515 GLN A CA 1
ATOM 4134 C C . GLN A 1 515 ? -4.593 -12.518 0.055 1.00 92.94 515 GLN A C 1
ATOM 4136 O O . GLN A 1 515 ? -4.730 -11.966 -1.034 1.00 92.94 515 GLN A O 1
ATOM 4141 N N . PRO A 1 516 ? -3.498 -12.316 0.811 1.00 96.12 516 PRO A N 1
ATOM 4142 C CA . PRO A 1 516 ? -2.305 -11.649 0.303 1.00 96.12 516 PRO A CA 1
ATOM 4143 C C . PRO A 1 516 ? -1.687 -12.391 -0.882 1.00 96.12 516 PRO A C 1
ATOM 4145 O O . PRO A 1 516 ? -1.648 -13.622 -0.908 1.00 96.12 516 PRO A O 1
ATOM 4148 N N . ILE A 1 517 ? -1.093 -11.638 -1.801 1.00 96.38 517 ILE A N 1
ATOM 4149 C CA . ILE A 1 517 ? -0.252 -12.173 -2.868 1.00 96.38 517 ILE A CA 1
ATOM 4150 C C . ILE A 1 517 ? 1.180 -12.231 -2.338 1.00 96.38 517 ILE A C 1
ATOM 4152 O O . ILE A 1 517 ? 1.805 -11.199 -2.081 1.00 96.38 517 ILE A O 1
ATOM 4156 N N . TYR A 1 518 ? 1.699 -13.442 -2.164 1.00 95.75 518 TYR A N 1
ATOM 4157 C CA . TYR A 1 518 ? 3.072 -13.676 -1.722 1.00 95.75 518 TYR A CA 1
ATOM 4158 C C . TYR A 1 518 ? 4.028 -13.875 -2.896 1.00 95.75 518 TYR A C 1
ATOM 4160 O O . TYR A 1 518 ? 3.631 -14.302 -3.978 1.00 95.75 518 TYR A O 1
ATOM 4168 N N . ASN A 1 519 ? 5.317 -13.651 -2.630 1.00 94.25 519 ASN A N 1
ATOM 4169 C CA . ASN A 1 519 ? 6.407 -13.856 -3.581 1.00 94.25 519 ASN A CA 1
ATOM 4170 C C . ASN A 1 519 ? 6.245 -13.058 -4.884 1.00 94.25 519 ASN A C 1
ATOM 4172 O O . ASN A 1 519 ? 6.563 -13.537 -5.971 1.00 94.25 519 ASN A O 1
ATOM 4176 N N . VAL A 1 520 ? 5.768 -11.822 -4.760 1.00 97.44 520 VAL A N 1
ATOM 4177 C CA . VAL A 1 520 ? 5.745 -10.891 -5.881 1.00 97.44 520 VAL A CA 1
ATOM 4178 C C . VAL A 1 520 ? 7.187 -10.512 -6.236 1.00 97.44 520 VAL A C 1
ATOM 4180 O O . VAL A 1 520 ? 8.014 -10.237 -5.357 1.00 97.44 520 VAL A O 1
ATOM 4183 N N . SER A 1 521 ? 7.496 -10.517 -7.532 1.00 97.75 521 SER A N 1
ATOM 4184 C CA . SER A 1 521 ? 8.781 -10.066 -8.074 1.00 97.75 521 SER A CA 1
ATOM 4185 C C . SER A 1 521 ? 8.585 -8.778 -8.863 1.00 97.75 521 SER A C 1
ATOM 4187 O O . SER A 1 521 ? 7.700 -8.695 -9.719 1.00 97.75 521 SER A O 1
ATOM 4189 N N . ALA A 1 522 ? 9.419 -7.779 -8.594 1.00 98.38 522 ALA A N 1
ATOM 4190 C CA . ALA A 1 522 ? 9.357 -6.468 -9.218 1.00 98.38 522 ALA A CA 1
ATOM 4191 C C . ALA A 1 522 ? 10.741 -5.983 -9.668 1.00 98.38 522 ALA A C 1
ATOM 4193 O O . ALA A 1 522 ? 11.763 -6.340 -9.084 1.00 98.38 522 ALA A O 1
ATOM 4194 N N . VAL A 1 523 ? 10.771 -5.151 -10.706 1.00 98.00 523 VAL A N 1
ATOM 4195 C CA . VAL A 1 523 ? 11.972 -4.469 -11.196 1.00 98.00 523 VAL A CA 1
ATOM 4196 C C . VAL A 1 523 ? 11.739 -2.964 -11.213 1.00 98.00 523 VAL A C 1
ATOM 4198 O O . VAL A 1 523 ? 10.869 -2.464 -11.922 1.00 98.00 523 VAL A O 1
ATOM 4201 N N . ALA A 1 524 ? 12.516 -2.244 -10.413 1.00 97.81 524 ALA A N 1
ATOM 4202 C CA . ALA A 1 524 ? 12.542 -0.793 -10.359 1.00 97.81 524 ALA A CA 1
ATOM 4203 C C . ALA A 1 524 ? 13.462 -0.248 -11.457 1.00 97.81 524 ALA A C 1
ATOM 4205 O O . ALA A 1 524 ? 14.652 -0.569 -11.490 1.00 97.81 524 ALA A O 1
ATOM 4206 N N . MET A 1 525 ? 12.900 0.569 -12.348 1.00 97.00 525 MET A N 1
ATOM 4207 C CA . MET A 1 525 ? 13.612 1.233 -13.441 1.00 97.00 525 MET A CA 1
ATOM 4208 C C . MET A 1 525 ? 13.155 2.685 -13.544 1.00 97.00 525 MET A C 1
ATOM 4210 O O . MET A 1 525 ? 11.959 2.950 -13.674 1.00 97.00 525 MET A O 1
ATOM 4214 N N . ALA A 1 526 ? 14.109 3.615 -13.532 1.00 96.69 526 ALA A N 1
ATOM 4215 C CA . ALA A 1 526 ? 13.821 5.038 -13.633 1.00 96.69 526 ALA A CA 1
ATOM 4216 C C . ALA A 1 526 ? 13.850 5.526 -15.086 1.00 96.69 526 ALA A C 1
ATOM 4218 O O . ALA A 1 526 ? 14.881 5.467 -15.765 1.00 96.69 526 ALA A O 1
ATOM 4219 N N . ALA A 1 527 ? 12.718 6.057 -15.553 1.00 96.69 527 ALA A N 1
ATOM 4220 C CA . ALA A 1 527 ? 12.644 6.787 -16.816 1.00 96.69 527 ALA A CA 1
ATOM 4221 C C . ALA A 1 527 ? 13.382 8.133 -16.720 1.00 96.69 527 ALA A C 1
ATOM 4223 O O . ALA A 1 527 ? 13.591 8.659 -15.625 1.00 96.69 527 ALA A O 1
ATOM 4224 N N . TYR A 1 528 ? 13.724 8.731 -17.862 1.00 96.25 528 TYR A N 1
ATOM 4225 C CA . TYR A 1 528 ? 14.185 10.118 -17.870 1.00 96.25 528 TYR A CA 1
ATOM 4226 C C . TYR A 1 528 ? 13.065 11.049 -17.409 1.00 96.25 528 TYR A C 1
ATOM 4228 O O . TYR A 1 528 ? 11.915 10.892 -17.817 1.00 96.25 528 TYR A O 1
ATOM 4236 N N . ARG A 1 529 ? 13.399 12.028 -16.568 1.00 93.69 529 ARG A N 1
ATOM 4237 C CA . ARG A 1 529 ? 12.468 13.078 -16.153 1.00 93.69 529 ARG A CA 1
ATOM 4238 C C . ARG A 1 529 ? 12.498 14.207 -17.175 1.00 93.69 529 ARG A C 1
ATOM 4240 O O . ARG A 1 529 ? 13.561 14.759 -17.432 1.00 93.69 529 ARG A O 1
ATOM 4247 N N . ASP A 1 530 ? 11.331 14.555 -17.704 1.00 93.44 530 ASP A N 1
ATOM 4248 C CA . ASP A 1 530 ? 11.120 15.660 -18.641 1.00 93.44 530 ASP A CA 1
ATOM 4249 C C . ASP A 1 530 ? 12.085 15.655 -19.835 1.00 93.44 530 ASP A C 1
ATOM 4251 O O . ASP A 1 530 ? 12.711 16.680 -20.129 1.00 93.44 530 ASP A O 1
ATOM 4255 N N . PRO A 1 531 ? 12.260 14.509 -20.520 1.00 94.50 531 PRO A N 1
ATOM 4256 C CA . PRO A 1 531 ? 13.259 14.417 -21.564 1.00 94.50 531 PRO A CA 1
ATOM 4257 C C . PRO A 1 531 ? 12.904 15.333 -22.745 1.00 94.50 531 PRO A C 1
ATOM 4259 O O . PRO A 1 531 ? 11.733 15.443 -23.131 1.00 94.50 531 PRO A O 1
ATOM 4262 N N . PRO A 1 532 ? 13.910 15.955 -23.380 1.00 93.94 532 PRO A N 1
ATOM 4263 C CA . PRO A 1 532 ? 13.723 16.686 -24.621 1.00 93.94 532 PRO A CA 1
ATOM 4264 C C . PRO A 1 532 ? 13.027 15.832 -25.687 1.00 93.94 532 PRO A C 1
ATOM 4266 O O . PRO A 1 532 ? 13.443 14.711 -25.997 1.00 93.94 532 PRO A O 1
ATOM 4269 N N . SER A 1 533 ? 11.984 16.396 -26.289 1.00 91.88 533 SER A N 1
ATOM 4270 C CA . SER A 1 533 ? 11.219 15.770 -27.363 1.00 91.88 533 SER A CA 1
ATOM 4271 C C . SER A 1 533 ? 10.963 16.749 -28.506 1.00 91.88 533 SER A C 1
ATOM 4273 O O . SER A 1 533 ? 10.881 17.969 -28.332 1.00 91.88 533 SER A O 1
ATOM 4275 N N . ASN A 1 534 ? 10.841 16.209 -29.714 1.00 90.00 534 ASN A N 1
ATOM 4276 C CA . ASN A 1 534 ? 10.410 16.962 -30.875 1.00 90.00 534 ASN A CA 1
ATOM 4277 C C . ASN A 1 534 ? 8.898 17.202 -30.778 1.00 90.00 534 ASN A C 1
ATOM 4279 O O . ASN A 1 534 ? 8.097 16.282 -30.936 1.00 90.00 534 ASN A O 1
ATOM 4283 N N . LYS A 1 535 ? 8.510 18.464 -30.565 1.00 85.50 535 LYS A N 1
ATOM 4284 C CA . LYS A 1 535 ? 7.109 18.874 -30.378 1.00 85.50 535 LYS A CA 1
ATOM 4285 C C . LYS A 1 535 ? 6.199 18.583 -31.577 1.00 85.50 535 LYS A C 1
ATOM 4287 O O . LYS A 1 535 ? 4.994 18.507 -31.393 1.00 85.50 535 LYS A O 1
ATOM 4292 N N . LYS A 1 536 ? 6.745 18.457 -32.795 1.00 87.62 536 LYS A N 1
ATOM 4293 C CA . LYS A 1 536 ? 5.949 18.161 -34.000 1.00 87.62 536 LYS A CA 1
ATOM 4294 C C . LYS A 1 536 ? 5.651 16.673 -34.138 1.00 87.62 536 LYS A C 1
ATOM 4296 O O . LYS A 1 536 ? 4.578 16.313 -34.601 1.00 87.62 536 LYS A O 1
ATOM 4301 N N . THR A 1 537 ? 6.610 15.821 -33.785 1.00 89.94 537 THR A N 1
ATOM 4302 C CA . THR A 1 537 ? 6.483 14.365 -33.947 1.00 89.94 537 THR A CA 1
ATOM 4303 C C . THR A 1 537 ? 6.085 13.651 -32.660 1.00 89.94 537 THR A C 1
ATOM 4305 O O . THR A 1 537 ? 5.798 12.459 -32.713 1.00 89.94 537 THR A O 1
ATOM 4308 N N . CYS A 1 538 ? 6.097 14.354 -31.520 1.00 86.38 538 CYS A N 1
ATOM 4309 C CA . CYS A 1 538 ? 5.938 13.789 -30.180 1.00 86.38 538 CYS A CA 1
ATOM 4310 C C . CYS A 1 538 ? 6.900 12.614 -29.934 1.00 86.38 538 CYS A C 1
ATOM 4312 O O . CYS A 1 538 ? 6.528 11.604 -29.355 1.00 86.38 538 CYS A O 1
ATOM 4314 N N . ARG A 1 539 ? 8.147 12.717 -30.415 1.00 91.56 539 ARG A N 1
ATOM 4315 C CA . ARG A 1 539 ? 9.192 11.700 -30.199 1.00 91.56 539 ARG A CA 1
ATOM 4316 C C . ARG A 1 539 ? 10.337 12.261 -29.374 1.00 91.56 539 ARG A C 1
ATOM 4318 O O . ARG A 1 539 ? 10.663 13.439 -29.496 1.00 91.56 539 ARG A O 1
ATOM 4325 N N . LEU A 1 540 ? 10.966 11.407 -28.572 1.00 94.00 540 LEU A N 1
ATOM 4326 C CA . LEU A 1 540 ? 12.220 11.726 -27.885 1.00 94.00 540 LEU A CA 1
ATOM 4327 C C . LEU A 1 540 ? 13.308 12.122 -28.894 1.00 94.00 540 LEU A C 1
ATOM 4329 O O . LEU A 1 540 ? 13.329 11.603 -30.011 1.00 94.00 540 LEU A O 1
ATOM 4333 N N . LEU A 1 541 ? 14.219 13.014 -28.493 1.00 94.38 541 LEU A N 1
ATOM 4334 C CA . LEU A 1 541 ? 15.461 13.221 -29.246 1.00 94.38 541 LEU A CA 1
ATOM 4335 C C . LEU A 1 541 ? 16.291 11.929 -29.268 1.00 94.38 541 LEU A C 1
ATOM 4337 O O . LEU A 1 541 ? 16.255 11.160 -28.307 1.00 94.38 541 LEU A O 1
ATOM 4341 N N . ASP A 1 542 ? 17.067 11.714 -30.332 1.00 92.31 542 ASP A N 1
ATOM 4342 C CA . ASP A 1 542 ? 17.736 10.433 -30.608 1.00 92.31 542 ASP A CA 1
ATOM 4343 C C . ASP A 1 542 ? 18.578 9.906 -29.437 1.00 92.31 542 ASP A C 1
ATOM 4345 O O . ASP A 1 542 ? 18.498 8.725 -29.101 1.00 92.31 542 ASP A O 1
ATOM 4349 N N . SER A 1 543 ? 19.331 10.771 -28.751 1.00 90.69 543 SER A N 1
ATOM 4350 C CA . SER A 1 543 ? 20.136 10.376 -27.586 1.00 90.69 543 SER A CA 1
ATOM 4351 C C . SER A 1 543 ? 19.282 9.834 -26.433 1.00 90.69 543 SER A C 1
ATOM 4353 O O . SER A 1 543 ? 19.603 8.792 -25.859 1.00 90.69 543 SER A O 1
ATOM 4355 N N . PHE A 1 544 ? 18.156 10.487 -26.133 1.00 94.00 544 PHE A N 1
ATOM 4356 C CA . PHE A 1 544 ? 17.205 10.050 -25.109 1.00 94.00 544 PHE A CA 1
ATOM 4357 C C . PHE A 1 544 ? 16.416 8.821 -25.559 1.00 94.00 544 PHE A C 1
ATOM 4359 O O . PHE A 1 544 ? 16.154 7.944 -24.744 1.00 94.00 544 PHE A O 1
ATOM 4366 N N . ALA A 1 545 ? 16.088 8.703 -26.848 1.00 94.31 545 ALA A N 1
ATOM 4367 C CA . ALA A 1 545 ? 15.448 7.511 -27.397 1.00 94.31 545 ALA A CA 1
ATOM 4368 C C . ALA A 1 545 ? 16.347 6.271 -27.243 1.00 94.31 545 ALA A C 1
ATOM 4370 O O . ALA A 1 545 ? 15.882 5.221 -26.798 1.00 94.31 545 ALA A O 1
ATOM 4371 N N . VAL A 1 546 ? 17.646 6.400 -27.540 1.00 94.00 546 VAL A N 1
ATOM 4372 C CA . VAL A 1 546 ? 18.643 5.338 -27.325 1.00 94.00 546 VAL A CA 1
ATOM 4373 C C . VAL A 1 546 ? 18.778 5.003 -25.839 1.00 94.00 546 VAL A C 1
ATOM 4375 O O . VAL A 1 546 ? 18.791 3.825 -25.482 1.00 94.00 546 VAL A O 1
ATOM 4378 N N . GLY A 1 547 ? 18.846 6.009 -24.964 1.00 93.38 547 GLY A N 1
ATOM 4379 C CA . GLY A 1 547 ? 18.920 5.794 -23.518 1.00 93.38 547 GLY A CA 1
ATOM 4380 C C . GLY A 1 547 ? 17.683 5.078 -22.961 1.00 93.38 547 GLY A C 1
ATOM 4381 O O . GLY A 1 547 ? 17.807 4.079 -22.253 1.00 93.38 547 GLY A O 1
ATOM 4382 N N . THR A 1 548 ? 16.485 5.512 -23.361 1.00 95.00 548 THR A N 1
ATOM 4383 C CA . THR A 1 548 ? 15.209 4.875 -23.002 1.00 95.00 548 THR A CA 1
ATOM 4384 C C . THR A 1 548 ? 15.154 3.438 -23.505 1.00 95.00 548 THR A C 1
ATOM 4386 O O . THR A 1 548 ? 14.780 2.541 -22.750 1.00 95.00 548 THR A O 1
ATOM 4389 N N . ARG A 1 549 ? 15.596 3.181 -24.742 1.00 93.19 549 ARG A N 1
ATOM 4390 C CA . ARG A 1 549 ? 15.708 1.820 -25.276 1.00 93.19 549 ARG A CA 1
ATOM 4391 C C . ARG A 1 549 ? 16.615 0.947 -24.404 1.00 93.19 549 ARG A C 1
ATOM 4393 O O . ARG A 1 549 ? 16.195 -0.144 -24.038 1.00 93.19 549 ARG A O 1
ATOM 4400 N N . LYS A 1 550 ? 17.805 1.423 -24.018 1.00 91.62 550 LYS A N 1
ATOM 4401 C CA . LYS A 1 550 ? 18.731 0.679 -23.137 1.00 91.62 550 LYS A CA 1
ATOM 4402 C C . LYS A 1 550 ? 18.113 0.371 -21.768 1.00 91.62 550 LYS A C 1
ATOM 4404 O O . LYS A 1 550 ? 18.234 -0.748 -21.279 1.00 91.62 550 LYS A O 1
ATOM 4409 N N . LYS A 1 551 ? 17.414 1.339 -21.166 1.00 93.81 551 LYS A N 1
ATOM 4410 C CA . LYS A 1 551 ? 16.671 1.147 -19.907 1.00 93.81 551 LYS A CA 1
ATOM 4411 C C . LYS A 1 551 ? 15.607 0.050 -20.051 1.00 93.81 551 LYS A C 1
ATOM 4413 O O . LYS A 1 551 ? 15.542 -0.855 -19.224 1.00 93.81 551 LYS A O 1
ATOM 4418 N N . ILE A 1 552 ? 14.820 0.076 -21.129 1.00 94.44 552 ILE A N 1
ATOM 4419 C CA . ILE A 1 552 ? 13.814 -0.959 -21.415 1.00 94.44 552 ILE A CA 1
ATOM 4420 C C . ILE A 1 552 ? 14.485 -2.321 -21.635 1.00 94.44 552 ILE A C 1
ATOM 4422 O O . ILE A 1 552 ? 14.077 -3.303 -21.023 1.00 94.44 552 ILE A O 1
ATOM 4426 N N . GLU A 1 553 ? 15.543 -2.397 -22.444 1.00 91.94 553 GLU A N 1
ATOM 4427 C CA . GLU A 1 553 ? 16.296 -3.637 -22.681 1.00 91.94 553 GLU A CA 1
ATOM 4428 C C . GLU A 1 553 ? 16.799 -4.264 -21.371 1.00 91.94 553 GLU A C 1
ATOM 4430 O O . GLU A 1 553 ? 16.704 -5.480 -21.206 1.00 91.94 553 GLU A O 1
ATOM 4435 N N . ASN A 1 554 ? 17.256 -3.458 -20.406 1.00 91.12 554 ASN A N 1
ATOM 4436 C CA . ASN A 1 554 ? 17.695 -3.950 -19.097 1.00 91.12 554 ASN A CA 1
ATOM 4437 C C . ASN A 1 554 ? 16.556 -4.589 -18.289 1.00 91.12 554 ASN A C 1
ATOM 4439 O O . ASN A 1 554 ? 16.769 -5.631 -17.672 1.00 91.12 554 ASN A O 1
ATOM 4443 N N . VAL A 1 555 ? 15.336 -4.041 -18.342 1.00 94.19 555 VAL A N 1
ATOM 4444 C CA . VAL A 1 555 ? 14.150 -4.660 -17.716 1.00 94.19 555 VAL A CA 1
ATOM 4445 C C . VAL A 1 555 ? 13.921 -6.074 -18.266 1.00 94.19 555 VAL A C 1
ATOM 4447 O O . VAL A 1 555 ? 13.754 -7.021 -17.494 1.00 94.19 555 VAL A O 1
ATOM 4450 N N . PHE A 1 556 ? 13.978 -6.243 -19.592 1.00 92.69 556 PHE A N 1
ATOM 4451 C CA . PHE A 1 556 ? 13.817 -7.552 -20.234 1.00 92.69 556 PHE A CA 1
ATOM 4452 C C . PHE A 1 556 ? 14.972 -8.508 -19.920 1.00 92.69 556 PHE A C 1
ATOM 4454 O O . PHE A 1 556 ? 14.724 -9.673 -19.608 1.00 92.69 556 PHE A O 1
ATOM 4461 N N . LYS A 1 557 ? 16.222 -8.028 -19.956 1.00 89.12 557 LYS A N 1
ATOM 4462 C CA . LYS A 1 557 ? 17.408 -8.826 -19.609 1.00 89.12 557 LYS A CA 1
ATOM 4463 C C . LYS A 1 557 ? 17.331 -9.350 -18.179 1.00 89.12 557 LYS A C 1
ATOM 4465 O O . LYS A 1 557 ? 17.558 -10.531 -17.958 1.00 89.12 557 LYS A O 1
ATOM 4470 N N . ILE A 1 558 ? 16.953 -8.507 -17.218 1.00 91.00 558 ILE A N 1
ATOM 4471 C CA . ILE A 1 558 ? 16.784 -8.920 -15.818 1.00 91.00 558 ILE A CA 1
ATOM 4472 C C . ILE A 1 558 ? 15.686 -9.971 -15.698 1.00 91.00 558 ILE A C 1
ATOM 4474 O O . ILE A 1 558 ? 15.896 -10.988 -15.038 1.00 91.00 558 ILE A O 1
ATOM 4478 N N . GLY A 1 559 ? 14.547 -9.763 -16.367 1.00 91.88 559 GLY A N 1
ATOM 4479 C CA . GLY A 1 559 ? 13.474 -10.754 -16.420 1.00 91.88 559 GLY A CA 1
ATOM 4480 C C . GLY A 1 559 ? 13.961 -12.108 -16.926 1.00 91.88 559 GLY A C 1
ATOM 4481 O O . GLY A 1 559 ? 13.743 -13.117 -16.258 1.00 91.88 559 GLY A O 1
ATOM 4482 N N . LEU A 1 560 ? 14.696 -12.120 -18.039 1.00 87.81 560 LEU A N 1
ATOM 4483 C CA . LEU A 1 560 ? 15.285 -13.330 -18.609 1.00 87.81 560 LEU A CA 1
ATOM 4484 C C . LEU A 1 560 ? 16.280 -13.998 -17.647 1.00 87.81 560 LEU A C 1
ATOM 4486 O O . LEU A 1 560 ? 16.132 -15.183 -17.355 1.00 87.81 560 LEU A O 1
ATOM 4490 N N . CYS A 1 561 ? 17.246 -13.246 -17.112 1.00 85.75 561 CYS A N 1
ATOM 4491 C CA . CYS A 1 561 ? 18.267 -13.759 -16.190 1.00 85.75 561 CYS A CA 1
ATOM 4492 C C . CYS A 1 561 ? 17.671 -14.316 -14.889 1.00 85.75 561 CYS A C 1
ATOM 4494 O O . CYS A 1 561 ? 18.268 -15.179 -14.249 1.00 85.75 561 CYS A O 1
ATOM 4496 N N . ARG A 1 562 ? 16.497 -13.825 -14.479 1.00 89.12 562 ARG A N 1
ATOM 4497 C CA . ARG A 1 562 ? 15.758 -14.303 -13.301 1.00 89.12 562 ARG A CA 1
ATOM 4498 C C . ARG A 1 562 ? 14.696 -15.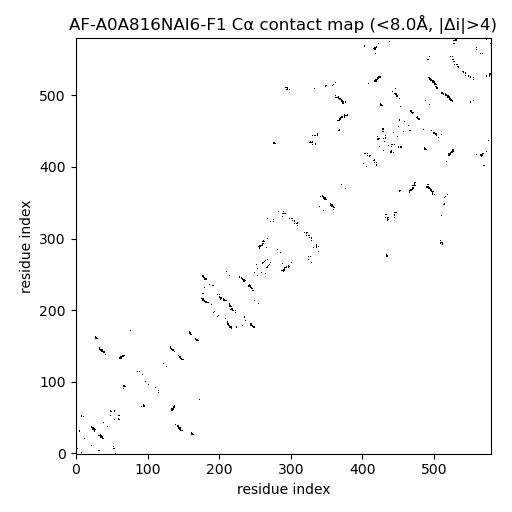352 -13.632 1.00 89.12 562 ARG A C 1
ATOM 4500 O O . ARG A 1 562 ? 13.991 -15.799 -12.734 1.00 89.12 562 ARG A O 1
ATOM 4507 N N . GLY A 1 563 ? 14.606 -15.781 -14.891 1.00 89.31 563 GLY A N 1
ATOM 4508 C CA . GLY A 1 563 ? 13.715 -16.856 -15.326 1.00 89.31 563 GLY A CA 1
ATOM 4509 C C . GLY A 1 563 ? 12.247 -16.448 -15.484 1.00 89.31 563 GLY A C 1
ATOM 4510 O O . GLY A 1 563 ? 11.387 -17.317 -15.649 1.00 89.31 563 GLY A O 1
ATOM 4511 N N . HIS A 1 564 ? 11.936 -15.150 -15.472 1.00 92.81 564 HIS A N 1
ATOM 4512 C CA . HIS A 1 564 ? 10.580 -14.667 -15.705 1.00 92.81 564 HIS A CA 1
ATOM 4513 C C . HIS A 1 564 ? 10.187 -14.824 -17.173 1.00 92.81 564 HIS A C 1
ATOM 4515 O O . HIS A 1 564 ? 10.855 -14.349 -18.088 1.00 92.81 564 HIS A O 1
ATOM 4521 N N . LYS A 1 565 ? 9.039 -15.466 -17.387 1.00 91.81 565 LYS A N 1
ATOM 4522 C CA . LYS A 1 565 ? 8.450 -15.727 -18.713 1.00 91.81 565 LYS A CA 1
ATOM 4523 C C . LYS A 1 565 ? 7.266 -14.811 -19.024 1.00 91.81 565 LYS A C 1
ATOM 4525 O O . LYS A 1 565 ? 6.665 -14.894 -20.090 1.00 91.81 565 LYS A O 1
ATOM 4530 N N . THR A 1 566 ? 6.870 -13.986 -18.062 1.00 95.88 566 THR A N 1
ATOM 4531 C CA . THR A 1 566 ? 5.718 -13.090 -18.145 1.00 95.88 566 THR A CA 1
ATOM 4532 C C . THR A 1 566 ? 6.114 -11.778 -17.491 1.00 95.88 566 THR A C 1
ATOM 4534 O O . THR A 1 566 ? 6.733 -11.785 -16.431 1.00 95.88 566 THR A O 1
ATOM 4537 N N . LEU A 1 567 ? 5.811 -10.659 -18.140 1.00 97.88 567 LEU A N 1
ATOM 4538 C CA . LEU A 1 567 ? 6.130 -9.326 -17.644 1.00 97.88 567 LEU A CA 1
ATOM 4539 C C . LEU A 1 567 ? 4.838 -8.515 -17.584 1.00 97.88 567 LEU A C 1
ATOM 4541 O O . LEU A 1 567 ? 4.053 -8.534 -18.531 1.00 97.88 567 LEU A O 1
ATOM 4545 N N . VAL A 1 568 ? 4.644 -7.799 -16.481 1.00 98.31 568 VAL A N 1
ATOM 4546 C CA . VAL A 1 568 ? 3.597 -6.790 -16.327 1.00 98.31 568 VAL A CA 1
ATOM 4547 C C . VAL A 1 568 ? 4.272 -5.431 -16.439 1.00 98.31 568 VAL A C 1
ATOM 4549 O O . VAL A 1 568 ? 4.984 -4.996 -15.532 1.00 98.31 568 VAL A O 1
ATOM 4552 N N . LEU A 1 569 ? 4.089 -4.796 -17.593 1.00 97.56 569 LEU A N 1
ATOM 4553 C CA . LEU A 1 569 ? 4.682 -3.507 -17.943 1.00 97.56 569 LEU A CA 1
ATOM 4554 C C . LEU A 1 569 ? 3.616 -2.405 -17.929 1.00 97.56 569 LEU A C 1
ATOM 4556 O O . LEU A 1 569 ? 2.423 -2.677 -17.815 1.00 97.56 569 LEU A O 1
ATOM 4560 N N . SER A 1 570 ? 4.049 -1.152 -18.055 1.00 94.62 570 SER A N 1
ATOM 4561 C CA . SER A 1 570 ? 3.160 0.008 -18.155 1.00 94.62 570 SER A CA 1
ATOM 4562 C C . SER A 1 570 ? 3.846 1.157 -18.906 1.00 94.62 570 SER A C 1
ATOM 4564 O O . SER A 1 570 ? 4.957 0.997 -19.416 1.00 94.62 570 SER A O 1
ATOM 4566 N N . ALA A 1 571 ? 3.182 2.310 -18.983 1.00 94.75 571 ALA A N 1
ATOM 4567 C CA . ALA A 1 571 ? 3.646 3.523 -19.653 1.00 94.75 571 ALA A CA 1
ATOM 4568 C C . ALA A 1 571 ? 4.792 4.209 -18.871 1.00 94.75 571 ALA A C 1
ATOM 4570 O O . ALA A 1 571 ? 4.599 5.227 -18.199 1.00 94.75 571 ALA A O 1
ATOM 4571 N N . LEU A 1 572 ? 5.987 3.606 -18.931 1.00 95.56 572 LEU A N 1
ATOM 4572 C CA . LEU A 1 572 ? 7.192 4.000 -18.194 1.00 95.56 572 LEU A CA 1
ATOM 4573 C C . LEU A 1 572 ? 7.531 5.486 -18.397 1.00 95.56 572 LEU A C 1
ATOM 4575 O O . LEU A 1 572 ? 7.998 5.895 -19.454 1.00 95.56 572 LEU A O 1
ATOM 4579 N N . GLY A 1 573 ? 7.332 6.291 -17.351 1.00 94.06 573 GLY A N 1
ATOM 4580 C CA . GLY A 1 573 ? 7.670 7.718 -17.350 1.00 94.06 573 GLY A CA 1
ATOM 4581 C C . GLY A 1 573 ? 6.651 8.644 -18.029 1.00 94.06 573 GLY A C 1
ATOM 4582 O O . GLY A 1 573 ? 6.870 9.856 -18.047 1.00 94.06 573 GLY A O 1
ATOM 4583 N N . CYS A 1 574 ? 5.531 8.127 -18.541 1.00 94.44 574 CYS A N 1
ATOM 4584 C CA . CYS A 1 574 ? 4.521 8.920 -19.262 1.00 94.44 574 CYS A CA 1
ATOM 4585 C C . CYS A 1 574 ? 3.595 9.744 -18.341 1.00 94.44 574 CYS A C 1
ATOM 4587 O O . CYS A 1 574 ? 2.766 10.514 -18.814 1.00 94.44 574 CYS A O 1
ATOM 4589 N N . GLY A 1 575 ? 3.716 9.582 -17.018 1.00 91.31 575 GLY A N 1
ATOM 4590 C CA . GLY A 1 575 ? 2.993 10.371 -16.016 1.00 91.31 575 GLY A CA 1
ATOM 4591 C C . GLY A 1 575 ? 3.773 11.615 -15.580 1.00 91.31 575 GLY A C 1
ATOM 4592 O O . GLY A 1 575 ? 4.086 12.496 -16.377 1.00 91.31 575 GLY A O 1
ATOM 4593 N N . ALA A 1 576 ? 4.139 11.671 -14.296 1.00 88.62 576 ALA A N 1
ATOM 4594 C CA . ALA A 1 576 ? 4.841 12.809 -13.693 1.00 88.62 576 ALA A CA 1
ATOM 4595 C C . ALA A 1 576 ? 6.185 13.173 -14.361 1.00 88.62 576 ALA A C 1
ATOM 4597 O O . ALA A 1 576 ? 6.680 14.278 -14.159 1.00 88.62 576 ALA A O 1
ATOM 4598 N N . PHE A 1 577 ? 6.787 12.254 -15.126 1.00 92.50 577 PHE A N 1
ATOM 4599 C CA . PHE A 1 577 ? 8.070 12.455 -15.813 1.00 92.50 577 PHE A CA 1
ATOM 4600 C C . PHE A 1 577 ? 7.909 12.901 -17.275 1.00 92.50 577 PHE A C 1
ATOM 4602 O O . PHE A 1 577 ? 8.917 13.103 -17.946 1.00 92.50 577 PHE A O 1
ATOM 4609 N N . ARG A 1 578 ? 6.671 13.064 -17.765 1.00 92.44 578 ARG A N 1
ATOM 4610 C CA . ARG A 1 578 ? 6.333 13.669 -19.066 1.00 92.44 578 ARG A CA 1
ATOM 4611 C C . ARG A 1 578 ? 7.082 13.074 -20.270 1.00 92.44 578 ARG A C 1
ATOM 4613 O O . ARG A 1 578 ? 7.467 13.802 -21.183 1.00 92.44 578 ARG A O 1
ATOM 4620 N N . ASN A 1 579 ? 7.278 11.754 -20.280 1.00 94.00 579 ASN A N 1
ATOM 4621 C CA . ASN A 1 579 ? 7.721 11.050 -21.487 1.00 94.00 579 ASN A CA 1
ATOM 4622 C C . ASN A 1 579 ? 6.560 10.984 -22.500 1.00 94.00 579 ASN A C 1
ATOM 4624 O O . ASN A 1 579 ? 5.414 10.840 -22.064 1.00 94.00 579 ASN A O 1
ATOM 4628 N N . PRO A 1 580 ? 6.842 11.122 -23.809 1.00 90.12 580 PRO A N 1
ATOM 4629 C CA . PRO A 1 580 ? 5.824 11.107 -24.855 1.00 90.12 580 PRO A CA 1
ATOM 4630 C C . PRO A 1 580 ? 5.212 9.727 -25.109 1.00 90.12 580 PRO A C 1
ATOM 4632 O O . PRO A 1 580 ? 5.855 8.709 -24.754 1.00 90.12 580 PRO A O 1
#

Organism: NCBI:txid392030

Solvent-accessible surface area (backbone atoms only — not comparable to full-atom values): 33793 Å² total; per-residue (Å²): 131,81,80,53,66,71,62,50,52,60,49,53,55,64,76,50,75,91,79,77,79,65,53,78,41,74,39,18,91,88,42,80,58,33,37,38,38,38,40,94,46,71,68,61,54,51,55,48,49,73,70,48,76,81,34,61,96,86,43,73,75,55,80,45,85,70,62,61,87,86,90,88,86,85,80,79,79,91,59,96,74,69,55,76,69,55,60,58,47,55,59,56,60,63,40,76,61,55,76,78,54,65,75,36,66,68,58,54,54,50,53,49,52,52,52,52,54,59,59,67,70,53,57,69,74,68,73,67,64,85,72,63,51,45,34,43,42,31,80,90,78,27,33,33,42,39,48,57,56,91,54,61,68,61,57,72,78,48,60,53,50,52,46,78,88,42,76,48,66,59,75,77,70,88,73,50,39,35,32,34,34,74,41,58,87,87,59,57,68,64,64,59,53,61,29,85,87,35,53,94,33,53,38,91,87,28,66,48,78,57,85,43,37,39,36,42,27,40,72,44,68,67,58,48,52,52,43,55,72,63,30,57,45,80,44,82,52,96,95,39,82,45,77,25,40,35,40,72,57,43,80,89,73,39,70,35,64,81,37,66,49,35,53,90,76,30,65,75,43,64,52,70,80,54,74,44,44,52,84,80,56,52,82,88,75,44,62,68,47,32,36,32,82,39,24,66,53,48,35,53,50,50,52,50,48,50,50,58,55,69,70,60,87,75,81,79,69,61,64,60,60,51,47,43,57,51,11,35,55,40,21,51,47,36,46,39,40,51,28,29,62,74,66,36,33,49,72,37,69,47,100,83,72,43,85,40,79,43,73,63,74,70,92,49,73,52,39,29,35,38,34,41,49,59,26,63,55,56,50,65,82,72,68,67,76,63,81,74,65,95,60,98,72,86,89,84,86,87,73,101,63,58,66,66,60,55,45,49,56,41,40,76,72,73,45,63,48,36,33,61,32,60,31,48,46,67,37,65,44,51,47,34,54,39,17,45,89,52,71,31,18,50,51,39,44,24,31,54,48,48,55,71,61,29,62,82,72,27,68,78,44,102,70,65,67,54,42,25,34,36,38,48,88,68,46,77,42,75,57,59,95,86,69,66,82,54,64,43,56,85,59,24,37,37,41,36,33,30,34,42,39,40,38,50,55,72,91,61,26,45,36,65,46,92,70,59,47,64,63,41,30,36,38,34,40,42,56,64,68,63,53,68,54,43,85,89,75,59,38,60,38,68,71,57,43,52,51,50,50,52,42,52,52,48,56,54,50,51,33,52,79,71,69,38,87,39,73,44,76,74,75,69,27,48,60,98,24,54,34,117

Sequence (580 aa):
MPPSIEKIEQRWSQVFKAFQTPQFQCLSAQFSNIIQVTTHSITDIERVIDTGVISVDTQKPDILSQMDCCFLEDIPHSISNMGSNLLYCCIATQLEMTEQMQAQHDLCQQKAKALLLQMNSLSPVMKEKRSLFYIQYNKESSTALVLVSHQVRNWGDMRSINVMGHVLPKRNSVALRISIKPVPSSLSLNTITGHQIFKNKIKQSGEKRVGDYVFLELLDKQVYDDCLNEAVLLVWHEGKRLKLSIEPYNTLLADPGNTDINDGNWYETQMLDENPDITQFDPNTHPIFRYMWNPNIWKKQFKQRTLEQQNLKGPTNDRRQYDKARRLLRVTVMLNTMAAIRNRKYTVLNNNGEKLEVKLNPPLSLTTVLYSHDSMLANASENLLPLPFPYPKTSVRVENKDCLILYEELAAAGKQPLLLNMANQTTPGGGYRKGDGAQEENLFRRSDYYLSLDHVLDHQKPSPHKRFRCSSNGQLVPMTEGESMYQMDDYAAIYTTGLTVFRGIEDDGYPLMTQPIYNVSAVAMAAYRDPPSNKKTCRLLDSFAVGTRKKIENVFKIGLCRGHKTLVLSALGCGAFRNP

Mean predicted aligned error: 19.11 Å

Nearest PDB structures (foldseek):
  3sii-assembly1_A  TM=7.593E-01  e=9.025E-10  Thermomonospora curvata DSM 43183
  2cpd-assembly1_A  TM=6.128E-01  e=6.609E-02  Homo sapiens
  2ghp-assembly1_D  TM=4.470E-01  e=1.434E-02  Saccharomyces cerevisiae
  6qdv-assembly1_M  TM=5.760E-01  e=3.223E-01  Homo sapiens
  7yex-assembly1_A  TM=4.103E-01  e=4.277E-01  Mus musculus

Radius of gyration: 32.81 Å; Cα contacts (8 Å, |Δi|>4): 865; chains: 1; bounding box: 91×55×83 Å

InterPro domains:
  IPR019261 Microbial-type PARG, catalytic domain [PF10021] (336-503)
  IPR043472 Macro domain-like [G3DSA:3.40.220.10] (329-580)

Foldseek 3Di:
DFDAPVQLQVVLVVLDDDDDRWDWDQFAPVDRQWIKTFALDPVSV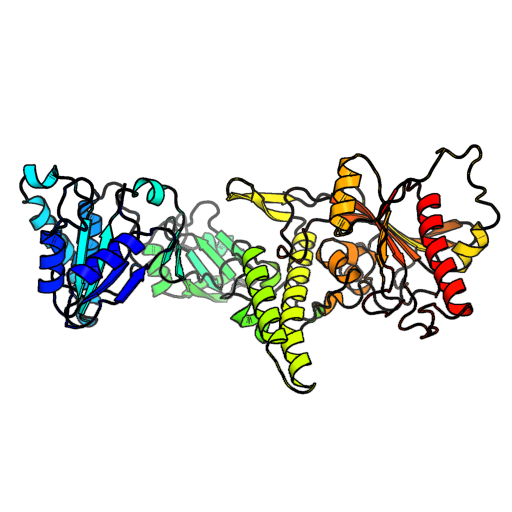VVVLVVCSRPDPSDGADEDEDFDDDDDPDDAPPPVDDDPVLVVVLRVLVRPDDPVQVVPPVSSVVSSVVSVVVVVPDDPVVVPPDAQWYWYADNVRRMITTDGDPVVVVVVVDQFTRTNNDTGGPDDHDQLKKKKDQADPQDDPCQVCVDPLNPVFFDVVQWDDAHRMIMTGGPDPVSSVVLQVVQWDWTDDPNDIDTIGMDGDDPLNPQLLPAADACVNALVPPLLPDFLFLVVADCRPHSLLRHAYDLVRLLVQLVVLVVVLVPDDDDDPVNVSSVGSLSSSLLSLLSNVVSCVVVQWHWAQDPVRDIDIDGNDQPDFKEKEKEAPLQLVLCPPPCPCDPPNPDPDDDDDDDPDQLVVVVVVCVVVVAQAAEEQLDDLAAQLPCLSRSDDDNSSQQSSQWVCCLHQVLVVQVVDPDRGWYFYQDSVRDTHTDDNPDHCPNPDLQMKMKMWQMKGAFDDVNSRGHGHPDIDTTRIYMYFYQAAQADDDPVVLGGDPVSVVSRVSSVVSSVVVCVVVPHPHYRDDDNCVPRRVRD

=== Feature glossary ===
Reading guide. The protein is described through the following features:

Foldseek 3Di. A 3Di character summarizes, for each residue, the relative orientation of the Cα frame of its nearest spatial neighbor. Because it encodes fold topology rather than chemistry, 3Di alignments detect remote structural similarity that sequence alignment misses.

Contact-map, Ramachandran, and PAE plots. Plot images: a contact map (which residues are close in 3D, as an N×N binary image), a Ramachandran scatter (backbone torsion angles, revealing secondary-structure composition at a glance), and — for AlphaFold structures — a PAE heatmap (pairwise prediction confidence).

Radius of gyration, Cα contacts, bounding box. Radius of gyration (Rg) is the root-mean-square distance of Cα atoms from their centroid — a single number for overall size and compactness. A globular domain of N residues has Rg ≈ 2.2·N^0.38 Å; an extended or disordered chain has a much larger Rg. The Cα contact count is the number of residue pairs whose Cα atoms are within 8 Å and are more than four positions apart in sequence — a standard proxy for tertiary packing density. The bounding box is the smallest axis-aligned box enclosing all Cα atoms.

Secondary structure (8-state, DSSP). Eight-state secondary structure (DSSP): H is the canonical α-helix, G the tighter 3₁₀-helix, I the wider π-helix; E/B are β-structure, T and S are turns and bends, and '-' is everything else. DSSP derives these from the pattern of main-chain N–H···O=C hydrogen bonds, not from the sequence.

B-factor. B-factor (Debye–Waller factor) reflects atomic displacement in the crystal lattice. It is an experimental observable (units Å²), not a prediction; low values mean the atom is pinned down, high values mean it moves or is heterogeneous across the crystal.

pLDDT. pLDDT is the predicted lDDT-Cα score: AlphaFold's confidence that the local environment of each residue (all inter-atomic distances within 15 Å) is correctly placed. It is a per-residue number between 0 and 100, with higher meaning more reliable.

Nearest PDB structures. Nearest PDB neighbors are the top structural matches found by Foldseek when searching this structure against the entire Protein Data Bank. Each hit reports a TM-score (0 to 1; >0.5 almost always implies the same fold) and an E-value. These are *structural* homologs — they may share no detectable sequence similarity.

Solvent-accessible surface area. Accessible surface area quantifies burial. A residue with SASA near zero is packed into the hydrophobic core; one with SASA >100 Å² sits on the surface. Computed here via the Shrake–Rupley numerical algorithm with a 1.4 Å probe.

Rendered structure images. Structure images are PyMOL renders from six orthogonal camera directions. Cartoon representation draws helices as coils and strands as arrows; sticks shows the backbone as bonds; surface shows the solvent-excluded envelope. Rainbow coloring maps sequence position to hue (blue→red, N→C); chain coloring assigns a distinct color per polypeptide.

Backbone torsions (φ/ψ). φ (phi) and ψ (psi) are the two rotatable backbone dihedrals per residue: φ is the C(i-1)–N–Cα–C torsion, ψ is the N–Cα–C–N(i+1) torsion, both in degrees on (−180°, 180°]. α-helical residues cluster near (−60°, −45°); β-strand residues near (−120°, +130°). A Ramachandran plot is simply a scatter of (φ, ψ) for every residue.

Predicted aligned error. Predicted Aligned Error (PAE) is an AlphaFold confidence matrix: entry (i, j) is the expected error in the position of residue j, in ångströms, when the prediction is superimposed on the true structure at residue i. Low PAE within a block of residues means that block is internally rigid and well-predicted; high PAE between two blocks means their relative placement is uncertain even if each block individually is confident.

mmCIF coordinates. Structure coordinates are given as an mmCIF _atom_site loop: one row per atom with element, residue name, chain id, sequence number, and x/y/z position in Å. Only the four main-chain atoms per residue are included here; side chains are omitted to keep the record compact.

InterPro / GO / CATH / organism. Database cross-references. InterPro integrates a dozen domain/family signature databases into unified entries with residue-range hits. GO terms attach function/process/location labels with evidence codes. CATH codes position the fold in a four-level structural taxonomy. Organism is the NCBI-taxonomy species name.

Secondary structure (3-state, P-SEA). SS3 is a coarse helix/strand/coil call (letters a/b/c) made by the P-SEA algorithm from inter-Cα distances and dihedrals. It is less detailed than DSSP but needs only Cα positions.

Sequence. Sequence gives the chain of amino acids in standard one-letter code (A=alanine, C=cysteine, …, Y=tyrosine), read N→C. It is the only feature that is directly encoded by the gene; all structural features are derived from the folded form of this sequence.